Protein AF-E0S267-F1 (afdb_monomer)

Mean predicted aligned error: 15.43 Å

Organism: Butyrivibrio proteoclasticus (strain ATCC 51982 / DSM 14932 / B316) (NCBI:txid515622)

Solvent-accessible surface area (backbone atoms only — not comparable to full-atom values): 21905 Å² total; per-residue (Å²): 116,77,65,62,56,53,52,52,52,49,52,48,50,52,47,52,53,47,33,65,70,61,31,79,56,92,43,76,42,68,65,58,55,50,51,47,30,52,52,34,49,53,54,52,49,54,49,35,60,75,76,38,76,86,48,45,80,79,48,66,44,58,49,62,82,89,50,101,84,58,80,58,54,51,40,48,33,25,43,34,34,30,38,47,95,93,39,80,49,52,35,38,30,38,64,85,83,67,48,47,25,26,47,84,56,46,65,54,52,26,51,58,48,31,61,52,47,43,60,75,67,60,54,56,93,87,52,46,69,48,52,44,57,38,46,56,40,78,39,84,44,45,33,34,53,96,90,42,81,39,85,44,78,47,71,37,68,37,44,58,67,85,64,48,74,66,55,48,54,64,48,55,28,94,91,53,66,58,44,48,64,49,42,38,41,34,42,38,88,45,52,41,88,48,41,63,81,62,56,45,61,82,84,43,40,82,79,38,48,78,26,52,37,34,38,37,28,71,37,34,33,32,39,44,44,48,76,89,60,44,32,40,39,35,36,40,48,48,83,47,73,41,78,45,91,94,35,35,36,40,38,35,59,29,42,42,36,39,33,25,35,54,35,81,89,76,73,42,74,41,82,72,44,78,49,75,48,88,76,55,71,86,40,48,53,78,45,82,50,64,80,79,72,62,34,35,40,36,41,33,29,58,48,99,70,76,58,39,40,35,40,47,78,69,68,20,68,50,76,46,45,33,56,45,52,87,83,46,100,76,63,68,78,56,79,69,67,45,40,47,36,49,38,70,91,56,31,34,39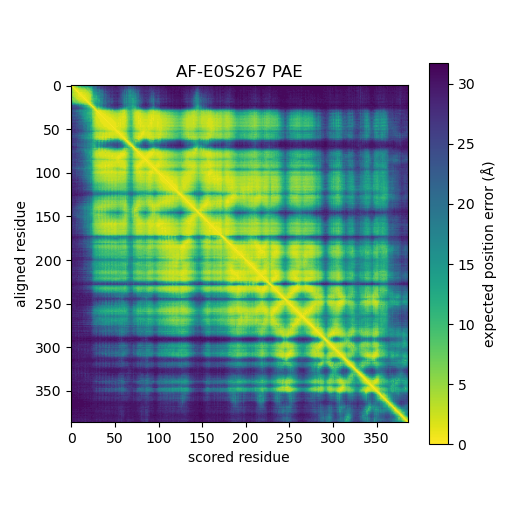,36,37,46,77,80,55,49,73,71,50,75,68,50,83,82,78,61,70,84,45,64,85,56,87,50,83,72,69,90,91,69,90,57,82,58,81,132

Radius of gyration: 27.8 Å; Cα contacts (8 Å, |Δi|>4): 709; chains: 1; bounding box: 56×69×71 Å

Sequence (386 aa):
MKSFWKKNVLIFLIAVMSIQLMGCGRGYTYRDKLSVEVRARIAATAYLFKNKFGAVLYNVDAYAPFVLIVKDSLYNEAECSYFYRGSKHTLWVNNDDGKIYTDDLVGYANKSLTDRFARKIGLPDGEKVELTYLPDYEIQTSTINDGSTYPANTHIDFFPSEYTEQDVDVYISEDNLKGEIRDIKIYSNRSCMDYDEIVTADKYHELFYGKDVTLYCTDGYVTYETEAGRTIIVTVYNEDSSIYADRVKLEYYDEYRYSYGYSVKDKKYVVSQKAFTDYSSKDFDVNLNGRGTDTVLKVRTRRDIKADLYVYGLNRLKVKCTYDHIYAQNSYPREQSYKVFNCKNGWKKLVDSRIREIKHRKSGIVPSCDQRVFSFNKDSDYVLDI

Secondary structure (DSSP, 8-state):
-HHHHHHHHHHHHHHHHHHHHHT-SSS--HHHHHHHHHHHHHHHHHHHHHHSTT-EEEEEEE-----TTS---EESEEEEEEEETTEEEEEEEETTT--EEESTTHHHHHHHHHHHHHHHTTPPTT-EEEEEEE--EEEEEEEEETTEEEEEEEEESSEETT--HHHHHHHT-TT---SEEEEEEEE-SS-GGGHHHH--TTTTHHHHTTSEEEEE-SSEEEEEE-SSS-EEEEEEEEEEEEEETTTEEEEEEEEEEEEEEEETTTTEEEEEEEEEE---GGGEEEEEE-SSSEEEEEEEESS---EEEEEES-SEEEEEEEE--TT-TT----PPPEEEEEPGGGEEEEEEGGGHHHHTS-TTSS---B----B--SS-------

Foldseek 3Di:
DVVVVVVVVVVVVVVVVVCVQQVPPLEDHPVVQVVLQVLLVVLVVVCCVVPAPPKAWDDKGFDWDDDPPDRTWRWSKIKIWIDGPRDIWIKIAASVVRWIFTCPCQVVLQVVVQVVVCVVQVFDPPKGKGWRWFAFDWDWTWTAGSNDIDIDIDTHSTHTPPDDSVNSCVQCDPVHRRTDTAEMEMEEQAALVCVCVRGNCLVCLVVCENYFYWYAYLFGIWTADRDPFRKIKRKGWDWDWDDDPVFKIKIFTKIWIWIWTQDPVVRDTDTPDIDIDDDDPVQWDWDWDDDPLAIEIEIEGADPTAIKMKGADRQFYHYQYAYDPVPDPDGDGDGFKWWWWAAPPRMIITHGPVCVVSVVPVPPPGHDTPDDTDTDDPDDRDRRDD

Nearest PDB structures (foldseek):
  3sy9-assembly3_C  TM=2.097E-01  e=4.160E+00  Pseudomonas aeruginosa
  5dl7-assembly1_A  TM=2.307E-01  e=7.617E+00  Acinetobacter baumannii AB307-0294
  3sy9-assembly4_D  TM=1.629E-01  e=5.184E+00  Pseudomonas aeruginosa

Structure (mmCIF, N/CA/C/O backbone):
data_AF-E0S267-F1
#
_entry.id   AF-E0S267-F1
#
loop_
_atom_site.group_PDB
_atom_site.id
_atom_site.type_symbol
_atom_site.label_atom_id
_atom_site.label_alt_id
_atom_site.label_comp_id
_atom_site.label_asym_id
_atom_site.label_entity_id
_atom_site.label_seq_id
_atom_site.pdbx_PDB_ins_code
_atom_site.Cartn_x
_atom_site.Cartn_y
_atom_site.Cartn_z
_atom_site.occupancy
_atom_site.B_iso_or_equiv
_atom_site.auth_seq_id
_atom_site.auth_comp_id
_atom_site.auth_asym_id
_atom_site.auth_atom_id
_atom_site.pdbx_PDB_model_num
ATOM 1 N N . MET A 1 1 ? 21.126 -45.548 37.480 1.00 48.22 1 MET A N 1
ATOM 2 C CA . MET A 1 1 ? 21.275 -44.088 37.237 1.00 48.22 1 MET A CA 1
ATOM 3 C C . MET A 1 1 ? 20.533 -43.547 36.003 1.00 48.22 1 MET A C 1
ATOM 5 O O . MET A 1 1 ? 19.938 -42.487 36.126 1.00 48.22 1 MET A O 1
ATOM 9 N N . LYS A 1 2 ? 20.476 -44.237 34.847 1.00 51.78 2 LYS A N 1
ATOM 10 C CA . LYS A 1 2 ? 19.817 -43.715 33.617 1.00 51.78 2 LYS A CA 1
ATOM 11 C C . LYS A 1 2 ? 18.283 -43.524 33.696 1.00 51.78 2 LYS A C 1
ATOM 13 O O . LYS A 1 2 ? 17.745 -42.667 33.008 1.00 51.78 2 LYS A O 1
ATOM 18 N N . SER A 1 3 ? 17.580 -44.303 34.523 1.00 54.41 3 SER A N 1
ATOM 19 C CA . SER A 1 3 ? 16.108 -44.242 34.675 1.00 54.41 3 SER A CA 1
ATOM 20 C C . SER A 1 3 ? 15.632 -43.032 35.501 1.00 54.41 3 SER A C 1
ATOM 22 O O . SER A 1 3 ? 14.622 -42.411 35.178 1.00 54.41 3 SER A O 1
ATOM 24 N N . PHE A 1 4 ? 16.412 -42.641 36.512 1.00 53.72 4 PHE A N 1
ATOM 25 C CA . PHE A 1 4 ? 16.085 -41.531 37.412 1.00 53.72 4 PHE A CA 1
ATOM 26 C C . PHE A 1 4 ? 16.142 -40.176 36.689 1.00 53.72 4 PHE A C 1
ATOM 28 O O . PHE A 1 4 ? 15.225 -39.370 36.794 1.00 53.72 4 PHE A O 1
ATOM 35 N N . TRP A 1 5 ? 17.163 -39.979 35.848 1.00 60.47 5 TRP A N 1
ATOM 36 C CA . TRP A 1 5 ? 17.299 -38.783 35.013 1.00 60.47 5 TRP A CA 1
ATOM 37 C C . TRP A 1 5 ? 16.190 -38.657 33.966 1.00 60.47 5 TRP A C 1
ATOM 39 O O . TRP A 1 5 ? 15.650 -37.573 33.791 1.00 60.47 5 TRP A O 1
ATOM 49 N N . LYS A 1 6 ? 15.779 -39.759 33.324 1.00 62.88 6 LYS A N 1
ATOM 50 C CA . LYS A 1 6 ? 14.667 -39.731 32.357 1.00 62.88 6 LYS A CA 1
ATOM 51 C C . LYS A 1 6 ? 13.337 -39.347 33.010 1.00 62.88 6 LYS A C 1
ATOM 53 O O . LYS A 1 6 ? 12.598 -38.559 32.431 1.00 62.88 6 LYS A O 1
ATOM 58 N N . LYS A 1 7 ? 13.048 -39.857 34.214 1.00 65.38 7 LYS A N 1
ATOM 59 C CA . LYS A 1 7 ? 11.841 -39.478 34.969 1.00 65.38 7 LYS A CA 1
ATOM 60 C C . LYS A 1 7 ? 11.866 -38.012 35.396 1.00 65.38 7 LYS A C 1
ATOM 62 O O . LYS A 1 7 ? 10.868 -37.331 35.209 1.00 65.38 7 LYS A O 1
ATOM 67 N N . ASN A 1 8 ? 12.999 -37.511 35.886 1.00 68.12 8 ASN A N 1
ATOM 68 C CA . ASN A 1 8 ? 13.111 -36.108 36.294 1.00 68.12 8 ASN A CA 1
ATOM 69 C C . ASN A 1 8 ? 13.037 -35.141 35.106 1.00 68.12 8 ASN A C 1
ATOM 71 O O . ASN A 1 8 ? 12.396 -34.105 35.220 1.00 68.12 8 ASN A O 1
ATOM 75 N N . VAL A 1 9 ? 13.609 -35.495 33.950 1.00 70.38 9 VAL A N 1
ATOM 76 C CA . VAL A 1 9 ? 13.486 -34.694 32.718 1.00 70.38 9 VAL A CA 1
ATOM 77 C C . VAL A 1 9 ? 12.051 -34.700 32.189 1.00 70.38 9 VAL A C 1
ATOM 79 O O . VAL A 1 9 ? 11.558 -33.661 31.766 1.00 70.38 9 VAL A O 1
ATOM 82 N N . LEU A 1 10 ? 11.349 -35.837 32.251 1.00 66.94 10 LEU A N 1
ATOM 83 C CA . LEU A 1 10 ? 9.946 -35.918 31.841 1.00 66.94 10 LEU A CA 1
ATOM 84 C C . LEU A 1 10 ? 9.032 -35.114 32.777 1.00 66.94 10 LEU A C 1
ATOM 86 O O . LEU A 1 10 ? 8.164 -34.394 32.302 1.00 66.94 10 LEU A O 1
ATOM 90 N N . ILE A 1 11 ? 9.256 -35.188 34.093 1.00 73.12 11 ILE A N 1
ATOM 91 C CA . ILE A 1 11 ? 8.534 -34.377 35.085 1.00 73.12 11 ILE A CA 1
ATOM 92 C C . ILE A 1 11 ? 8.846 -32.892 34.888 1.00 73.12 11 ILE A C 1
ATOM 94 O O . ILE A 1 11 ? 7.935 -32.081 34.958 1.00 73.12 11 ILE A O 1
ATOM 98 N N . PHE A 1 12 ? 10.094 -32.533 34.581 1.00 69.00 12 PHE A N 1
ATOM 99 C CA . PHE A 1 12 ? 10.475 -31.157 34.273 1.00 69.00 12 PHE A CA 1
ATOM 100 C C . PHE A 1 12 ? 9.814 -30.653 32.984 1.00 69.00 12 PHE A C 1
ATOM 102 O O . PHE A 1 12 ? 9.289 -29.551 32.977 1.00 69.00 12 PHE A O 1
ATOM 109 N N . LEU A 1 13 ? 9.751 -31.457 31.919 1.00 65.81 13 LEU A N 1
ATOM 110 C CA . LEU A 1 13 ? 9.050 -31.097 30.681 1.00 65.81 13 LEU A CA 1
ATOM 111 C C . LEU A 1 13 ? 7.540 -30.967 30.889 1.00 65.81 13 LEU A C 1
ATOM 113 O O . LEU A 1 13 ? 6.944 -30.010 30.409 1.00 65.81 13 LEU A O 1
ATOM 117 N N . ILE A 1 14 ? 6.923 -31.887 31.636 1.00 69.12 14 ILE A N 1
ATOM 118 C CA . ILE A 1 14 ? 5.504 -31.793 31.998 1.00 69.12 14 ILE A CA 1
ATOM 119 C C . ILE A 1 14 ? 5.276 -30.562 32.871 1.00 69.12 14 ILE A C 1
ATOM 121 O O . ILE A 1 14 ? 4.327 -29.835 32.618 1.00 69.12 14 ILE A O 1
ATOM 125 N N . ALA A 1 15 ? 6.145 -30.275 33.841 1.00 56.78 15 ALA A N 1
ATOM 126 C CA . ALA A 1 15 ? 6.055 -29.084 34.677 1.00 56.78 15 ALA A CA 1
ATOM 127 C C . ALA A 1 15 ? 6.228 -27.806 33.852 1.00 56.78 15 ALA A C 1
ATOM 129 O O . ALA A 1 15 ? 5.427 -26.904 34.014 1.00 56.78 15 ALA A O 1
ATOM 130 N N . VAL A 1 16 ? 7.182 -27.743 32.920 1.00 56.25 16 VAL A N 1
ATOM 131 C CA . VAL A 1 16 ? 7.378 -26.603 32.007 1.00 56.25 16 VAL A CA 1
ATOM 132 C C . VAL A 1 16 ? 6.178 -26.424 31.076 1.00 56.25 16 VAL A C 1
ATOM 134 O O . VAL A 1 16 ? 5.700 -25.305 30.938 1.00 56.25 16 VAL A O 1
ATOM 137 N N . MET A 1 17 ? 5.623 -27.496 30.502 1.00 55.03 17 MET A N 1
ATOM 138 C CA . MET A 1 17 ? 4.395 -27.412 29.698 1.00 55.03 17 MET A CA 1
ATOM 139 C C . MET A 1 17 ? 3.176 -27.031 30.547 1.00 55.03 17 MET A C 1
ATOM 141 O O . MET A 1 17 ? 2.333 -26.263 30.102 1.00 55.03 17 MET A O 1
ATOM 145 N N . SER A 1 18 ? 3.094 -27.514 31.789 1.00 52.28 18 SER A N 1
ATOM 146 C CA . SER A 1 18 ? 2.033 -27.151 32.738 1.00 52.28 18 SER A CA 1
ATOM 147 C C . SER A 1 18 ? 2.170 -25.699 33.194 1.00 52.28 18 SER A C 1
ATOM 149 O O . SER A 1 18 ? 1.170 -25.020 33.342 1.00 52.28 18 SER A O 1
ATOM 151 N N . ILE A 1 19 ? 3.398 -25.203 33.354 1.00 49.91 19 ILE A N 1
ATOM 152 C CA . ILE A 1 19 ? 3.750 -23.807 33.646 1.00 49.91 19 ILE A CA 1
ATOM 153 C C . ILE A 1 19 ? 3.435 -22.907 32.447 1.00 49.91 19 ILE A C 1
ATOM 155 O O . ILE A 1 19 ? 3.003 -21.777 32.642 1.00 49.91 19 ILE A O 1
ATOM 159 N N . GLN A 1 20 ? 3.597 -23.398 31.218 1.00 46.06 20 GLN A N 1
ATOM 160 C CA . GLN A 1 20 ? 3.162 -22.701 30.006 1.00 46.06 20 GLN A CA 1
ATOM 161 C C . GLN A 1 20 ? 1.630 -22.700 29.856 1.00 46.06 20 GLN A C 1
ATOM 163 O O . GLN A 1 20 ? 1.072 -21.706 29.408 1.00 46.06 20 GLN A O 1
ATOM 168 N N . LEU A 1 21 ? 0.941 -23.765 30.284 1.00 44.56 21 LEU A N 1
ATOM 169 C CA . LEU A 1 21 ? -0.528 -23.854 30.296 1.00 44.56 21 LEU A CA 1
ATOM 170 C C . LEU A 1 21 ? -1.181 -23.105 31.475 1.00 44.56 21 LEU A C 1
ATOM 172 O O . LEU A 1 21 ? -2.324 -22.669 31.358 1.00 44.56 21 LEU A O 1
ATOM 176 N N . MET A 1 22 ? -0.476 -22.947 32.599 1.00 44.31 22 MET A N 1
ATOM 177 C CA . MET A 1 22 ? -0.941 -22.253 33.810 1.00 44.31 22 MET A CA 1
ATOM 178 C C . MET A 1 22 ? -0.341 -20.854 33.991 1.00 44.31 22 MET A C 1
ATOM 180 O O . MET A 1 22 ? -0.708 -20.174 34.942 1.00 44.31 22 MET A O 1
ATOM 184 N N . GLY A 1 23 ? 0.549 -20.410 33.100 1.00 40.00 23 GLY A N 1
ATOM 185 C CA . GLY A 1 23 ? 1.210 -19.111 33.199 1.00 40.00 23 GLY A CA 1
ATOM 186 C C . GLY A 1 23 ? 1.982 -18.937 34.510 1.00 40.00 23 GLY A C 1
ATOM 187 O O . GLY A 1 23 ? 1.627 -18.090 35.315 1.00 40.00 23 GLY A O 1
ATOM 188 N N . CYS A 1 24 ? 3.060 -19.693 34.752 1.00 42.28 24 CYS A N 1
ATOM 189 C CA . CYS A 1 24 ? 3.970 -19.387 35.878 1.00 42.28 24 CYS A CA 1
ATOM 190 C C . CYS A 1 24 ? 5.067 -18.377 35.492 1.00 42.28 24 CYS A C 1
ATOM 192 O O . CYS A 1 24 ? 6.238 -18.550 35.829 1.00 42.28 24 CYS A O 1
ATOM 194 N N . GLY A 1 25 ? 4.676 -17.311 34.795 1.00 43.34 25 GLY A N 1
ATOM 195 C CA . GLY A 1 25 ? 5.293 -15.993 34.940 1.00 43.34 25 GLY A CA 1
ATOM 196 C C . GLY A 1 25 ? 4.375 -15.131 35.812 1.00 43.34 25 GLY A C 1
ATOM 197 O O . GLY A 1 25 ? 3.209 -15.463 35.987 1.00 43.34 25 GLY A O 1
ATOM 198 N N . ARG A 1 26 ? 4.858 -14.018 36.373 1.00 46.69 26 ARG A N 1
ATOM 199 C CA . ARG A 1 26 ? 3.986 -12.991 36.988 1.00 46.69 26 ARG A CA 1
ATOM 200 C C . ARG A 1 26 ? 3.236 -12.219 35.888 1.00 46.69 26 ARG A C 1
ATOM 202 O O . ARG A 1 26 ? 3.493 -11.040 35.683 1.00 46.69 26 ARG A O 1
ATOM 209 N N . GLY A 1 27 ? 2.437 -12.938 35.108 1.00 50.94 27 GLY A N 1
ATOM 210 C CA . GLY A 1 27 ? 1.771 -12.484 33.896 1.00 50.94 27 GLY A CA 1
ATOM 211 C C . GLY A 1 27 ? 0.511 -13.310 33.647 1.00 50.94 27 GLY A C 1
ATOM 212 O O . GLY A 1 27 ? 0.389 -14.435 34.127 1.00 50.94 27 GLY A O 1
ATOM 213 N N . TYR A 1 28 ? -0.440 -12.694 32.957 1.00 60.25 28 TYR A N 1
ATOM 214 C CA . TYR A 1 28 ? -1.826 -13.122 32.767 1.00 60.25 28 TYR A CA 1
ATOM 215 C C . TYR A 1 28 ? -2.031 -14.579 32.346 1.00 60.25 28 TYR A C 1
ATOM 217 O O . TYR A 1 28 ? -1.238 -15.157 31.603 1.00 60.25 28 TYR A O 1
ATOM 225 N N . THR A 1 29 ? -3.149 -15.164 32.791 1.00 62.62 29 THR A N 1
ATOM 226 C CA . THR A 1 29 ? -3.524 -16.541 32.449 1.00 62.62 29 THR A CA 1
ATOM 227 C C . THR A 1 29 ? -4.287 -16.599 31.124 1.00 62.62 29 THR A C 1
ATOM 229 O O . THR A 1 29 ? -4.957 -15.649 30.720 1.00 62.62 29 THR A O 1
ATOM 232 N N . TYR A 1 30 ? -4.282 -17.764 30.468 1.00 67.44 30 TYR A N 1
ATOM 233 C CA . TYR A 1 30 ? -5.114 -18.018 29.282 1.00 67.44 30 TYR A CA 1
ATOM 234 C C . TYR A 1 30 ? -6.615 -17.753 29.532 1.00 67.44 30 TYR A C 1
ATOM 236 O O . TYR A 1 30 ? -7.347 -17.364 28.624 1.00 67.44 30 TYR A O 1
ATOM 244 N N . ARG A 1 31 ? -7.071 -17.908 30.782 1.00 68.44 31 ARG A N 1
ATOM 245 C CA . ARG A 1 31 ? -8.446 -17.612 31.203 1.00 68.44 31 ARG A CA 1
ATOM 246 C C . ARG A 1 31 ? -8.780 -16.122 31.106 1.00 68.44 31 ARG A C 1
ATOM 248 O O . ARG A 1 31 ? -9.899 -15.790 30.722 1.00 68.44 31 ARG A O 1
ATOM 255 N N . ASP A 1 32 ? -7.840 -15.247 31.451 1.00 73.38 32 ASP A N 1
ATOM 256 C CA . ASP A 1 32 ? -8.053 -13.797 31.410 1.00 73.38 32 ASP A CA 1
ATOM 257 C C . ASP A 1 32 ? -8.194 -13.326 29.960 1.00 73.38 32 ASP A C 1
ATOM 259 O O . ASP A 1 32 ? -9.152 -12.629 29.627 1.00 73.38 32 ASP A O 1
ATOM 263 N N . LYS A 1 33 ? -7.328 -13.832 29.073 1.00 76.00 33 LYS A N 1
ATOM 264 C CA . LYS A 1 33 ? -7.433 -13.623 27.622 1.00 76.00 33 LYS A CA 1
ATOM 265 C C . LYS A 1 33 ? -8.789 -14.085 27.072 1.00 76.00 33 LYS A C 1
ATOM 267 O O . LYS A 1 33 ? -9.491 -13.306 26.432 1.00 76.00 33 LYS A O 1
ATOM 272 N N . LEU A 1 34 ? -9.198 -15.317 27.387 1.00 79.50 34 LEU A N 1
ATOM 273 C CA . LEU A 1 34 ? -10.508 -15.850 26.990 1.00 79.50 34 LEU A CA 1
ATOM 274 C C . LEU A 1 34 ? -11.671 -14.982 27.488 1.00 79.50 34 LEU A C 1
ATOM 276 O O . LEU A 1 34 ? -12.665 -14.823 26.785 1.00 79.50 34 LEU A O 1
ATOM 280 N N . SER A 1 35 ? -11.575 -14.419 28.696 1.00 82.75 35 SER A N 1
ATOM 281 C CA . SER A 1 35 ? -12.618 -13.542 29.233 1.00 82.75 35 SER A CA 1
ATOM 282 C C . SER A 1 35 ? -12.772 -12.261 28.407 1.00 82.75 35 SER A C 1
ATOM 284 O O . SER A 1 35 ? -13.905 -11.850 28.152 1.00 82.75 35 SER A O 1
ATOM 286 N N . VAL A 1 36 ? -11.666 -11.639 27.986 1.00 83.81 36 VAL A N 1
ATOM 287 C CA . VAL A 1 36 ? -11.678 -10.449 27.113 1.00 83.81 36 VAL A CA 1
ATOM 288 C C . VAL A 1 36 ? -12.309 -10.794 25.760 1.00 83.81 36 VAL A C 1
ATOM 290 O O . VAL A 1 36 ? -13.252 -10.130 25.328 1.00 83.81 36 VAL A O 1
ATOM 293 N N . GLU A 1 37 ? -11.877 -11.893 25.137 1.00 87.94 37 GLU A N 1
ATOM 294 C CA . GLU A 1 37 ? -12.397 -12.346 23.838 1.00 87.94 37 GLU A CA 1
ATOM 295 C C . GLU A 1 37 ? -13.893 -12.689 23.885 1.00 87.94 37 GLU A C 1
ATOM 297 O O . GLU A 1 37 ? -14.643 -12.350 22.970 1.00 87.94 37 GLU A O 1
ATOM 302 N N . VAL A 1 38 ? -14.371 -13.339 24.953 1.00 88.81 38 VAL A N 1
ATOM 303 C CA . VAL A 1 38 ? -15.795 -13.684 25.102 1.00 88.81 38 VAL A CA 1
ATOM 304 C C . VAL A 1 38 ? -16.656 -12.431 25.259 1.00 88.81 38 VAL A C 1
ATOM 306 O O . VAL A 1 38 ? -17.711 -12.344 24.628 1.00 88.81 38 VAL A O 1
ATOM 309 N N . ARG A 1 39 ? -16.221 -11.450 26.061 1.00 91.06 39 ARG A N 1
ATOM 310 C CA . ARG A 1 39 ? -16.944 -10.175 26.215 1.00 91.06 39 ARG A CA 1
ATOM 311 C C . ARG A 1 39 ? -17.015 -9.423 24.891 1.00 91.06 39 ARG A C 1
ATOM 313 O O . ARG A 1 39 ? -18.113 -9.054 24.469 1.00 91.06 39 ARG A O 1
ATOM 320 N N . ALA A 1 40 ? -15.883 -9.318 24.199 1.00 92.19 40 ALA A N 1
ATOM 321 C CA . ALA A 1 40 ? -15.814 -8.671 22.899 1.00 92.19 40 ALA A CA 1
ATOM 322 C C . ALA A 1 40 ? -16.704 -9.369 21.868 1.00 92.19 40 ALA A C 1
ATOM 324 O O . ALA A 1 40 ? -17.466 -8.716 21.161 1.00 92.19 40 ALA A O 1
ATOM 325 N N . ARG A 1 41 ? -16.698 -10.707 21.838 1.00 93.81 41 ARG A N 1
ATOM 326 C CA . ARG A 1 41 ? -17.563 -11.500 20.957 1.00 93.81 41 ARG A CA 1
ATOM 327 C C . ARG A 1 41 ? -19.043 -11.208 21.186 1.00 93.81 41 ARG A C 1
ATOM 329 O O . ARG A 1 41 ? -19.783 -11.071 20.212 1.00 93.81 41 ARG A O 1
ATOM 336 N N . ILE A 1 42 ? -19.486 -11.124 22.441 1.00 93.06 42 ILE A N 1
ATOM 337 C CA . ILE A 1 42 ? -20.886 -10.825 22.777 1.00 93.06 42 ILE A CA 1
ATOM 338 C C . ILE A 1 42 ? -21.253 -9.411 22.311 1.00 93.06 42 ILE A C 1
ATOM 340 O O . ILE A 1 42 ? -22.262 -9.247 21.624 1.00 93.06 42 ILE A O 1
ATOM 344 N N . ALA A 1 43 ? -20.421 -8.415 22.627 1.00 93.44 43 ALA A N 1
ATOM 345 C CA . ALA A 1 43 ? -20.643 -7.023 22.236 1.00 93.44 43 ALA A CA 1
ATOM 346 C C . ALA A 1 43 ? -20.671 -6.851 20.706 1.00 93.44 43 ALA A C 1
ATOM 348 O O . ALA A 1 43 ? -21.635 -6.312 20.157 1.00 93.44 43 ALA A O 1
ATOM 349 N N . ALA A 1 44 ? -19.675 -7.404 20.009 1.00 92.75 44 ALA A N 1
ATOM 350 C CA . ALA A 1 44 ? -19.591 -7.398 18.553 1.00 92.75 44 ALA A CA 1
ATOM 351 C C . ALA A 1 44 ? -20.812 -8.071 17.914 1.00 92.75 44 ALA A C 1
ATOM 353 O O . ALA A 1 44 ? -21.422 -7.521 17.001 1.00 92.75 44 ALA A O 1
ATOM 354 N N . THR A 1 45 ? -21.223 -9.238 18.419 1.00 92.25 45 THR A N 1
ATOM 355 C CA . THR A 1 45 ? -22.395 -9.956 17.894 1.00 92.25 45 THR A CA 1
ATOM 356 C C . THR A 1 45 ? -23.674 -9.138 18.069 1.00 92.25 45 THR A C 1
ATOM 358 O O . THR A 1 45 ? -24.468 -9.044 17.134 1.00 92.25 45 THR A O 1
ATOM 361 N N . ALA A 1 46 ? -23.870 -8.512 19.234 1.00 92.25 46 ALA A N 1
ATOM 362 C CA . ALA A 1 46 ? -25.031 -7.664 19.492 1.00 92.25 46 ALA A CA 1
ATOM 363 C C . ALA A 1 46 ? -25.074 -6.448 18.550 1.00 92.25 46 ALA A C 1
ATOM 365 O O . ALA A 1 46 ? -26.124 -6.136 17.983 1.00 92.25 46 ALA A O 1
ATOM 366 N N . TYR A 1 47 ? -23.929 -5.800 18.329 1.00 93.88 47 TYR A N 1
ATOM 367 C CA . TYR A 1 47 ? -23.804 -4.696 17.380 1.00 93.88 47 TYR A CA 1
ATOM 368 C C . TYR A 1 47 ? -24.094 -5.123 15.942 1.00 93.88 47 TYR A C 1
ATOM 370 O O . TYR A 1 47 ? -24.898 -4.481 15.263 1.00 93.88 47 TYR A O 1
ATOM 378 N N . LEU A 1 48 ? -23.485 -6.218 15.483 1.00 94.12 48 LEU A N 1
ATOM 379 C CA . LEU A 1 48 ? -23.674 -6.731 14.128 1.00 94.12 48 LEU A CA 1
ATOM 380 C C . LEU A 1 48 ? -25.128 -7.143 13.893 1.00 94.12 48 LEU A C 1
ATOM 382 O O . LEU A 1 48 ? -25.693 -6.822 12.852 1.00 94.12 48 LEU A O 1
ATOM 386 N N . PHE A 1 49 ? -25.771 -7.776 14.875 1.00 91.81 49 PHE A N 1
ATOM 387 C CA . PHE A 1 49 ? -27.187 -8.120 14.786 1.00 91.81 49 PHE A CA 1
ATOM 388 C C . PHE A 1 49 ? -28.074 -6.877 14.616 1.00 91.81 49 PHE A C 1
ATOM 390 O O . PHE A 1 49 ? -29.002 -6.891 13.809 1.00 91.81 49 PHE A O 1
ATOM 397 N N . LYS A 1 50 ? -27.770 -5.793 15.341 1.00 92.31 50 LYS A N 1
ATOM 398 C CA . LYS A 1 50 ? -28.542 -4.545 15.300 1.00 92.31 50 LYS A CA 1
ATOM 399 C C . LYS A 1 50 ? -28.303 -3.727 14.025 1.00 92.31 50 LYS A C 1
ATOM 401 O O . LYS A 1 50 ? -29.255 -3.175 13.483 1.00 92.31 50 LYS A O 1
ATOM 406 N N . ASN A 1 51 ? -27.056 -3.634 13.560 1.00 91.69 51 ASN A N 1
ATOM 407 C CA . ASN A 1 51 ? -26.650 -2.666 12.531 1.00 91.69 51 ASN A CA 1
ATOM 408 C C . ASN A 1 51 ? -26.277 -3.300 11.179 1.00 91.69 51 ASN A C 1
ATOM 410 O O . ASN A 1 51 ? -26.296 -2.626 10.150 1.00 91.69 51 ASN A O 1
ATOM 414 N N . LYS A 1 52 ? -25.925 -4.589 11.153 1.00 90.88 52 LYS A N 1
ATOM 415 C CA . LYS A 1 52 ? -25.379 -5.296 9.981 1.00 90.88 52 LYS A CA 1
ATOM 416 C C . LYS A 1 52 ? -26.029 -6.675 9.838 1.00 90.88 52 LYS A C 1
ATOM 418 O O . LYS A 1 52 ? -25.362 -7.707 9.885 1.00 90.88 52 LYS A O 1
ATOM 423 N N . PHE A 1 53 ? -27.351 -6.703 9.672 1.00 89.00 53 PHE A N 1
ATOM 424 C CA . PHE A 1 53 ? -28.101 -7.957 9.581 1.00 89.00 53 PHE A CA 1
ATOM 425 C C . PHE A 1 53 ? -27.521 -8.902 8.511 1.00 89.00 53 PHE A C 1
ATOM 427 O O . PHE A 1 53 ? -27.333 -8.514 7.357 1.00 89.00 53 PHE A O 1
ATOM 434 N N . GLY A 1 54 ? -27.234 -10.147 8.900 1.00 86.19 54 GLY A N 1
ATOM 435 C CA . GLY A 1 54 ? -26.586 -11.145 8.041 1.00 86.19 54 GLY A CA 1
ATOM 436 C C . GLY A 1 54 ? -25.052 -11.109 8.038 1.00 86.19 54 GLY A C 1
ATOM 437 O O . GLY A 1 54 ? -24.439 -11.887 7.309 1.00 86.19 54 GLY A O 1
ATOM 438 N N . ALA A 1 55 ? -24.417 -10.243 8.835 1.00 91.94 55 ALA A N 1
ATOM 439 C CA . ALA A 1 55 ? -22.981 -10.313 9.084 1.00 91.94 55 ALA A CA 1
ATOM 440 C C . ALA A 1 55 ? -22.604 -11.582 9.867 1.00 91.94 55 ALA A C 1
ATOM 442 O O . ALA A 1 55 ? -23.332 -12.019 10.760 1.00 91.94 55 ALA A O 1
ATOM 443 N N . VAL A 1 56 ? -21.441 -12.153 9.551 1.00 90.62 56 VAL A N 1
ATOM 444 C CA . VAL A 1 56 ? -20.915 -13.359 10.204 1.00 90.62 56 VAL A CA 1
ATOM 445 C C . VAL A 1 56 ? -19.580 -13.041 10.862 1.00 90.62 56 VAL A C 1
ATOM 447 O O . VAL A 1 56 ? -18.576 -12.846 10.177 1.00 90.62 56 VAL A O 1
ATOM 450 N N . LEU A 1 57 ? -19.566 -13.007 12.194 1.00 92.06 57 LEU A N 1
ATOM 451 C CA . LEU A 1 57 ? -18.346 -12.894 12.988 1.00 92.06 57 LEU A CA 1
ATOM 452 C C . LEU A 1 57 ? -17.581 -14.221 12.934 1.00 92.06 57 LEU A C 1
ATOM 454 O O . LEU A 1 57 ? -18.105 -15.251 13.362 1.00 92.06 57 LEU A O 1
ATOM 458 N N . TYR A 1 58 ? -16.349 -14.204 12.428 1.00 90.81 58 TYR A N 1
ATOM 459 C CA . TYR A 1 58 ? -15.551 -15.424 12.262 1.00 90.81 58 TYR A CA 1
ATOM 460 C C . TYR A 1 58 ? -14.268 -15.428 13.094 1.00 90.81 58 TYR A C 1
ATOM 462 O O . TYR A 1 58 ? -13.739 -16.507 13.349 1.00 90.81 58 TYR A O 1
ATOM 470 N N . ASN A 1 59 ? -13.792 -14.267 13.553 1.00 90.50 59 ASN A N 1
ATOM 471 C CA . ASN A 1 59 ? -12.600 -14.174 14.389 1.00 90.50 59 ASN A CA 1
ATOM 472 C C . ASN A 1 59 ? -12.742 -13.103 15.475 1.00 90.50 59 ASN A C 1
ATOM 474 O O . ASN A 1 59 ? -13.399 -12.088 15.249 1.00 90.50 59 ASN A O 1
ATOM 478 N N . VAL A 1 60 ? -12.144 -13.349 16.641 1.00 88.56 60 VAL A N 1
ATOM 479 C CA . VAL A 1 60 ? -12.046 -12.395 17.754 1.00 88.56 60 VAL A CA 1
ATOM 480 C C . VAL A 1 60 ? -10.698 -12.619 18.417 1.00 88.56 60 VAL A C 1
ATOM 482 O O . VAL A 1 60 ? -10.492 -13.691 18.980 1.00 88.56 60 VAL A O 1
ATOM 485 N N . ASP A 1 61 ? -9.834 -11.614 18.361 1.00 85.88 61 ASP A N 1
ATOM 486 C CA . ASP A 1 61 ? -8.484 -11.653 18.906 1.00 85.88 61 ASP A CA 1
ATOM 487 C C . ASP A 1 61 ? -8.292 -10.486 19.879 1.00 85.88 61 ASP A C 1
ATOM 489 O O . ASP A 1 61 ? -8.536 -9.328 19.542 1.00 85.88 61 ASP A O 1
ATOM 493 N N . ALA A 1 62 ? -7.856 -10.778 21.106 1.00 80.19 62 ALA A N 1
ATOM 494 C CA . ALA A 1 62 ? -7.490 -9.731 22.058 1.00 80.19 62 ALA A CA 1
ATOM 495 C C . ALA A 1 62 ? -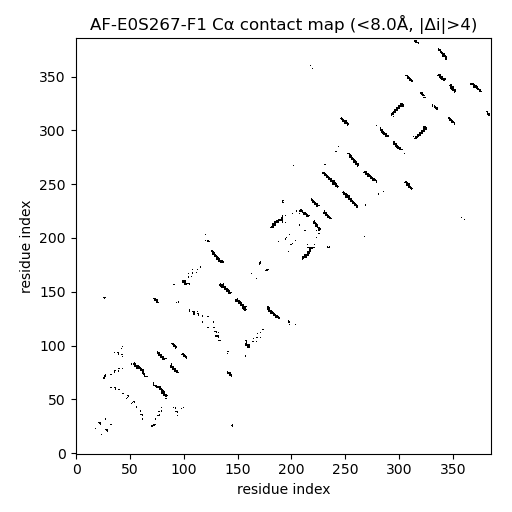6.272 -8.934 21.559 1.00 80.19 62 ALA A C 1
ATOM 497 O O . ALA A 1 62 ? -5.314 -9.518 21.040 1.00 80.19 62 ALA A O 1
ATOM 498 N N . TYR A 1 63 ? -6.280 -7.618 21.772 1.00 71.50 63 TYR A N 1
ATOM 499 C CA . TYR A 1 63 ? -5.140 -6.765 21.448 1.00 71.50 63 TYR A CA 1
ATOM 500 C C . TYR A 1 63 ? -4.031 -7.016 22.482 1.00 71.50 63 TYR A C 1
ATOM 502 O O . TYR A 1 63 ? -4.191 -6.739 23.668 1.00 71.50 63 TYR A O 1
ATOM 510 N N . ALA A 1 64 ? -2.918 -7.625 22.076 1.00 61.38 64 ALA A N 1
ATOM 511 C CA . ALA A 1 64 ? -1.774 -7.841 22.958 1.00 61.38 64 ALA A CA 1
ATOM 512 C C . ALA A 1 64 ? -0.470 -7.686 22.162 1.00 61.38 64 ALA A C 1
ATOM 514 O O . ALA A 1 64 ? -0.208 -8.506 21.275 1.00 61.38 64 ALA A O 1
ATOM 515 N N . PRO A 1 65 ? 0.374 -6.680 22.455 1.00 51.16 65 PRO A N 1
ATOM 516 C CA . PRO A 1 65 ? 1.720 -6.631 21.909 1.00 51.16 65 PRO A CA 1
ATOM 517 C C . PRO A 1 65 ? 2.525 -7.768 22.546 1.00 51.16 65 PRO A C 1
ATOM 519 O O . PRO A 1 65 ? 2.845 -7.729 23.727 1.00 51.16 65 PRO A O 1
ATOM 522 N N . PHE A 1 66 ? 2.817 -8.820 21.783 1.00 42.69 66 PHE A N 1
ATOM 523 C CA . PHE A 1 66 ? 3.604 -9.947 22.280 1.00 42.69 66 PHE A CA 1
ATOM 524 C C . PHE A 1 66 ? 5.080 -9.532 22.383 1.00 42.69 66 PHE A C 1
ATOM 526 O O . PHE A 1 66 ? 5.774 -9.483 21.363 1.00 42.69 66 PHE A O 1
ATOM 533 N N . VAL A 1 67 ? 5.585 -9.241 23.589 1.00 40.62 67 VAL A N 1
ATOM 534 C CA . VAL A 1 67 ? 7.008 -8.937 23.809 1.00 40.62 67 VAL A CA 1
ATOM 535 C C . VAL A 1 67 ? 7.580 -9.875 24.869 1.00 40.62 67 VAL A C 1
ATOM 537 O O . VAL A 1 67 ? 7.439 -9.680 26.067 1.00 40.62 67 VAL A O 1
ATOM 540 N N . LEU A 1 68 ? 8.354 -10.864 24.411 1.00 38.50 68 LEU A N 1
ATOM 541 C CA . LEU A 1 68 ? 9.007 -11.931 25.195 1.00 38.50 68 LEU A CA 1
ATOM 542 C C . LEU A 1 68 ? 9.899 -11.489 26.383 1.00 38.50 68 LEU A C 1
ATOM 544 O O . LEU A 1 68 ? 10.493 -12.346 27.037 1.00 38.50 68 LEU A O 1
ATOM 548 N N . ILE A 1 69 ? 10.052 -10.189 26.650 1.00 37.25 69 ILE A N 1
ATOM 549 C CA . ILE A 1 69 ? 11.082 -9.631 27.540 1.00 37.25 69 ILE A CA 1
ATOM 550 C C . ILE A 1 69 ? 10.488 -8.781 28.684 1.00 37.25 69 ILE A C 1
ATOM 552 O O . ILE A 1 69 ? 11.176 -8.543 29.676 1.00 37.25 69 ILE A O 1
ATOM 556 N N . VAL A 1 70 ? 9.216 -8.366 28.626 1.00 42.22 70 VAL A N 1
ATOM 557 C CA . VAL A 1 70 ? 8.600 -7.496 29.648 1.00 42.22 70 VAL A CA 1
ATOM 558 C C . VAL A 1 70 ? 7.275 -8.107 30.111 1.00 42.22 70 VAL A C 1
ATOM 560 O O . VAL A 1 70 ? 6.674 -8.898 29.399 1.00 42.22 70 VAL A O 1
ATOM 563 N N . LYS A 1 71 ? 6.845 -7.823 31.347 1.00 50.50 71 LYS A N 1
ATOM 564 C CA . LYS A 1 71 ? 5.508 -8.200 31.827 1.00 50.50 71 LYS A CA 1
ATOM 565 C C . LYS A 1 71 ? 4.460 -7.603 30.877 1.00 50.50 71 LYS A C 1
ATOM 567 O O . LYS A 1 71 ? 4.222 -6.402 30.944 1.00 50.50 71 LYS A O 1
ATOM 572 N N . ASP A 1 72 ? 3.884 -8.419 30.002 1.00 54.94 72 ASP A N 1
ATOM 573 C CA . ASP A 1 72 ? 2.880 -7.955 29.045 1.00 54.94 72 ASP A CA 1
ATOM 574 C C . ASP A 1 72 ? 1.595 -7.561 29.790 1.00 54.94 72 ASP A C 1
ATOM 576 O O . ASP A 1 72 ? 1.008 -8.363 30.526 1.00 54.94 72 ASP A O 1
ATOM 580 N N . SER A 1 73 ? 1.167 -6.314 29.606 1.00 57.56 73 SER A N 1
ATOM 581 C CA . SER A 1 73 ? -0.137 -5.831 30.048 1.00 57.56 73 SER A CA 1
ATOM 582 C C . SER A 1 73 ? -1.236 -6.467 29.200 1.00 57.56 73 SER A C 1
ATOM 584 O O . SER A 1 73 ? -1.186 -6.402 27.971 1.00 57.56 73 SER A O 1
ATOM 586 N N . LEU A 1 74 ? -2.251 -7.058 29.839 1.00 66.88 74 LEU A N 1
ATOM 587 C CA . LEU A 1 74 ? -3.457 -7.483 29.127 1.00 66.88 74 LEU A CA 1
ATOM 588 C C . LEU A 1 74 ? -4.308 -6.241 28.857 1.00 66.88 74 LEU A C 1
ATOM 590 O O . LEU A 1 74 ? -4.777 -5.602 29.801 1.00 66.88 74 LEU A O 1
ATOM 594 N N . TYR A 1 75 ? -4.504 -5.901 27.588 1.00 72.75 75 TYR A N 1
ATOM 595 C CA . TYR A 1 75 ? -5.410 -4.827 27.198 1.00 72.75 75 TYR A CA 1
ATOM 596 C C . TYR A 1 75 ? -6.843 -5.359 27.228 1.00 72.75 75 TYR A C 1
ATOM 598 O O . TYR A 1 75 ? -7.112 -6.468 26.757 1.00 72.75 75 TYR A O 1
ATOM 606 N N . ASN A 1 76 ? -7.780 -4.593 27.793 1.00 82.25 76 ASN A N 1
ATOM 607 C CA . ASN A 1 76 ? -9.195 -4.977 27.845 1.00 82.25 76 ASN A CA 1
ATOM 608 C C . ASN A 1 76 ? -9.912 -4.715 26.502 1.00 82.25 76 ASN A C 1
ATOM 610 O O . ASN A 1 76 ? -11.054 -4.264 26.436 1.00 82.25 76 ASN A O 1
ATOM 614 N N . GLU A 1 77 ? -9.218 -5.017 25.415 1.00 86.44 77 GLU A N 1
ATOM 615 C CA . GLU A 1 77 ? -9.479 -4.586 24.050 1.00 86.44 77 GLU A CA 1
ATOM 616 C C . GLU A 1 77 ? -9.455 -5.811 23.132 1.00 86.44 77 GLU A C 1
ATOM 618 O O . GLU A 1 77 ? -8.654 -6.731 23.341 1.00 86.44 77 GLU A O 1
ATOM 623 N N . ALA A 1 78 ? -10.293 -5.845 22.097 1.00 88.69 78 ALA A N 1
ATOM 624 C CA . ALA A 1 78 ? -10.227 -6.916 21.107 1.00 88.69 78 ALA A CA 1
ATOM 625 C C . ALA A 1 78 ? -10.611 -6.457 19.703 1.00 88.69 78 ALA A C 1
ATOM 627 O O . ALA A 1 78 ? -11.581 -5.722 19.509 1.00 88.69 78 ALA A O 1
ATOM 628 N N . GLU A 1 79 ? -9.895 -6.989 18.720 1.00 90.69 79 GLU A N 1
ATOM 629 C CA . GLU A 1 79 ? -10.239 -6.883 17.313 1.00 90.69 79 GLU A CA 1
ATOM 630 C C . GLU A 1 79 ? -11.143 -8.055 16.913 1.00 90.69 79 GLU A C 1
ATOM 632 O O . GLU A 1 79 ? -10.898 -9.222 17.220 1.00 90.69 79 GLU A O 1
ATOM 637 N N . CYS A 1 80 ? -12.226 -7.741 16.219 1.00 92.06 80 CYS A N 1
ATOM 638 C CA . CYS A 1 80 ? -13.231 -8.682 15.761 1.00 92.06 80 CYS A CA 1
ATOM 639 C C . CYS A 1 80 ? -13.308 -8.623 14.236 1.00 92.06 80 CYS A C 1
ATOM 641 O O . CYS A 1 80 ? -13.632 -7.583 13.663 1.00 92.06 80 CYS A O 1
ATOM 643 N N . SER A 1 81 ? -13.077 -9.750 13.565 1.00 93.31 81 SER A N 1
ATOM 644 C CA . SER A 1 81 ? -13.194 -9.834 12.107 1.00 93.31 81 SER A CA 1
ATOM 645 C C . SER A 1 81 ? -14.505 -10.497 11.696 1.00 93.31 81 SER A C 1
ATOM 647 O O . SER A 1 81 ? -14.862 -11.582 12.176 1.00 93.31 81 SER A O 1
ATOM 649 N N . TYR A 1 82 ? -15.210 -9.869 10.758 1.00 91.62 82 TYR A N 1
ATOM 650 C CA . TYR A 1 82 ? -16.511 -10.331 10.293 1.00 91.62 82 TYR A CA 1
ATOM 651 C C . TYR A 1 82 ? -16.653 -10.235 8.773 1.00 91.62 82 TYR A C 1
ATOM 653 O O . TYR A 1 82 ? -15.945 -9.498 8.090 1.00 91.62 82 TYR A O 1
ATOM 661 N N . PHE A 1 83 ? -17.559 -11.038 8.219 1.00 90.38 83 PHE A N 1
ATOM 662 C CA . PHE A 1 83 ? -17.909 -11.006 6.805 1.00 90.38 83 PHE A CA 1
ATOM 663 C C . PHE A 1 83 ? -19.278 -10.362 6.629 1.00 90.38 83 PHE A C 1
ATOM 665 O O . PHE A 1 83 ? -20.245 -10.776 7.271 1.00 90.38 83 PHE A O 1
ATOM 672 N N . TYR A 1 84 ? -19.375 -9.371 5.748 1.00 90.31 84 TYR A N 1
ATOM 673 C CA . TYR A 1 84 ? -20.627 -8.684 5.451 1.00 90.31 84 TYR A CA 1
ATOM 674 C C . TYR A 1 84 ? -20.658 -8.240 3.988 1.00 90.31 84 TYR A C 1
ATOM 676 O O . TYR A 1 84 ? -19.707 -7.648 3.478 1.00 90.31 84 TYR A O 1
ATOM 684 N N . ARG A 1 85 ? -21.766 -8.554 3.301 1.00 88.69 85 ARG A N 1
ATOM 685 C CA . ARG A 1 85 ? -22.013 -8.215 1.885 1.00 88.69 85 ARG A CA 1
ATOM 686 C C . ARG A 1 85 ? -20.880 -8.600 0.922 1.00 88.69 85 ARG A C 1
ATOM 688 O O . ARG A 1 85 ? -20.576 -7.862 -0.006 1.00 88.69 85 ARG A O 1
ATOM 695 N N . GLY A 1 86 ? -20.270 -9.767 1.117 1.00 84.38 86 GLY A N 1
ATOM 696 C CA . GLY A 1 86 ? -19.235 -10.258 0.201 1.00 84.38 86 GLY A CA 1
ATOM 697 C C . GLY A 1 86 ? -17.809 -9.811 0.540 1.00 84.38 86 GLY A C 1
ATOM 698 O O . GLY A 1 86 ? -16.878 -10.265 -0.122 1.00 84.38 86 GLY A O 1
ATOM 699 N N . SER A 1 87 ? -17.630 -8.987 1.576 1.00 85.69 87 SER A N 1
ATOM 700 C CA . SER A 1 87 ? -16.331 -8.439 1.974 1.00 85.69 87 SER A CA 1
ATOM 701 C C . SER A 1 87 ? -16.002 -8.758 3.430 1.00 85.69 87 SER A C 1
ATOM 703 O O . SER A 1 87 ? -16.892 -8.970 4.257 1.00 85.69 87 SER A O 1
ATOM 705 N N . LYS A 1 88 ? -14.701 -8.809 3.727 1.00 90.25 88 LYS A N 1
ATOM 706 C CA . LYS A 1 88 ? -14.178 -8.880 5.094 1.00 90.25 88 LYS A CA 1
ATOM 707 C C . LYS A 1 88 ? -14.080 -7.472 5.664 1.00 90.25 88 LYS A C 1
ATOM 709 O O . LYS A 1 88 ? -13.687 -6.570 4.932 1.00 90.25 88 LYS A O 1
ATOM 714 N N . HIS A 1 89 ? -14.390 -7.353 6.943 1.00 90.31 89 HIS A N 1
ATOM 715 C CA . HIS A 1 89 ? -14.361 -6.114 7.708 1.00 90.31 89 HIS A CA 1
ATOM 716 C C . HIS A 1 89 ? -13.808 -6.395 9.100 1.00 90.31 89 HIS A C 1
ATOM 718 O O . HIS A 1 89 ? -13.836 -7.545 9.572 1.00 90.31 89 HIS A O 1
ATOM 724 N N . THR A 1 90 ? -13.348 -5.346 9.762 1.00 92.12 90 THR A N 1
ATOM 725 C CA . THR A 1 90 ? -12.891 -5.390 11.147 1.00 92.12 90 THR A CA 1
ATOM 726 C C . THR A 1 90 ? -13.623 -4.351 11.982 1.00 92.12 90 THR A C 1
ATOM 728 O O . THR A 1 90 ? -13.957 -3.254 11.545 1.00 92.12 90 THR A O 1
ATOM 731 N N . LEU A 1 91 ? -13.926 -4.733 13.215 1.00 93.38 91 LEU A N 1
ATOM 732 C CA . LEU A 1 91 ? -14.350 -3.801 14.243 1.00 93.38 91 LEU A CA 1
ATOM 733 C C . LEU A 1 91 ? -13.500 -4.038 15.475 1.00 93.38 91 LEU A C 1
ATOM 735 O O . LEU A 1 91 ? -13.051 -5.154 15.732 1.00 93.38 91 LEU A O 1
ATOM 739 N N . TRP A 1 92 ? -13.317 -2.995 16.252 1.00 93.25 92 TRP A N 1
ATOM 740 C CA . TRP A 1 92 ? -12.565 -3.037 17.483 1.00 93.25 92 TRP A CA 1
ATOM 741 C C . TRP A 1 92 ? -13.515 -2.748 18.650 1.00 93.25 92 TRP A C 1
ATOM 743 O O . TRP A 1 92 ? -14.399 -1.892 18.548 1.00 93.25 92 TRP A O 1
ATOM 753 N N . VAL A 1 93 ? -13.383 -3.511 19.735 1.00 93.19 93 VAL A N 1
ATOM 754 C CA . VAL A 1 93 ? -14.239 -3.423 20.925 1.00 93.19 93 VAL A CA 1
ATOM 755 C C . VAL A 1 93 ? -13.409 -3.013 22.135 1.00 93.19 93 VAL A C 1
ATOM 757 O O . VAL A 1 93 ? -12.492 -3.739 22.527 1.00 93.19 93 VAL A O 1
ATOM 760 N N . ASN A 1 94 ? -13.805 -1.914 22.782 1.00 91.69 94 ASN A N 1
ATOM 761 C CA . ASN A 1 94 ? -13.341 -1.568 24.121 1.00 91.69 94 ASN A CA 1
ATOM 762 C C . ASN A 1 94 ? -14.241 -2.262 25.144 1.00 91.69 94 ASN A C 1
ATOM 764 O O . ASN A 1 94 ? -15.416 -1.915 25.267 1.00 91.69 94 ASN A O 1
ATOM 768 N N . ASN A 1 95 ? -13.735 -3.235 25.901 1.00 87.44 95 ASN A N 1
ATOM 769 C CA . ASN A 1 95 ? -14.560 -3.891 26.919 1.00 87.44 95 ASN A CA 1
ATOM 770 C C . ASN A 1 95 ? -14.695 -3.070 28.213 1.00 87.44 95 ASN A C 1
ATOM 772 O O . ASN A 1 95 ? -15.421 -3.512 29.106 1.00 87.44 95 ASN A O 1
ATOM 776 N N . ASP A 1 96 ? -14.012 -1.926 28.348 1.00 83.88 96 ASP A N 1
ATOM 777 C CA . ASP A 1 96 ? -14.172 -1.043 29.509 1.00 83.88 96 ASP A CA 1
ATOM 778 C C . ASP A 1 96 ? -15.488 -0.268 29.453 1.00 83.88 96 ASP A C 1
ATOM 780 O O . ASP A 1 96 ? -16.261 -0.285 30.411 1.00 83.88 96 ASP A O 1
ATOM 784 N N . ASP A 1 97 ? -15.757 0.391 28.325 1.00 83.94 97 ASP A N 1
ATOM 785 C CA . ASP A 1 97 ? -16.958 1.207 28.118 1.00 83.94 97 ASP A CA 1
ATOM 786 C C . ASP A 1 97 ? -17.964 0.576 27.139 1.00 83.94 97 ASP A C 1
ATOM 788 O O . ASP A 1 97 ? -19.072 1.086 26.966 1.00 83.94 97 AS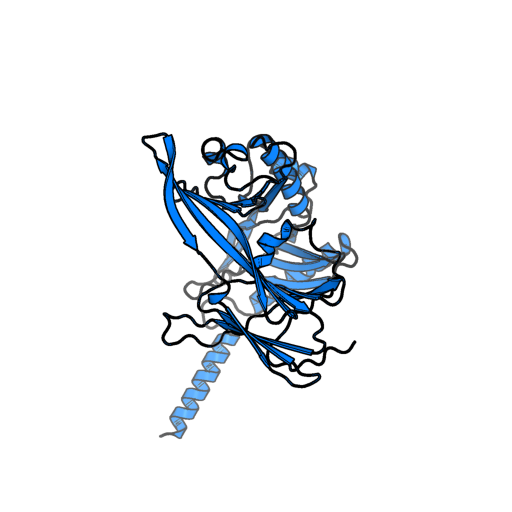P A O 1
ATOM 792 N N . GLY A 1 98 ? -17.612 -0.562 26.534 1.00 84.00 98 GLY A N 1
ATOM 793 C CA . GLY A 1 98 ? -18.444 -1.279 25.572 1.00 84.00 98 GLY A CA 1
ATOM 794 C C . GLY A 1 98 ? -18.542 -0.594 24.209 1.00 84.00 98 GLY A C 1
ATOM 795 O O . GLY A 1 98 ? -19.388 -0.995 23.404 1.00 84.00 98 GLY A O 1
ATOM 796 N N . LYS A 1 99 ? -17.730 0.439 23.941 1.00 91.62 99 LYS A N 1
ATOM 797 C CA . LYS A 1 99 ? -17.741 1.128 22.651 1.00 91.62 99 LYS A CA 1
ATOM 798 C C . LYS A 1 99 ? -17.141 0.271 21.553 1.00 91.62 99 LYS A C 1
ATOM 800 O O . LYS A 1 99 ? -16.265 -0.569 21.766 1.00 91.62 99 LYS A O 1
ATOM 805 N N . ILE A 1 100 ? -17.648 0.523 20.354 1.00 94.25 100 ILE A N 1
ATOM 806 C CA . ILE A 1 100 ? -17.284 -0.192 19.143 1.00 94.25 100 ILE A CA 1
ATOM 807 C C . ILE A 1 100 ? -16.777 0.819 18.138 1.00 94.25 100 ILE A C 1
ATOM 809 O O . ILE A 1 100 ? -17.368 1.881 17.951 1.00 94.25 100 ILE A O 1
ATOM 813 N N . TYR A 1 101 ? -15.692 0.450 17.481 1.00 94.06 101 TYR A N 1
ATOM 814 C CA . TYR A 1 101 ? -15.035 1.247 16.469 1.00 94.06 101 TYR A CA 1
ATOM 815 C C . TYR A 1 101 ? -14.947 0.411 15.200 1.00 94.06 101 TYR A C 1
ATOM 817 O O . TYR A 1 101 ? -14.745 -0.800 15.265 1.00 94.06 101 TYR A O 1
ATOM 825 N N . THR A 1 102 ? -15.189 1.022 14.049 1.00 93.06 102 THR A N 1
ATOM 826 C CA . THR A 1 102 ? -15.427 0.310 12.789 1.00 93.06 102 THR A CA 1
ATOM 827 C C . THR A 1 102 ? -14.629 0.910 11.643 1.00 93.06 102 THR A C 1
ATOM 829 O O . THR A 1 102 ? -14.307 2.101 11.641 1.00 93.06 102 THR A O 1
ATOM 832 N N . ASP A 1 103 ? -14.340 0.075 10.650 1.00 90.19 103 ASP A N 1
ATOM 833 C CA . ASP A 1 103 ? -13.709 0.451 9.383 1.00 90.19 103 ASP A CA 1
ATOM 834 C C . ASP A 1 103 ? -14.693 1.044 8.360 1.00 90.19 103 ASP A C 1
ATOM 836 O O . ASP A 1 103 ? -14.274 1.553 7.320 1.00 90.19 103 ASP A O 1
ATOM 840 N N . ASP A 1 104 ? -15.994 1.031 8.663 1.00 89.81 104 ASP A N 1
ATOM 841 C CA . ASP A 1 104 ? -17.079 1.413 7.753 1.00 89.81 104 ASP A CA 1
ATOM 842 C C . ASP A 1 104 ? -16.861 2.773 7.069 1.00 89.81 104 ASP A C 1
ATOM 844 O O . ASP A 1 104 ? -17.181 2.945 5.890 1.00 89.81 104 ASP A O 1
ATOM 848 N N . LEU A 1 105 ? -16.307 3.744 7.801 1.00 91.94 105 LEU A N 1
ATOM 849 C CA . LEU A 1 105 ? -16.085 5.106 7.316 1.00 91.94 105 LEU A CA 1
ATOM 850 C C . LEU A 1 105 ? -14.652 5.376 6.843 1.00 91.94 105 LEU A C 1
ATOM 852 O O . LEU A 1 105 ? -14.385 6.441 6.287 1.00 91.94 105 LEU A O 1
ATOM 856 N N . VAL A 1 106 ? -13.731 4.418 6.980 1.00 90.12 106 VAL A N 1
ATOM 857 C CA . VAL A 1 106 ? -12.344 4.562 6.502 1.00 90.12 106 VAL A CA 1
ATOM 858 C C . VAL A 1 106 ? -12.318 4.717 4.980 1.00 90.12 106 VAL A C 1
ATOM 860 O O . VAL A 1 106 ? -11.573 5.536 4.443 1.00 90.12 106 VAL A O 1
ATOM 863 N N . GLY A 1 107 ? -13.188 4.001 4.260 1.00 89.06 107 GLY A N 1
ATOM 864 C CA . GLY A 1 107 ? -13.346 4.169 2.811 1.00 89.06 107 GLY A CA 1
ATOM 865 C C . GLY A 1 107 ? -13.834 5.569 2.413 1.00 89.06 107 GLY A C 1
ATOM 866 O O . GLY A 1 107 ? -13.336 6.144 1.443 1.00 89.06 107 GLY A O 1
ATOM 867 N N . TYR A 1 108 ? -14.768 6.143 3.179 1.00 91.00 108 TYR A N 1
ATOM 868 C CA . TYR A 1 108 ? -15.246 7.513 2.974 1.00 91.00 108 TYR A CA 1
ATOM 869 C C . TYR A 1 108 ? -14.141 8.541 3.249 1.00 91.00 108 TYR A C 1
ATOM 871 O O . TYR A 1 108 ? -13.878 9.397 2.403 1.00 91.00 108 TYR A O 1
ATOM 879 N N . ALA A 1 109 ? -13.442 8.411 4.383 1.00 90.38 109 ALA A N 1
ATOM 880 C CA . ALA A 1 109 ? -12.332 9.285 4.758 1.00 90.38 109 ALA A CA 1
ATOM 881 C C . ALA A 1 109 ? -11.227 9.287 3.691 1.00 90.38 109 ALA A C 1
ATOM 883 O O . ALA A 1 109 ? -10.788 10.353 3.260 1.00 90.38 109 ALA A O 1
ATOM 884 N N . ASN A 1 110 ? -10.855 8.103 3.189 1.00 89.81 110 ASN A N 1
ATOM 885 C CA . ASN A 1 110 ? -9.912 7.957 2.081 1.00 89.81 110 ASN A CA 1
ATOM 886 C C . ASN A 1 110 ? -10.351 8.745 0.846 1.00 89.81 110 ASN A C 1
ATOM 888 O O . ASN A 1 110 ? -9.552 9.487 0.278 1.00 89.81 110 ASN A O 1
ATOM 892 N N . LYS A 1 111 ? -11.619 8.627 0.440 1.00 88.38 111 LYS A N 1
ATOM 893 C CA . LYS A 1 111 ? -12.153 9.353 -0.719 1.00 88.38 111 LYS A CA 1
ATOM 894 C C . LYS A 1 111 ? -12.131 10.872 -0.503 1.00 88.38 111 LYS A C 1
ATOM 896 O O . LYS A 1 111 ? -11.605 11.591 -1.347 1.00 88.38 111 LYS A O 1
ATOM 901 N N . SER A 1 112 ? -12.644 11.349 0.634 1.00 86.94 112 SER A N 1
ATOM 902 C CA . SER A 1 112 ? -12.692 12.784 0.966 1.00 86.94 112 SER A CA 1
ATOM 903 C C . SER A 1 112 ? -11.284 13.396 1.017 1.00 86.94 112 SER A C 1
ATOM 905 O O . SER A 1 112 ? -11.039 14.460 0.443 1.00 86.94 112 SER A O 1
ATOM 907 N N . LEU A 1 113 ? -10.314 12.694 1.615 1.00 87.06 113 LEU A N 1
ATOM 908 C CA . LEU A 1 113 ? -8.914 13.125 1.643 1.00 87.06 113 LEU A CA 1
ATOM 909 C C . LEU A 1 113 ? -8.242 13.066 0.277 1.00 87.06 113 LEU A C 1
ATOM 911 O O . LEU A 1 113 ? -7.479 13.971 -0.046 1.00 87.06 113 LEU A O 1
ATOM 915 N N . THR A 1 114 ? -8.538 12.051 -0.535 1.00 87.81 114 THR A N 1
ATOM 916 C CA . THR A 1 114 ? -8.013 11.925 -1.903 1.00 87.81 114 THR A CA 1
ATOM 917 C C . THR A 1 114 ? -8.382 13.157 -2.731 1.00 87.81 114 THR A C 1
ATOM 919 O O . THR A 1 114 ? -7.501 13.786 -3.317 1.00 87.81 114 THR A O 1
ATOM 922 N N . ASP A 1 115 ? -9.650 13.577 -2.701 1.00 82.69 115 ASP A N 1
ATOM 923 C CA . ASP A 1 115 ? -10.131 14.746 -3.450 1.00 82.69 115 ASP A CA 1
ATOM 924 C C . ASP A 1 115 ? -9.532 16.069 -2.931 1.00 82.69 115 ASP A C 1
ATOM 926 O O . ASP A 1 115 ? -9.258 17.000 -3.697 1.00 82.69 115 ASP A O 1
ATOM 930 N N . ARG A 1 116 ? -9.311 16.189 -1.616 1.00 83.06 116 ARG A N 1
ATOM 931 C CA . ARG A 1 116 ? -8.644 17.356 -1.003 1.00 83.06 116 ARG A CA 1
ATOM 932 C C . ARG A 1 116 ? -7.162 17.402 -1.363 1.00 83.06 116 ARG A C 1
ATOM 934 O O . ARG A 1 116 ? -6.654 18.446 -1.770 1.00 83.06 116 ARG A O 1
ATOM 941 N N . PHE A 1 117 ? -6.480 16.269 -1.253 1.00 85.31 117 PHE A N 1
ATOM 942 C CA . PHE A 1 117 ? -5.065 16.147 -1.562 1.00 85.31 117 PHE A CA 1
ATOM 943 C C . PHE A 1 117 ? -4.799 16.435 -3.037 1.00 85.31 117 PHE A C 1
ATOM 945 O O . PHE A 1 117 ? -3.955 17.279 -3.323 1.00 85.31 117 PHE A O 1
ATOM 952 N N . ALA A 1 118 ? -5.570 15.836 -3.955 1.00 84.31 118 ALA A N 1
ATOM 953 C CA . ALA A 1 118 ? -5.471 16.080 -5.396 1.00 84.31 118 ALA A CA 1
ATOM 954 C C . ALA A 1 118 ? -5.536 17.577 -5.737 1.00 84.31 118 ALA A C 1
ATOM 956 O O . ALA A 1 118 ? -4.706 18.080 -6.494 1.00 84.31 118 ALA A O 1
ATOM 957 N N . ARG A 1 119 ? -6.479 18.305 -5.118 1.00 82.75 119 ARG A N 1
ATOM 958 C CA . ARG A 1 119 ? -6.605 19.764 -5.263 1.00 82.75 119 ARG A CA 1
ATOM 959 C C . ARG A 1 119 ? -5.394 20.508 -4.702 1.00 82.75 119 ARG A C 1
ATOM 961 O O . ARG A 1 119 ? -4.892 21.420 -5.351 1.00 82.75 119 ARG A O 1
ATOM 968 N N . LYS A 1 120 ? -4.893 20.107 -3.529 1.00 84.12 120 LYS A N 1
ATOM 969 C CA . LYS A 1 120 ? -3.733 20.735 -2.873 1.00 84.12 120 LYS A CA 1
ATOM 970 C C . LYS A 1 120 ? -2.443 20.566 -3.680 1.00 84.12 120 LYS A C 1
ATOM 972 O O . LYS A 1 120 ? -1.656 21.508 -3.783 1.00 84.12 120 LYS A O 1
ATOM 977 N N . ILE A 1 121 ? -2.241 19.392 -4.280 1.00 83.62 121 ILE A N 1
ATOM 978 C CA . ILE A 1 121 ? -1.082 19.125 -5.140 1.00 83.62 121 ILE A CA 1
ATOM 979 C C . ILE A 1 121 ? -1.288 19.542 -6.602 1.00 83.62 121 ILE A C 1
ATOM 981 O O . ILE A 1 121 ? -0.360 19.434 -7.393 1.00 83.62 121 ILE A O 1
ATOM 985 N N . GLY A 1 122 ? -2.459 20.085 -6.952 1.00 81.75 122 GLY A N 1
ATOM 986 C CA . GLY A 1 122 ? -2.731 20.647 -8.276 1.00 81.75 122 GLY A CA 1
ATOM 987 C C . GLY A 1 122 ? -2.482 19.659 -9.413 1.00 81.75 122 GLY A C 1
ATOM 988 O O . GLY A 1 122 ? -1.864 20.039 -10.407 1.00 81.75 122 GLY A O 1
ATOM 989 N N . LEU A 1 123 ? -2.904 18.400 -9.240 1.00 80.56 123 LEU A N 1
ATOM 990 C CA . LEU A 1 123 ? -2.688 17.364 -10.249 1.00 80.56 123 LEU A CA 1
ATOM 991 C C . LEU A 1 123 ? -3.309 17.769 -11.598 1.00 80.56 123 LEU A C 1
ATOM 993 O O . LEU A 1 123 ? -4.451 18.235 -11.612 1.00 80.56 123 LEU A O 1
ATOM 997 N N . PRO A 1 124 ? -2.590 17.580 -12.721 1.00 76.00 124 PRO A N 1
ATOM 998 C CA . PRO A 1 124 ? -3.142 17.790 -14.055 1.00 76.00 124 PRO A CA 1
ATOM 999 C C . PRO A 1 124 ? -4.414 16.970 -14.325 1.00 76.00 124 PRO A C 1
ATOM 1001 O O . PRO A 1 124 ? -4.599 15.879 -13.785 1.00 76.00 124 PRO A O 1
ATOM 1004 N N . ASP A 1 125 ? -5.267 17.456 -15.228 1.00 70.88 125 ASP A N 1
ATOM 1005 C CA . ASP A 1 125 ? -6.458 16.717 -15.655 1.00 70.88 125 ASP A CA 1
ATOM 1006 C C . ASP A 1 125 ? -6.083 15.345 -16.250 1.00 70.88 125 ASP A C 1
ATOM 1008 O O . ASP A 1 125 ? -5.203 15.233 -17.105 1.00 70.88 125 ASP A O 1
ATOM 1012 N N . GLY A 1 126 ? -6.781 14.293 -15.811 1.00 71.00 126 GLY A N 1
ATOM 1013 C CA . GLY A 1 126 ? -6.541 12.906 -16.235 1.00 71.00 126 GLY A CA 1
ATOM 1014 C C . GLY A 1 126 ? -5.584 12.116 -15.336 1.00 71.00 126 GLY A C 1
ATOM 1015 O O . GLY A 1 126 ? -5.453 10.903 -15.510 1.00 71.00 126 GLY A O 1
ATOM 1016 N N . GLU A 1 127 ? -4.970 12.776 -14.357 1.00 80.50 127 GLU A N 1
ATOM 1017 C CA . GLU A 1 127 ? -4.170 12.164 -13.301 1.00 80.50 127 GLU A CA 1
ATOM 1018 C C . GLU A 1 127 ? -5.064 11.699 -12.147 1.00 80.50 127 GLU A C 1
ATOM 1020 O O . GLU A 1 127 ? -6.050 12.353 -11.799 1.00 80.50 127 GLU A O 1
ATOM 1025 N N . LYS A 1 128 ? -4.732 10.562 -11.530 1.00 86.00 128 LYS A N 1
ATOM 1026 C CA . LYS A 1 128 ? -5.477 10.032 -10.377 1.00 86.00 128 LYS A CA 1
ATOM 1027 C C . LYS A 1 128 ? -4.562 9.909 -9.168 1.00 86.00 128 LYS A C 1
ATOM 1029 O O . LYS A 1 128 ? -3.428 9.469 -9.305 1.00 86.00 128 LYS A O 1
ATOM 1034 N N . VAL A 1 129 ? -5.075 10.218 -7.982 1.00 86.50 129 VAL A N 1
ATOM 1035 C CA . VAL A 1 129 ? -4.418 9.880 -6.716 1.00 86.50 129 VAL A CA 1
ATOM 1036 C C . VAL A 1 129 ? -5.240 8.853 -5.951 1.00 86.50 129 VAL A C 1
ATOM 1038 O O . VAL A 1 129 ? -6.465 8.810 -6.055 1.00 86.50 129 VAL A O 1
ATOM 1041 N N . GLU A 1 130 ? -4.551 7.987 -5.228 1.00 87.62 130 GLU A N 1
ATOM 1042 C CA . GLU A 1 130 ? -5.103 7.100 -4.217 1.00 87.62 130 GLU A CA 1
ATOM 1043 C C . GLU A 1 130 ? -4.265 7.266 -2.954 1.00 87.62 130 GLU A C 1
ATOM 1045 O O . GLU A 1 130 ? -3.036 7.339 -3.018 1.00 87.62 130 GLU A O 1
ATOM 1050 N N . LEU A 1 131 ? -4.939 7.344 -1.814 1.00 86.00 131 LEU A N 1
ATOM 1051 C CA . LEU A 1 131 ? -4.307 7.489 -0.512 1.00 86.00 131 LEU A CA 1
ATOM 1052 C C . LEU A 1 131 ? -4.724 6.333 0.388 1.00 86.00 131 LEU A C 1
ATOM 1054 O O . LEU A 1 131 ? -5.865 5.872 0.311 1.00 86.00 131 LEU A O 1
ATOM 1058 N N . THR A 1 132 ? -3.811 5.929 1.265 1.00 86.25 132 THR A N 1
ATOM 1059 C CA . THR A 1 132 ? -4.136 5.132 2.449 1.00 86.25 132 THR A CA 1
ATOM 1060 C C . THR A 1 132 ? -4.119 6.054 3.662 1.00 86.25 132 THR A C 1
ATOM 1062 O O . THR A 1 132 ? -3.055 6.449 4.143 1.00 86.25 132 THR A O 1
ATOM 1065 N N . TYR A 1 133 ? -5.305 6.405 4.139 1.00 86.44 133 TYR A N 1
ATOM 1066 C CA . TYR A 1 133 ? -5.534 7.133 5.374 1.00 86.44 133 TYR A CA 1
ATOM 1067 C C . TYR A 1 133 ? -5.824 6.163 6.513 1.00 86.44 133 TYR A C 1
ATOM 1069 O O . TYR A 1 133 ? -6.690 5.290 6.399 1.00 86.44 133 TYR A O 1
ATOM 1077 N N . LEU A 1 134 ? -5.109 6.373 7.609 1.00 88.38 134 LEU A N 1
ATOM 1078 C CA . LEU A 1 134 ? -5.326 5.724 8.884 1.00 88.38 134 LEU A CA 1
ATOM 1079 C C . LEU A 1 134 ? -5.857 6.781 9.855 1.00 88.38 134 LEU A C 1
ATOM 1081 O O . LEU A 1 134 ? -5.162 7.771 10.113 1.00 88.38 134 LEU A O 1
ATOM 1085 N N . PRO A 1 135 ? -7.094 6.625 10.355 1.00 88.06 135 PRO A N 1
ATOM 1086 C CA . PRO A 1 135 ? -7.559 7.409 11.490 1.00 88.06 135 PRO A CA 1
ATOM 1087 C C . PRO A 1 135 ? -6.563 7.294 12.645 1.00 88.06 135 PRO A C 1
ATOM 1089 O O . PRO A 1 135 ? -5.919 6.271 12.789 1.00 88.06 135 PRO A O 1
ATOM 1092 N N . ASP A 1 136 ? -6.438 8.319 13.476 1.00 88.38 136 ASP A N 1
ATOM 1093 C CA . ASP A 1 136 ? -5.600 8.252 14.679 1.00 88.38 136 ASP A CA 1
ATOM 1094 C C . ASP A 1 136 ? -6.464 8.628 15.879 1.00 88.38 136 ASP A C 1
ATOM 1096 O O . ASP A 1 136 ? -6.352 9.703 16.478 1.00 88.38 136 ASP A O 1
ATOM 1100 N N . TYR A 1 137 ? -7.482 7.800 16.123 1.00 87.12 137 TYR A N 1
ATOM 1101 C CA . TYR A 1 137 ? -8.493 8.109 17.119 1.00 87.12 137 TYR A CA 1
ATOM 1102 C C . TYR A 1 137 ? -7.980 7.713 18.505 1.00 87.12 137 TYR A C 1
ATOM 1104 O O . TYR A 1 137 ? -7.854 6.530 18.817 1.00 87.12 137 TYR A O 1
ATOM 1112 N N . GLU A 1 138 ? -7.683 8.713 19.336 1.00 87.62 138 GLU A N 1
ATOM 1113 C CA . GLU A 1 138 ? -7.267 8.504 20.722 1.00 87.62 138 GLU A CA 1
ATOM 1114 C C . GLU A 1 138 ? -8.455 8.024 21.564 1.00 87.62 138 GLU A C 1
ATOM 1116 O O . GLU A 1 138 ? -9.514 8.659 21.626 1.00 87.62 138 GLU A O 1
ATOM 1121 N N . ILE A 1 139 ? -8.265 6.894 22.235 1.00 85.75 139 ILE A N 1
ATOM 1122 C CA . ILE A 1 139 ? -9.246 6.276 23.116 1.00 85.75 139 ILE A CA 1
ATOM 1123 C C . ILE A 1 139 ? -8.650 6.048 24.497 1.00 85.75 139 ILE A C 1
ATOM 1125 O O . ILE A 1 139 ? -7.488 5.672 24.647 1.00 85.75 139 ILE A O 1
ATOM 1129 N N . GLN A 1 140 ? -9.481 6.239 25.518 1.00 86.31 140 GLN A N 1
ATOM 1130 C CA . GLN A 1 140 ? -9.137 5.839 26.871 1.00 86.31 140 GLN A CA 1
ATOM 1131 C C . GLN A 1 140 ? -9.431 4.350 27.035 1.00 86.31 140 GLN A C 1
ATOM 1133 O O . GLN A 1 140 ? -10.563 3.901 26.831 1.00 86.31 140 GLN A O 1
ATOM 1138 N N . THR A 1 141 ? -8.416 3.595 27.424 1.00 81.06 141 THR A N 1
ATOM 1139 C CA . THR A 1 141 ? -8.517 2.160 27.675 1.00 81.06 141 THR A CA 1
ATOM 1140 C C . THR A 1 141 ? -7.926 1.825 29.032 1.00 81.06 141 THR A C 1
ATOM 1142 O O . THR A 1 141 ? -7.395 2.682 29.748 1.00 81.06 141 THR A O 1
ATOM 1145 N N . SER A 1 142 ? -8.059 0.568 29.424 1.00 78.94 142 SER A N 1
ATOM 1146 C CA . SER A 1 142 ? -7.475 0.049 30.641 1.00 78.94 142 SER A CA 1
ATOM 1147 C C . SER A 1 142 ? -6.557 -1.112 30.323 1.00 78.94 142 SER A C 1
ATOM 1149 O O . SER A 1 142 ? -6.921 -2.093 29.668 1.00 78.94 142 SER A O 1
ATOM 1151 N N . THR A 1 143 ? -5.356 -1.013 30.871 1.00 74.69 143 THR A N 1
ATOM 1152 C CA . THR A 1 143 ? -4.409 -2.117 30.921 1.00 74.69 143 THR A CA 1
ATOM 1153 C C . THR A 1 143 ? -4.532 -2.796 32.268 1.00 74.69 143 THR A C 1
ATOM 1155 O O . THR A 1 143 ? -4.673 -2.150 33.310 1.00 74.69 143 THR A O 1
ATOM 1158 N N . ILE A 1 144 ? -4.489 -4.120 32.269 1.00 67.81 144 ILE A N 1
ATOM 1159 C CA . ILE A 1 144 ? -4.414 -4.880 33.506 1.00 67.81 144 ILE A CA 1
ATOM 1160 C C . ILE A 1 144 ? -2.935 -5.230 33.713 1.00 67.81 144 ILE A C 1
ATOM 1162 O O . ILE A 1 144 ? -2.314 -5.803 32.816 1.00 67.81 144 ILE A O 1
ATOM 1166 N N . ASN A 1 145 ? -2.393 -4.921 34.901 1.00 69.50 145 ASN A N 1
ATOM 1167 C CA . ASN A 1 145 ? -1.089 -5.397 35.388 1.00 69.50 145 ASN A CA 1
ATOM 1168 C C . ASN A 1 145 ? -1.202 -6.091 36.756 1.00 69.50 145 ASN A C 1
ATOM 1170 O O . ASN A 1 145 ? -1.707 -5.499 37.708 1.00 69.50 145 ASN A O 1
ATOM 1174 N N . ASP A 1 146 ? -0.718 -7.334 36.875 1.00 68.94 146 ASP A N 1
ATOM 1175 C CA . ASP A 1 146 ? -0.751 -8.141 38.110 1.00 68.94 146 ASP A CA 1
ATOM 1176 C C . ASP A 1 146 ? -2.128 -8.113 38.833 1.00 68.94 146 ASP A C 1
ATOM 1178 O O . ASP A 1 146 ? -2.215 -8.030 40.058 1.00 68.94 146 ASP A O 1
ATOM 1182 N N . GLY A 1 147 ? -3.226 -8.148 38.065 1.00 64.19 147 GLY A N 1
ATOM 1183 C CA . GLY A 1 147 ? -4.608 -8.106 38.575 1.00 64.19 147 GLY A CA 1
ATOM 1184 C C . GLY A 1 147 ? -5.136 -6.715 38.960 1.00 64.19 147 GLY A C 1
ATOM 1185 O O . GLY A 1 147 ? -6.283 -6.604 39.385 1.00 64.19 147 GLY A O 1
ATOM 1186 N N . SER A 1 148 ? -4.333 -5.663 38.791 1.00 68.50 148 SER A N 1
ATOM 1187 C CA . SER A 1 148 ? -4.730 -4.265 38.988 1.00 68.50 148 SER A CA 1
ATOM 1188 C C . SER A 1 148 ? -5.004 -3.582 37.651 1.00 68.50 148 SER A C 1
ATOM 1190 O O . SER A 1 148 ? -4.277 -3.790 36.682 1.00 68.50 148 SER A O 1
ATOM 1192 N N . THR A 1 149 ? -6.045 -2.757 37.602 1.00 75.00 149 THR A N 1
ATOM 1193 C CA . THR A 1 149 ? -6.452 -2.014 36.404 1.00 75.00 149 THR A CA 1
ATOM 1194 C C . THR A 1 149 ? -5.841 -0.615 36.414 1.00 75.00 149 THR A C 1
ATOM 1196 O O . THR A 1 149 ? -5.968 0.104 37.405 1.00 75.00 149 THR A O 1
ATOM 1199 N N . TYR A 1 150 ? -5.207 -0.222 35.311 1.00 76.94 150 TYR A N 1
ATOM 1200 C CA . TYR A 1 150 ? -4.592 1.089 35.127 1.00 76.94 150 TYR A CA 1
ATOM 1201 C C . TYR A 1 150 ? -5.130 1.763 33.864 1.00 76.94 150 TYR A C 1
ATOM 1203 O O . TYR A 1 150 ? -5.221 1.098 32.829 1.00 76.94 150 TYR A O 1
ATOM 1211 N N . PRO A 1 151 ? -5.452 3.068 33.915 1.00 81.44 151 PRO A N 1
ATOM 1212 C CA . PRO A 1 151 ? -5.836 3.807 32.723 1.00 81.44 151 PRO A CA 1
ATOM 1213 C C . PRO A 1 151 ? -4.648 3.913 31.760 1.00 81.44 151 PRO A C 1
ATOM 1215 O O . PRO A 1 151 ? -3.508 4.120 32.180 1.00 81.44 151 PRO A O 1
ATOM 1218 N N . ALA A 1 152 ? -4.940 3.796 30.475 1.00 81.19 152 ALA A N 1
ATOM 1219 C CA . ALA A 1 152 ? -4.028 3.990 29.363 1.00 81.19 152 ALA A CA 1
ATOM 1220 C C . ALA A 1 152 ? -4.745 4.776 28.257 1.00 81.19 152 ALA A C 1
ATOM 1222 O O . ALA A 1 152 ? -5.974 4.808 28.205 1.00 81.19 152 ALA A O 1
ATOM 1223 N N . ASN A 1 153 ? -3.965 5.397 27.377 1.00 83.12 153 ASN A N 1
ATOM 1224 C CA . ASN A 1 153 ? -4.479 5.931 26.124 1.00 83.12 153 ASN A CA 1
ATOM 1225 C C . ASN A 1 153 ? -3.897 5.084 24.995 1.00 83.12 153 ASN A C 1
ATOM 1227 O O . ASN A 1 153 ? -2.684 4.858 24.951 1.00 83.12 153 ASN A O 1
ATOM 1231 N N . THR A 1 154 ? -4.770 4.618 24.112 1.00 81.38 154 THR A N 1
ATOM 1232 C CA . THR A 1 154 ? -4.414 3.869 22.906 1.00 81.38 154 THR A CA 1
ATOM 1233 C C . THR A 1 154 ? -4.924 4.652 21.705 1.00 81.38 154 THR A C 1
ATOM 1235 O O . THR A 1 154 ? -5.920 5.368 21.789 1.00 81.38 154 THR A O 1
ATOM 1238 N N . HIS A 1 155 ? -4.230 4.521 20.586 1.00 85.44 155 HIS A N 1
ATOM 1239 C CA . HIS A 1 155 ? -4.646 5.072 19.308 1.00 85.44 155 HIS A CA 1
ATOM 1240 C C . HIS A 1 155 ? -5.141 3.939 18.420 1.00 85.44 155 HIS A C 1
ATOM 1242 O O . HIS A 1 155 ? -4.520 2.874 18.380 1.00 85.44 155 HIS A O 1
ATOM 1248 N N . ILE A 1 156 ? -6.271 4.152 17.749 1.00 86.75 156 ILE A N 1
ATOM 1249 C CA . ILE A 1 156 ? -6.864 3.154 16.861 1.00 86.75 156 ILE A CA 1
ATOM 1250 C C . ILE A 1 156 ? -7.179 3.736 15.485 1.00 86.75 156 ILE A C 1
ATOM 1252 O O . ILE A 1 156 ? -7.700 4.846 15.353 1.00 86.75 156 ILE A O 1
ATOM 1256 N N . ASP A 1 157 ? -6.958 2.905 14.467 1.00 89.31 157 ASP A N 1
ATOM 1257 C CA . ASP A 1 157 ? -7.168 3.240 13.055 1.00 89.31 157 ASP A CA 1
ATOM 1258 C C . ASP A 1 157 ? -8.634 3.045 12.610 1.00 89.31 157 ASP A C 1
ATOM 1260 O O . ASP A 1 157 ? -8.929 2.712 11.461 1.00 89.31 157 ASP A O 1
ATOM 1264 N N . PHE A 1 158 ? -9.580 3.249 13.531 1.00 90.06 158 PHE A N 1
ATOM 1265 C CA . PHE A 1 158 ? -11.015 3.049 13.329 1.00 90.06 158 PHE A CA 1
ATOM 1266 C C . PHE A 1 158 ? -11.815 4.256 13.817 1.00 90.06 158 PHE A C 1
ATOM 1268 O O . PHE A 1 158 ? -11.415 4.960 14.743 1.00 90.06 158 PHE A O 1
ATOM 1275 N N . PHE A 1 159 ? -12.998 4.459 13.240 1.00 92.88 159 PHE A N 1
ATOM 1276 C CA . PHE A 1 159 ? -13.927 5.486 13.710 1.00 92.88 159 PHE A CA 1
ATOM 1277 C C . PHE A 1 159 ? -14.920 4.915 14.721 1.00 92.88 159 PHE A C 1
ATOM 1279 O O . PHE A 1 159 ? -15.314 3.754 14.576 1.00 92.88 159 PHE A O 1
ATOM 1286 N N . PRO A 1 160 ? -15.391 5.706 15.702 1.00 93.62 160 PRO A N 1
ATOM 1287 C CA . PRO A 1 160 ? -16.509 5.304 16.550 1.00 93.62 160 PRO A CA 1
ATOM 1288 C C . PRO A 1 160 ? -17.711 4.867 15.707 1.00 93.62 160 PRO A C 1
ATOM 1290 O O . PRO A 1 160 ? -18.034 5.490 14.698 1.00 93.62 160 PRO A O 1
ATOM 1293 N N . SER A 1 161 ? -18.382 3.790 16.105 1.00 93.31 161 SER A N 1
ATOM 1294 C CA . SER A 1 161 ? -19.480 3.192 15.330 1.00 93.31 161 SER A CA 1
ATOM 1295 C C . SER A 1 161 ? -20.695 4.108 15.132 1.00 93.31 161 SER A C 1
ATOM 1297 O O . SER A 1 161 ? -21.521 3.865 14.254 1.00 93.31 161 SER A O 1
ATOM 1299 N N . GLU A 1 162 ? -20.823 5.130 15.974 1.00 92.44 162 GLU A N 1
ATOM 1300 C CA . GLU A 1 162 ? -21.853 6.161 15.942 1.00 92.44 162 GLU A CA 1
ATOM 1301 C C . GLU A 1 162 ? -21.529 7.333 15.009 1.00 92.44 162 GLU A C 1
ATOM 1303 O O . GLU A 1 162 ? -22.408 8.163 14.776 1.00 92.44 162 GLU A O 1
ATOM 1308 N N . TYR A 1 163 ? -20.299 7.419 14.489 1.00 93.38 163 TYR A N 1
ATOM 1309 C CA . TYR A 1 163 ? -19.923 8.490 13.572 1.00 93.38 163 TYR A CA 1
ATOM 1310 C C . TYR A 1 163 ? -20.744 8.431 12.283 1.00 93.38 163 TYR A C 1
ATOM 1312 O O . TYR A 1 163 ? -21.088 7.370 11.760 1.00 93.38 163 TYR A O 1
ATOM 1320 N N . THR A 1 164 ? -21.015 9.613 11.747 1.00 94.56 164 THR A N 1
ATOM 1321 C CA . THR A 1 164 ? -21.562 9.835 10.411 1.00 94.56 164 THR A CA 1
ATOM 1322 C C . THR A 1 164 ? -20.471 10.331 9.459 1.00 94.56 164 THR A C 1
ATOM 1324 O O . THR A 1 164 ? -19.380 10.716 9.880 1.00 94.56 164 THR A O 1
ATOM 1327 N N . GLU A 1 165 ? -20.765 10.382 8.157 1.00 94.38 165 GLU A N 1
ATOM 1328 C CA . GLU A 1 165 ? -19.874 11.018 7.171 1.00 94.38 165 GLU A CA 1
ATOM 1329 C C . GLU A 1 165 ? -19.562 12.483 7.534 1.00 94.38 165 GLU A C 1
ATOM 1331 O O . GLU A 1 165 ? -18.431 12.934 7.363 1.00 94.38 165 GLU A O 1
ATOM 1336 N N . GLN A 1 166 ? -20.527 13.205 8.120 1.00 93.25 166 GLN A N 1
ATOM 1337 C CA . GLN A 1 166 ? -20.333 14.584 8.571 1.00 93.25 166 GLN A CA 1
ATOM 1338 C C . GLN A 1 166 ? -19.351 14.674 9.748 1.00 93.25 166 GLN A C 1
ATOM 1340 O O . GLN A 1 166 ? -18.512 15.574 9.774 1.00 93.25 166 GLN A O 1
ATOM 1345 N N . ASP A 1 167 ? -19.422 13.742 10.703 1.00 92.75 167 ASP A N 1
ATOM 1346 C CA . ASP A 1 167 ? -18.472 13.685 11.824 1.00 92.75 167 ASP A CA 1
ATOM 1347 C C . ASP A 1 167 ? -17.055 13.398 11.327 1.00 92.75 167 ASP A C 1
ATOM 1349 O O . ASP A 1 167 ? -16.088 13.992 11.809 1.00 92.75 167 ASP A O 1
ATOM 1353 N N . VAL A 1 168 ? -16.934 12.534 10.314 1.00 91.00 168 VAL A N 1
ATOM 1354 C CA . VAL A 1 168 ? -15.658 12.276 9.644 1.00 91.00 168 VAL A CA 1
ATOM 1355 C C . VAL A 1 168 ? -15.146 13.541 8.978 1.00 91.00 168 VAL A C 1
ATOM 1357 O O . VAL A 1 168 ? -14.016 13.916 9.257 1.00 91.00 168 VAL A O 1
ATOM 1360 N N . ASP A 1 169 ? -15.948 14.247 8.178 1.00 89.19 169 ASP A N 1
ATOM 1361 C CA . ASP A 1 169 ? -15.510 15.484 7.515 1.00 89.19 169 ASP A CA 1
ATOM 1362 C C . ASP A 1 169 ? -15.019 16.559 8.492 1.00 89.19 169 ASP A C 1
ATOM 1364 O O . ASP A 1 169 ? -14.071 17.286 8.180 1.00 89.19 169 ASP A O 1
ATOM 1368 N N . VAL A 1 170 ? -15.639 16.651 9.672 1.00 88.75 170 VAL A N 1
ATOM 1369 C CA . VAL A 1 170 ? -15.173 17.521 10.761 1.00 88.75 170 VAL A CA 1
ATOM 1370 C C . VAL A 1 170 ? -13.849 17.010 11.336 1.00 88.75 170 VAL A C 1
ATOM 1372 O O . VAL A 1 170 ? -12.940 17.802 11.584 1.00 88.75 170 VAL A O 1
ATOM 1375 N N . TYR A 1 171 ? -13.715 15.697 11.527 1.00 87.88 171 TYR A N 1
ATOM 1376 C CA . TYR A 1 171 ? -12.502 15.068 12.050 1.00 87.88 171 TYR A CA 1
ATOM 1377 C C . TYR A 1 171 ? -11.293 15.217 11.106 1.00 87.88 171 TYR A C 1
ATOM 1379 O O . TYR A 1 171 ? -10.194 15.492 11.581 1.00 87.88 171 TYR A O 1
ATOM 1387 N N . ILE A 1 172 ? -11.492 15.114 9.785 1.00 85.25 172 ILE A N 1
ATOM 1388 C CA . ILE A 1 172 ? -10.437 15.194 8.752 1.00 85.25 172 ILE A CA 1
ATOM 1389 C C . ILE A 1 172 ? -10.283 16.588 8.112 1.00 85.25 172 ILE A C 1
ATOM 1391 O O . ILE A 1 172 ? -9.840 16.707 6.967 1.00 85.25 172 ILE A O 1
ATOM 1395 N N . SER A 1 173 ? -10.682 17.653 8.811 1.00 79.31 173 SER A N 1
ATOM 1396 C CA . SER A 1 173 ? -10.643 19.026 8.280 1.00 79.31 173 SER A CA 1
ATOM 1397 C C . SER A 1 173 ? -9.244 19.464 7.793 1.00 79.31 173 SER A C 1
ATOM 1399 O O . SER A 1 173 ? -8.224 19.010 8.309 1.00 79.31 173 SER A O 1
ATOM 1401 N N . GLU A 1 174 ? -9.192 20.371 6.805 1.00 62.03 174 GLU A N 1
ATOM 1402 C CA . GLU A 1 174 ? -7.963 20.720 6.055 1.00 62.03 174 GLU A CA 1
ATOM 1403 C C . GLU A 1 174 ? -6.826 21.298 6.915 1.00 62.03 174 GLU A C 1
ATOM 1405 O O . GLU A 1 174 ? -5.658 21.120 6.562 1.00 62.03 174 GLU A O 1
ATO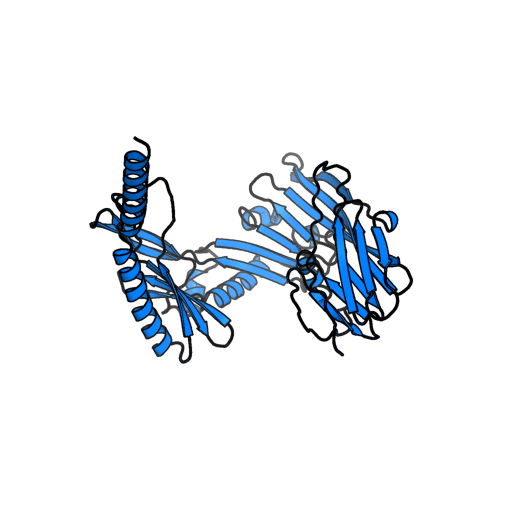M 1410 N N . ASP A 1 175 ? -7.156 21.934 8.041 1.00 62.09 175 ASP A N 1
ATOM 1411 C CA . ASP A 1 175 ? -6.192 22.604 8.926 1.00 62.09 175 ASP A CA 1
ATOM 1412 C C . ASP A 1 175 ? -5.700 21.718 10.080 1.00 62.09 175 ASP A C 1
ATOM 1414 O O . ASP A 1 175 ? -4.719 22.048 10.744 1.00 62.09 175 ASP A O 1
ATOM 1418 N N . ASN A 1 176 ? -6.374 20.597 10.342 1.00 61.56 176 ASN A N 1
ATOM 1419 C CA . ASN A 1 176 ? -6.089 19.733 11.483 1.00 61.56 176 ASN A CA 1
ATOM 1420 C C . ASN A 1 176 ? -6.312 18.276 11.083 1.00 61.56 176 ASN A C 1
ATOM 1422 O O . ASN A 1 176 ? -7.251 17.637 11.556 1.00 61.56 176 ASN A O 1
ATOM 1426 N N . LEU A 1 177 ? -5.486 17.783 10.155 1.00 69.75 177 LEU A N 1
ATOM 1427 C CA . LEU A 1 177 ? -5.505 16.386 9.732 1.00 69.75 177 LEU A CA 1
ATOM 1428 C C . LEU A 1 177 ? -5.227 15.499 10.955 1.00 69.75 177 LEU A C 1
ATOM 1430 O O . LEU A 1 177 ? -4.077 15.305 11.339 1.00 69.75 177 LEU A O 1
ATOM 1434 N N . LYS A 1 178 ? -6.289 14.989 11.580 1.00 76.31 178 LYS A N 1
ATOM 1435 C CA . LYS A 1 178 ? -6.201 13.983 12.636 1.00 76.31 178 LYS A CA 1
ATOM 1436 C C . LYS A 1 178 ? -6.078 12.632 11.954 1.00 76.31 178 LYS A C 1
ATOM 1438 O O . LYS A 1 178 ? -6.986 12.260 11.216 1.00 76.31 178 LYS A O 1
ATOM 1443 N N . GLY A 1 179 ? -4.958 11.943 12.121 1.00 83.25 179 GLY A N 1
ATOM 1444 C CA . GLY A 1 179 ? -4.652 10.715 11.387 1.00 83.25 179 GLY A CA 1
ATOM 1445 C C . GLY A 1 179 ? -3.384 10.796 10.550 1.00 83.25 179 GLY A C 1
ATOM 1446 O O . GLY A 1 179 ? -2.781 11.855 10.371 1.00 83.25 179 GLY A O 1
ATOM 1447 N N . GLU A 1 180 ? -3.005 9.649 10.007 1.00 84.44 180 GLU A N 1
ATOM 1448 C CA . GLU A 1 180 ? -1.801 9.469 9.210 1.00 84.44 180 GLU A CA 1
ATOM 1449 C C . GLU A 1 180 ? -2.172 9.140 7.758 1.00 84.44 180 GLU A C 1
ATOM 1451 O O . GLU A 1 180 ? -3.103 8.385 7.480 1.00 84.44 180 GLU A O 1
ATOM 1456 N N . ILE A 1 181 ? -1.432 9.705 6.803 1.00 83.56 181 ILE A N 1
ATOM 1457 C CA . ILE A 1 181 ? -1.459 9.254 5.407 1.00 83.56 181 ILE A CA 1
ATOM 1458 C C . ILE A 1 181 ? -0.160 8.490 5.190 1.00 83.56 181 ILE A C 1
ATOM 1460 O O . ILE A 1 181 ? 0.896 9.120 5.206 1.00 83.56 181 ILE A O 1
ATOM 1464 N N . ARG A 1 182 ? -0.240 7.173 4.985 1.00 80.06 182 ARG A N 1
ATOM 1465 C CA . ARG A 1 182 ? 0.950 6.325 4.806 1.00 80.06 182 ARG A CA 1
ATOM 1466 C C . ARG A 1 182 ? 1.374 6.218 3.352 1.00 80.06 182 ARG A C 1
ATOM 1468 O O . ARG A 1 182 ? 2.465 6.651 2.994 1.00 80.06 182 ARG A O 1
ATOM 1475 N N . ASP A 1 183 ? 0.473 5.711 2.515 1.00 83.50 183 ASP A N 1
ATOM 1476 C CA . ASP A 1 183 ? 0.753 5.475 1.101 1.00 83.50 183 ASP A CA 1
ATOM 1477 C C . ASP A 1 183 ? 0.092 6.543 0.238 1.00 83.50 183 ASP A C 1
ATOM 1479 O O . ASP A 1 183 ? -1.119 6.769 0.328 1.00 83.50 183 ASP A O 1
ATOM 1483 N N . ILE A 1 184 ? 0.871 7.146 -0.656 1.00 87.06 184 ILE A N 1
ATOM 1484 C CA . ILE A 1 184 ? 0.381 8.067 -1.679 1.00 87.06 184 ILE A CA 1
ATOM 1485 C C . ILE A 1 184 ? 0.714 7.483 -3.041 1.00 87.06 184 ILE A C 1
ATOM 1487 O O . ILE A 1 184 ? 1.875 7.412 -3.438 1.00 87.06 184 ILE A O 1
ATOM 1491 N N . LYS A 1 185 ? -0.317 7.084 -3.783 1.00 89.25 185 LYS A N 1
ATOM 1492 C CA . LYS A 1 185 ? -0.174 6.522 -5.125 1.00 89.25 185 LYS A CA 1
ATOM 1493 C C . LYS A 1 185 ? -0.727 7.499 -6.137 1.00 89.25 185 LYS A C 1
ATOM 1495 O O . LYS A 1 185 ? -1.914 7.805 -6.127 1.00 89.25 185 LYS A O 1
ATOM 1500 N N . ILE A 1 186 ? 0.133 7.984 -7.017 1.00 87.62 186 ILE A N 1
ATOM 1501 C CA . ILE A 1 186 ? -0.234 8.899 -8.094 1.00 87.62 186 ILE A CA 1
ATOM 1502 C C . ILE A 1 186 ? -0.164 8.124 -9.396 1.00 87.62 186 ILE A C 1
ATOM 1504 O O . ILE A 1 186 ? 0.738 7.324 -9.614 1.00 87.62 186 ILE A O 1
ATOM 1508 N N . TYR A 1 187 ? -1.136 8.333 -10.262 1.00 86.38 187 TYR A N 1
ATOM 1509 C CA . TYR A 1 187 ? -1.304 7.594 -11.491 1.00 86.38 187 TYR A CA 1
ATOM 1510 C C . TYR A 1 187 ? -1.341 8.576 -12.665 1.00 86.38 187 TYR A C 1
ATOM 1512 O O . TYR A 1 187 ? -2.410 9.092 -12.984 1.00 86.38 187 TYR A O 1
ATOM 1520 N N . SER A 1 188 ? -0.214 8.657 -13.394 1.00 83.75 188 SER A N 1
ATOM 1521 C CA . SER A 1 188 ? -0.100 9.329 -14.702 1.00 83.75 188 SER A CA 1
ATOM 1522 C C . SER A 1 188 ? -0.095 8.506 -15.982 1.00 83.75 188 SER A C 1
ATOM 1524 O O . SER A 1 188 ? 0.591 7.498 -16.082 1.00 83.75 188 SER A O 1
ATOM 1526 N N . ASN A 1 189 ? -0.782 8.994 -17.014 1.00 82.25 189 ASN A N 1
ATOM 1527 C CA . ASN A 1 189 ? -0.674 8.453 -18.373 1.00 82.25 189 ASN A CA 1
ATOM 1528 C C . ASN A 1 189 ? 0.560 8.972 -19.144 1.00 82.25 189 ASN A C 1
ATOM 1530 O O . ASN A 1 189 ? 0.660 8.746 -20.348 1.00 82.25 189 ASN A O 1
ATOM 1534 N N . ARG A 1 190 ? 1.491 9.662 -18.479 1.00 84.38 190 ARG A N 1
ATOM 1535 C CA . ARG A 1 190 ? 2.753 10.147 -19.059 1.00 84.38 190 ARG A CA 1
ATOM 1536 C C . ARG A 1 190 ? 3.913 9.182 -18.790 1.00 84.38 190 ARG A C 1
ATOM 1538 O O . ARG A 1 190 ? 3.715 8.120 -18.187 1.00 84.38 190 ARG A O 1
ATOM 1545 N N . SER A 1 191 ? 5.105 9.515 -19.280 1.00 86.69 191 SER A N 1
ATOM 1546 C CA . SER A 1 191 ? 6.337 8.785 -18.966 1.00 86.69 191 SER A CA 1
ATOM 1547 C C . SER A 1 191 ? 6.834 9.152 -17.566 1.00 86.69 191 SER A C 1
ATOM 1549 O O . SER A 1 191 ? 6.634 10.271 -17.097 1.00 86.69 191 SER A O 1
ATOM 1551 N N . CYS A 1 192 ? 7.534 8.236 -16.900 1.00 86.25 192 CYS A N 1
ATOM 1552 C CA . CYS A 1 192 ? 8.244 8.531 -15.656 1.00 86.25 192 CYS A CA 1
ATOM 1553 C C . CYS A 1 192 ? 9.427 9.472 -15.832 1.00 86.25 192 CYS A C 1
ATOM 1555 O O . CYS A 1 192 ? 9.904 10.030 -14.847 1.00 86.25 192 CYS A O 1
ATOM 1557 N N . MET A 1 193 ? 9.879 9.698 -17.063 1.00 88.56 193 MET A N 1
ATOM 1558 C CA . MET A 1 193 ? 10.847 10.754 -17.341 1.00 88.56 193 MET A CA 1
ATOM 1559 C C . MET A 1 193 ? 10.238 12.156 -17.194 1.00 88.56 193 MET A C 1
ATOM 1561 O O . MET A 1 193 ? 10.980 13.097 -16.921 1.00 88.56 193 MET A O 1
ATOM 1565 N N . ASP A 1 194 ? 8.908 12.283 -17.264 1.00 89.12 194 ASP A N 1
ATOM 1566 C CA . ASP A 1 194 ? 8.170 13.548 -17.131 1.00 89.12 194 ASP A CA 1
ATOM 1567 C C . ASP A 1 194 ? 7.723 13.817 -15.679 1.00 89.12 194 ASP A C 1
ATOM 1569 O O . ASP A 1 194 ? 6.832 14.631 -15.431 1.00 89.12 194 ASP A O 1
ATOM 1573 N N . TYR A 1 195 ? 8.305 13.117 -14.696 1.00 88.00 195 TYR A N 1
ATOM 1574 C CA . TYR A 1 195 ? 7.844 13.134 -13.301 1.00 88.00 195 TYR A CA 1
ATOM 1575 C C . TYR A 1 195 ? 7.721 14.539 -12.703 1.00 88.00 195 TYR A C 1
ATOM 1577 O O . TYR A 1 195 ? 6.792 14.793 -11.938 1.00 88.00 195 TYR A O 1
ATOM 1585 N N . ASP A 1 196 ? 8.624 15.451 -13.065 1.00 86.88 196 ASP A N 1
ATOM 1586 C CA . ASP A 1 196 ? 8.662 16.810 -12.518 1.00 86.88 196 ASP A CA 1
ATOM 1587 C C . ASP A 1 196 ? 7.518 17.694 -13.047 1.00 86.88 196 ASP A C 1
ATOM 1589 O O . ASP A 1 196 ? 7.069 18.609 -12.354 1.00 86.88 196 ASP A O 1
ATOM 1593 N N . GLU A 1 197 ? 6.993 17.376 -14.238 1.00 85.56 197 GLU A N 1
ATOM 1594 C CA . GLU A 1 197 ? 5.815 18.027 -14.823 1.00 85.56 197 GLU A CA 1
ATOM 1595 C C . GLU A 1 197 ? 4.496 17.482 -14.260 1.00 85.56 197 GLU A C 1
ATOM 1597 O O . GLU A 1 197 ? 3.472 18.165 -14.315 1.00 85.56 197 GLU A O 1
ATOM 1602 N N . ILE A 1 198 ? 4.505 16.246 -13.751 1.00 84.44 198 ILE A N 1
ATOM 1603 C CA . ILE A 1 198 ? 3.336 15.608 -13.133 1.00 84.44 198 ILE A CA 1
ATOM 1604 C C . ILE A 1 198 ? 3.224 16.076 -11.681 1.00 84.44 198 ILE A C 1
ATOM 1606 O O . ILE A 1 198 ? 2.185 16.591 -11.267 1.00 84.44 198 ILE A O 1
ATOM 1610 N N . VAL A 1 199 ? 4.306 15.908 -10.914 1.00 83.50 199 VAL A N 1
ATOM 1611 C CA . VAL A 1 199 ? 4.412 16.298 -9.507 1.00 83.50 199 VAL A CA 1
ATOM 1612 C C . VAL A 1 199 ? 5.837 16.747 -9.198 1.00 83.50 199 VAL A C 1
ATOM 1614 O O . VAL A 1 199 ? 6.764 15.945 -9.056 1.00 83.50 199 VAL A O 1
ATOM 1617 N N . THR A 1 200 ? 5.984 18.053 -8.994 1.00 82.56 200 THR A N 1
ATOM 1618 C CA . THR A 1 200 ? 7.247 18.673 -8.590 1.00 82.56 200 THR A CA 1
ATOM 1619 C C . THR A 1 200 ? 7.553 18.361 -7.123 1.00 82.56 200 THR A C 1
ATOM 1621 O O . THR A 1 200 ? 6.929 18.916 -6.212 1.00 82.56 200 THR A O 1
ATOM 1624 N N . ALA A 1 201 ? 8.542 17.498 -6.877 1.00 74.81 201 ALA A N 1
ATOM 1625 C CA . ALA A 1 201 ? 8.910 17.049 -5.529 1.00 74.81 201 ALA A CA 1
ATOM 1626 C C . ALA A 1 201 ? 9.259 18.206 -4.580 1.00 74.81 201 ALA A C 1
ATOM 1628 O O . ALA A 1 201 ? 8.880 18.185 -3.411 1.00 74.81 201 ALA A O 1
ATOM 1629 N N . ASP A 1 202 ? 9.955 19.232 -5.080 1.00 77.38 202 ASP A N 1
ATOM 1630 C CA . ASP A 1 202 ? 10.362 20.390 -4.274 1.00 77.38 202 ASP A CA 1
ATOM 1631 C C . ASP A 1 202 ? 9.172 21.228 -3.808 1.00 77.38 202 ASP A C 1
ATOM 1633 O O . ASP A 1 202 ? 9.154 21.711 -2.676 1.00 77.38 202 ASP A O 1
ATOM 1637 N N . LYS A 1 203 ? 8.149 21.365 -4.657 1.00 81.75 203 LYS A N 1
ATOM 1638 C CA . LYS A 1 203 ? 6.949 22.148 -4.346 1.00 81.75 203 LYS A CA 1
ATOM 1639 C C . LYS A 1 203 ? 6.116 21.502 -3.238 1.00 81.75 203 LYS A C 1
ATOM 1641 O O . LYS A 1 203 ? 5.486 22.211 -2.459 1.00 81.75 203 LYS A O 1
ATOM 1646 N N . TYR A 1 204 ? 6.116 20.172 -3.169 1.00 81.81 204 TYR A N 1
ATOM 1647 C CA . TYR A 1 204 ? 5.256 19.396 -2.271 1.00 81.81 204 TYR A CA 1
ATOM 1648 C C . TYR A 1 204 ? 6.028 18.617 -1.203 1.00 81.81 204 TYR A C 1
ATOM 1650 O O . TYR A 1 204 ? 5.460 17.747 -0.547 1.00 81.81 204 TYR A O 1
ATOM 1658 N N . HIS A 1 205 ? 7.300 18.957 -0.978 1.00 78.00 205 HIS A N 1
ATOM 1659 C CA . HIS A 1 205 ? 8.169 18.241 -0.047 1.00 78.00 205 HIS A CA 1
ATOM 1660 C C . HIS A 1 205 ? 7.573 18.121 1.363 1.00 78.00 205 HIS A C 1
ATOM 1662 O O . HIS A 1 205 ? 7.581 17.033 1.923 1.00 78.00 205 HIS A O 1
ATOM 1668 N N . GLU A 1 206 ? 7.006 19.198 1.915 1.00 79.12 206 GLU A N 1
ATOM 1669 C CA . GLU A 1 206 ? 6.370 19.167 3.243 1.00 79.12 206 GLU A CA 1
ATOM 1670 C C . GLU A 1 206 ? 5.145 18.246 3.286 1.00 79.12 206 GLU A C 1
ATOM 1672 O O . GLU A 1 206 ? 4.878 17.610 4.300 1.00 79.12 206 GLU A O 1
ATOM 1677 N N . LEU A 1 207 ? 4.410 18.125 2.175 1.00 79.25 207 LEU A N 1
ATOM 1678 C CA . LEU A 1 207 ? 3.269 17.214 2.091 1.00 79.25 207 LEU A CA 1
ATOM 1679 C C . LEU A 1 207 ? 3.700 15.758 1.964 1.00 79.25 207 LEU A C 1
ATOM 1681 O O . LEU A 1 207 ? 2.944 14.887 2.387 1.00 79.25 207 LEU A O 1
ATOM 1685 N N . PHE A 1 208 ? 4.868 15.495 1.380 1.00 82.88 208 PHE A N 1
ATOM 1686 C CA . PHE A 1 208 ? 5.407 14.148 1.175 1.00 82.88 208 PHE A CA 1
ATOM 1687 C C . PHE A 1 208 ? 6.346 13.708 2.296 1.00 82.88 208 PHE A C 1
ATOM 1689 O O . PHE A 1 208 ? 6.759 12.553 2.316 1.00 82.88 208 PHE A O 1
ATOM 1696 N N . TYR A 1 209 ? 6.726 14.612 3.199 1.00 81.25 209 TYR A N 1
ATOM 1697 C CA . TYR A 1 209 ? 7.611 14.312 4.316 1.00 81.25 209 TYR A CA 1
ATOM 1698 C C . TYR A 1 209 ? 7.013 13.213 5.199 1.00 81.25 209 TYR A C 1
ATOM 1700 O O . TYR A 1 209 ? 5.877 13.343 5.656 1.00 81.25 209 TYR A O 1
ATOM 1708 N N . GLY A 1 210 ? 7.778 12.141 5.412 1.00 76.31 210 GLY A N 1
ATOM 1709 C CA . GLY A 1 210 ? 7.356 11.002 6.227 1.00 76.31 210 GLY A CA 1
ATOM 1710 C C . GLY A 1 210 ? 6.369 10.046 5.559 1.00 76.31 210 GLY A C 1
ATOM 1711 O O . GLY A 1 210 ? 5.724 9.272 6.254 1.00 76.31 210 GLY A O 1
ATOM 1712 N N . LYS A 1 211 ? 6.194 10.126 4.232 1.00 81.56 211 LYS A N 1
ATOM 1713 C CA . LYS A 1 211 ? 5.192 9.336 3.499 1.00 81.56 211 LYS A CA 1
ATOM 1714 C C . LYS A 1 211 ? 5.802 8.562 2.347 1.00 81.56 211 LYS A C 1
ATOM 1716 O O . LYS A 1 211 ? 6.685 9.068 1.651 1.00 81.56 211 LYS A O 1
ATOM 1721 N N . ASP A 1 212 ? 5.233 7.392 2.081 1.00 82.88 212 ASP A N 1
ATOM 1722 C CA . ASP A 1 212 ? 5.594 6.559 0.943 1.00 82.88 212 ASP A CA 1
ATOM 1723 C C . ASP A 1 212 ? 4.849 7.047 -0.303 1.00 82.88 212 ASP A C 1
ATOM 1725 O O . ASP A 1 212 ? 3.698 6.686 -0.569 1.00 82.88 212 ASP A O 1
ATOM 1729 N N . VAL A 1 213 ? 5.504 7.913 -1.082 1.00 87.44 213 VAL A N 1
ATOM 1730 C CA . VAL A 1 213 ? 4.928 8.482 -2.306 1.00 87.44 213 VAL A CA 1
ATOM 1731 C C . VAL A 1 213 ? 5.465 7.760 -3.532 1.00 87.44 213 VAL A C 1
ATOM 1733 O O . VAL A 1 213 ? 6.665 7.784 -3.815 1.00 87.44 213 VAL A O 1
ATOM 1736 N N . THR A 1 214 ? 4.557 7.154 -4.296 1.00 89.62 214 THR A N 1
ATOM 1737 C CA . THR A 1 214 ? 4.859 6.480 -5.560 1.00 89.62 214 THR A CA 1
ATOM 1738 C C . THR A 1 214 ? 4.002 7.043 -6.687 1.00 89.62 214 THR A C 1
ATOM 1740 O O . THR A 1 214 ? 2.775 6.968 -6.658 1.00 89.62 214 THR A O 1
ATOM 1743 N N . LEU A 1 215 ? 4.651 7.579 -7.716 1.00 88.44 215 LEU A N 1
ATOM 1744 C CA . LEU A 1 215 ? 4.034 7.947 -8.982 1.00 88.44 215 LEU A CA 1
ATOM 1745 C C . LEU A 1 215 ? 4.195 6.785 -9.961 1.00 88.44 215 LEU A C 1
ATOM 1747 O O . LEU A 1 215 ? 5.290 6.487 -10.417 1.00 88.44 215 LEU A O 1
ATOM 1751 N N . TYR A 1 216 ? 3.098 6.141 -10.316 1.00 86.31 216 TYR A N 1
ATOM 1752 C CA . TYR A 1 216 ? 3.051 5.194 -11.415 1.00 86.31 216 TYR A CA 1
ATOM 1753 C C . TYR A 1 216 ? 2.907 5.968 -12.728 1.00 86.31 216 TYR A C 1
ATOM 1755 O O . TYR A 1 216 ? 2.027 6.830 -12.864 1.00 86.31 216 TYR A O 1
ATOM 1763 N N . CYS A 1 217 ? 3.704 5.605 -13.734 1.00 82.50 217 CYS A N 1
ATOM 1764 C CA . CYS A 1 217 ? 3.660 6.157 -15.097 1.00 82.50 217 CYS A CA 1
ATOM 1765 C C . CYS A 1 217 ? 3.364 5.043 -16.118 1.00 82.50 217 CYS A C 1
ATOM 1767 O O . CYS A 1 217 ? 3.063 3.904 -15.740 1.00 82.50 217 CYS A O 1
ATOM 1769 N N . THR A 1 218 ? 3.318 5.365 -17.406 1.00 79.81 218 THR A N 1
ATOM 1770 C CA . THR A 1 218 ? 3.016 4.374 -18.462 1.00 79.81 218 THR A CA 1
ATOM 1771 C C . THR A 1 218 ? 4.133 3.360 -18.677 1.00 79.81 218 THR A C 1
ATOM 1773 O O . THR A 1 218 ? 3.868 2.232 -19.089 1.00 79.81 218 THR A O 1
ATOM 1776 N N . ASP A 1 219 ? 5.357 3.756 -18.361 1.00 77.44 219 ASP A N 1
ATOM 1777 C CA . ASP A 1 219 ? 6.598 3.036 -18.607 1.00 77.44 219 ASP A CA 1
ATOM 1778 C C . ASP A 1 219 ? 7.347 2.697 -17.313 1.00 77.44 219 ASP A C 1
ATOM 1780 O O . ASP A 1 219 ? 8.464 2.210 -17.376 1.00 77.44 219 ASP A O 1
ATOM 1784 N N . GLY A 1 220 ? 6.760 2.904 -16.131 1.00 81.31 220 GLY A N 1
ATOM 1785 C CA . GLY A 1 220 ? 7.421 2.554 -14.876 1.00 81.31 220 GLY A CA 1
ATOM 1786 C C . GLY A 1 220 ? 6.832 3.213 -13.641 1.00 81.31 220 GLY A C 1
ATOM 1787 O O . GLY A 1 220 ? 5.617 3.410 -13.550 1.00 81.31 220 GLY A O 1
ATOM 1788 N N . TYR A 1 221 ? 7.694 3.531 -12.677 1.00 88.12 221 TYR A N 1
ATOM 1789 C CA . TYR A 1 221 ? 7.306 4.278 -11.484 1.00 88.12 221 TYR A CA 1
ATOM 1790 C C . TYR A 1 221 ? 8.415 5.206 -10.977 1.00 88.12 221 TYR A C 1
ATOM 1792 O O . TYR A 1 221 ? 9.601 5.024 -11.260 1.00 88.12 221 TYR A O 1
ATOM 1800 N N . VAL A 1 222 ? 8.012 6.186 -10.177 1.00 89.62 222 VAL A N 1
ATOM 1801 C CA . VAL A 1 222 ? 8.882 7.102 -9.449 1.00 89.62 222 VAL A CA 1
ATOM 1802 C C . VAL A 1 222 ? 8.566 7.024 -7.965 1.00 89.62 222 VAL A C 1
ATOM 1804 O O . VAL A 1 222 ? 7.406 7.137 -7.580 1.00 89.62 222 VAL A O 1
ATOM 1807 N N . THR A 1 223 ? 9.585 6.852 -7.132 1.00 90.81 223 THR A N 1
ATOM 1808 C CA . THR A 1 223 ? 9.458 6.865 -5.668 1.00 90.81 223 THR A CA 1
ATOM 1809 C C . THR A 1 223 ? 10.124 8.117 -5.113 1.00 90.81 223 THR A C 1
ATOM 1811 O O . THR A 1 223 ? 11.244 8.448 -5.511 1.00 90.81 223 THR A O 1
ATOM 1814 N N . TYR A 1 224 ? 9.450 8.806 -4.194 1.00 87.00 224 TYR A N 1
ATOM 1815 C CA . TYR A 1 224 ? 9.981 9.987 -3.515 1.00 87.00 224 TYR A CA 1
ATOM 1816 C C . TYR A 1 224 ? 10.312 9.626 -2.064 1.00 87.00 224 TYR A C 1
ATOM 1818 O O . TYR A 1 224 ? 9.417 9.409 -1.256 1.00 87.00 224 TYR A O 1
ATOM 1826 N N . GLU A 1 225 ? 11.598 9.581 -1.727 1.00 84.31 225 GLU A N 1
ATOM 1827 C CA . GLU A 1 225 ? 12.082 9.303 -0.372 1.00 84.31 225 GLU A CA 1
ATOM 1828 C C . GLU A 1 225 ? 12.454 10.628 0.310 1.00 84.31 225 GLU A C 1
ATOM 1830 O O . GLU A 1 225 ? 13.466 11.261 -0.011 1.00 84.31 225 GLU A O 1
ATOM 1835 N N . THR A 1 226 ? 11.624 11.092 1.243 1.00 70.50 226 THR A N 1
ATOM 1836 C CA . THR A 1 226 ? 11.706 12.463 1.780 1.00 70.50 226 THR A CA 1
ATOM 1837 C C . THR A 1 226 ? 12.349 12.560 3.163 1.00 70.50 226 THR A C 1
ATOM 1839 O O . THR A 1 226 ? 12.851 13.633 3.501 1.00 70.50 226 THR A O 1
ATOM 1842 N N . GLU A 1 227 ? 12.409 11.466 3.928 1.00 65.44 227 GLU A N 1
ATOM 1843 C CA . GLU A 1 227 ? 12.916 11.447 5.310 1.00 65.44 227 GLU A CA 1
ATOM 1844 C C . GLU A 1 227 ? 14.448 11.484 5.423 1.00 65.44 227 GLU A C 1
ATOM 1846 O O . GLU A 1 227 ? 14.991 12.245 6.222 1.00 65.44 227 GLU A O 1
ATOM 1851 N N . ALA A 1 228 ? 15.159 10.675 4.627 1.00 56.00 228 ALA A N 1
ATOM 1852 C CA . ALA A 1 228 ? 16.583 10.390 4.854 1.00 56.00 228 ALA A CA 1
ATOM 1853 C C . ALA A 1 228 ? 17.553 11.088 3.881 1.00 56.00 228 ALA A C 1
ATOM 1855 O O . ALA A 1 228 ? 18.768 11.007 4.060 1.00 56.00 228 ALA A O 1
ATOM 1856 N N . GLY A 1 229 ? 17.058 11.787 2.856 1.00 58.16 229 GLY A N 1
ATOM 1857 C CA . GLY A 1 229 ? 17.961 12.366 1.855 1.00 58.16 229 GLY A CA 1
ATOM 1858 C C . GLY A 1 229 ? 17.350 13.160 0.711 1.00 58.16 229 GLY A C 1
ATOM 1859 O O . GLY A 1 229 ? 18.116 13.581 -0.151 1.00 58.16 229 GLY A O 1
ATOM 1860 N N . ARG A 1 230 ? 16.024 13.391 0.695 1.00 79.88 230 ARG A N 1
ATOM 1861 C CA . ARG A 1 230 ? 15.305 13.944 -0.468 1.00 79.88 230 ARG A CA 1
ATOM 1862 C C . ARG A 1 230 ? 15.817 13.281 -1.748 1.00 79.88 230 ARG A C 1
ATOM 1864 O O . ARG A 1 230 ? 16.570 13.878 -2.521 1.00 79.88 230 ARG A O 1
ATOM 1871 N N . THR A 1 231 ? 15.447 12.019 -1.918 1.00 86.31 231 THR A N 1
ATOM 1872 C CA . THR A 1 231 ? 15.827 11.216 -3.076 1.00 86.31 231 THR A CA 1
ATOM 1873 C C . THR A 1 231 ? 14.610 10.998 -3.959 1.00 86.31 231 THR A C 1
ATOM 1875 O O . THR A 1 231 ? 13.520 10.716 -3.468 1.00 86.31 231 THR A O 1
ATOM 1878 N N . ILE A 1 232 ? 14.797 11.103 -5.269 1.00 88.12 232 ILE A N 1
ATOM 1879 C CA . ILE A 1 232 ? 13.814 10.664 -6.259 1.00 88.12 232 ILE A CA 1
ATOM 1880 C C . ILE A 1 232 ? 14.413 9.471 -6.982 1.00 88.12 232 ILE A C 1
ATOM 1882 O O . ILE A 1 232 ? 15.518 9.560 -7.521 1.00 88.12 232 ILE A O 1
ATOM 1886 N N . ILE A 1 233 ? 13.700 8.354 -6.989 1.00 89.62 233 ILE A N 1
ATOM 1887 C CA . ILE A 1 233 ? 14.099 7.152 -7.713 1.00 89.62 233 ILE A CA 1
ATOM 1888 C C . ILE A 1 233 ? 13.146 6.992 -8.883 1.00 89.62 233 ILE A C 1
ATOM 1890 O O . ILE A 1 233 ? 11.991 6.635 -8.690 1.00 89.62 233 ILE A O 1
ATOM 1894 N N . VAL A 1 234 ? 13.642 7.236 -10.090 1.00 88.38 234 VAL A N 1
ATOM 1895 C CA . VAL A 1 234 ? 12.906 7.028 -11.336 1.00 88.38 234 VAL A CA 1
ATOM 1896 C C . VAL A 1 234 ? 13.289 5.665 -11.891 1.00 88.38 234 VAL A C 1
ATOM 1898 O O . VAL A 1 234 ? 14.466 5.413 -12.150 1.00 88.38 234 VAL A O 1
ATOM 1901 N N . THR A 1 235 ? 12.302 4.796 -12.076 1.00 86.75 235 THR A N 1
ATOM 1902 C CA . THR A 1 235 ? 12.473 3.466 -12.661 1.00 86.75 235 THR A CA 1
ATOM 1903 C C . THR A 1 235 ? 11.643 3.388 -13.932 1.00 86.75 235 THR A C 1
ATOM 1905 O O . THR A 1 235 ? 10.418 3.451 -13.867 1.00 86.75 235 THR A O 1
ATOM 1908 N N . VAL A 1 236 ? 12.310 3.262 -15.077 1.00 84.06 236 VAL A N 1
ATOM 1909 C CA . VAL A 1 236 ? 11.692 3.101 -16.398 1.00 84.06 236 VAL A CA 1
ATOM 1910 C C . VAL A 1 236 ? 11.963 1.691 -16.900 1.00 84.06 236 VAL A C 1
ATOM 1912 O O . VAL A 1 236 ? 13.094 1.210 -16.865 1.00 84.06 236 VAL A O 1
ATOM 1915 N N . TYR A 1 237 ? 10.917 1.043 -17.386 1.00 81.25 237 TYR A N 1
ATOM 1916 C CA . TYR A 1 237 ? 10.928 -0.276 -17.979 1.00 81.25 237 TYR A CA 1
ATOM 1917 C C . TYR A 1 237 ? 10.798 -0.174 -19.489 1.00 81.25 237 TYR A C 1
ATOM 1919 O 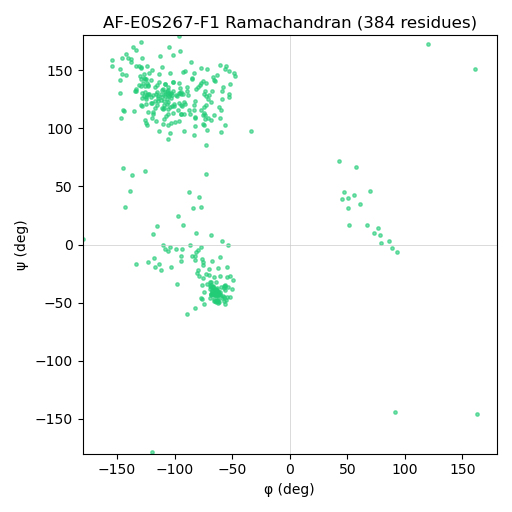O . TYR A 1 237 ? 9.843 0.414 -19.997 1.00 81.25 237 TYR A O 1
ATOM 1927 N N . ASN A 1 238 ? 11.713 -0.813 -20.208 1.00 78.00 238 ASN A N 1
ATOM 1928 C CA . ASN A 1 238 ? 11.570 -1.009 -21.641 1.00 78.00 238 ASN A CA 1
ATOM 1929 C C . ASN A 1 238 ? 11.220 -2.470 -21.915 1.00 78.00 238 ASN A C 1
ATOM 1931 O O . ASN A 1 238 ? 11.951 -3.371 -21.508 1.00 78.00 238 ASN A O 1
ATOM 1935 N N . GLU A 1 239 ? 10.073 -2.709 -22.548 1.00 74.31 239 GLU A N 1
ATOM 1936 C CA . GLU A 1 239 ? 9.642 -4.066 -22.872 1.00 74.31 239 GLU A CA 1
ATOM 1937 C C . GLU A 1 239 ? 10.454 -4.620 -24.032 1.00 74.31 239 GLU A C 1
ATOM 1939 O O . GLU A 1 239 ? 10.505 -4.022 -25.107 1.00 74.31 239 GLU A O 1
ATOM 1944 N N . ASP A 1 240 ? 10.985 -5.817 -23.840 1.00 73.31 240 ASP A N 1
ATOM 1945 C CA . ASP A 1 240 ? 11.529 -6.630 -24.911 1.00 73.31 240 ASP A CA 1
ATOM 1946 C C . ASP A 1 240 ? 10.913 -8.033 -24.855 1.00 73.31 240 ASP A C 1
ATOM 1948 O O . ASP A 1 240 ? 10.309 -8.470 -23.866 1.00 73.31 240 ASP A O 1
ATOM 1952 N N . SER A 1 241 ? 10.986 -8.751 -25.969 1.00 72.69 241 SER A N 1
ATOM 1953 C CA . SER A 1 241 ? 10.429 -10.088 -26.043 1.00 72.69 241 SER A CA 1
ATOM 1954 C C . SER A 1 241 ? 11.211 -11.005 -26.957 1.00 72.69 241 SER A C 1
ATOM 1956 O O . SER A 1 241 ? 11.817 -10.602 -27.944 1.00 72.69 241 SER A O 1
ATOM 1958 N N . SER A 1 242 ? 11.160 -12.289 -26.635 1.00 75.62 242 SER A N 1
ATOM 1959 C CA . SER A 1 242 ? 11.844 -13.333 -27.384 1.00 75.62 242 SER A CA 1
ATOM 1960 C C . SER A 1 242 ? 10.911 -14.503 -27.637 1.00 75.62 242 SER A C 1
ATOM 1962 O O . SER A 1 242 ? 10.215 -14.963 -26.731 1.00 75.62 242 SER A O 1
ATOM 1964 N N . ILE A 1 243 ? 10.894 -14.989 -28.877 1.00 75.94 243 ILE A N 1
ATOM 1965 C CA . ILE A 1 243 ? 10.084 -16.135 -29.294 1.00 75.94 243 ILE A CA 1
ATOM 1966 C C . ILE A 1 243 ? 10.998 -17.349 -29.460 1.00 75.94 243 ILE A C 1
ATOM 1968 O O . ILE A 1 243 ? 12.022 -17.289 -30.135 1.00 75.94 243 ILE A O 1
ATOM 1972 N N . TYR A 1 244 ? 10.599 -18.462 -28.855 1.00 71.38 244 TYR A N 1
ATOM 1973 C CA . TYR A 1 244 ? 11.292 -19.741 -28.869 1.00 71.38 244 TYR A CA 1
ATOM 1974 C C . TYR A 1 244 ? 10.383 -20.810 -29.478 1.00 71.38 244 TYR A C 1
ATOM 1976 O O . TYR A 1 244 ? 9.249 -21.024 -29.030 1.00 71.38 244 TYR A O 1
ATOM 1984 N N . ALA A 1 245 ? 10.913 -21.502 -30.491 1.00 67.69 245 ALA A N 1
ATOM 1985 C CA . ALA A 1 245 ? 10.280 -22.643 -31.158 1.00 67.69 245 ALA A CA 1
ATOM 1986 C C . ALA A 1 245 ? 8.826 -22.395 -31.621 1.00 67.69 245 ALA A C 1
ATOM 1988 O O . ALA A 1 245 ? 8.010 -23.315 -31.572 1.00 67.69 245 ALA A O 1
ATOM 1989 N N . ASP A 1 246 ? 8.489 -21.151 -31.992 1.00 66.88 246 ASP A N 1
ATOM 1990 C CA . ASP A 1 246 ? 7.158 -20.685 -32.435 1.00 66.88 246 ASP A CA 1
ATOM 1991 C C . ASP A 1 246 ? 5.986 -21.034 -31.499 1.00 66.88 246 ASP A C 1
ATOM 1993 O O . ASP A 1 246 ? 4.816 -20.992 -31.878 1.00 66.88 246 ASP A O 1
ATOM 1997 N N . ARG A 1 247 ? 6.295 -21.404 -30.253 1.00 70.12 247 ARG A N 1
ATOM 1998 C CA . ARG A 1 247 ? 5.326 -21.916 -29.273 1.00 70.12 247 ARG A CA 1
ATOM 1999 C C . ARG A 1 247 ? 5.458 -21.269 -27.912 1.00 70.12 247 ARG A C 1
ATOM 2001 O O . ARG A 1 247 ? 4.539 -21.385 -27.107 1.00 70.12 247 ARG A O 1
ATOM 2008 N N . VAL A 1 248 ? 6.584 -20.618 -27.645 1.00 72.50 248 VAL A N 1
ATOM 2009 C CA . VAL A 1 248 ? 6.864 -19.945 -26.383 1.00 72.50 248 VAL A CA 1
ATOM 2010 C C . VAL A 1 248 ? 7.314 -18.525 -26.677 1.00 72.50 248 VAL A C 1
ATOM 2012 O O . VAL A 1 248 ? 8.260 -18.331 -27.427 1.00 72.50 248 VAL A O 1
ATOM 2015 N N . LYS A 1 249 ? 6.665 -17.530 -26.079 1.00 77.12 249 LYS A N 1
ATOM 2016 C CA . LYS A 1 249 ? 7.140 -16.144 -26.065 1.00 77.12 249 LYS A CA 1
ATOM 2017 C C . LYS A 1 249 ? 7.456 -15.759 -24.623 1.00 77.12 249 LYS A C 1
ATOM 2019 O O . LYS A 1 249 ? 6.642 -15.991 -23.734 1.00 77.12 249 LYS A O 1
ATOM 2024 N N . LEU A 1 250 ? 8.629 -15.189 -24.399 1.00 73.25 250 LEU A N 1
ATOM 2025 C CA . LEU A 1 250 ? 9.001 -14.540 -23.147 1.00 73.25 250 LEU A CA 1
ATOM 2026 C C . LEU A 1 250 ? 8.919 -13.030 -23.349 1.00 73.25 250 LEU A C 1
ATOM 2028 O O . LEU A 1 250 ? 9.447 -12.525 -24.334 1.00 73.25 250 LEU A O 1
ATOM 2032 N N . GLU A 1 251 ? 8.249 -12.334 -22.438 1.00 75.12 251 GLU A N 1
ATOM 2033 C CA . GLU A 1 251 ? 8.265 -10.873 -22.321 1.00 75.12 251 GLU A CA 1
ATOM 2034 C C . GLU A 1 251 ? 9.038 -10.517 -21.055 1.00 75.12 251 GLU A C 1
ATOM 2036 O O . GLU A 1 251 ? 8.709 -10.996 -19.967 1.00 75.12 251 GLU A O 1
ATOM 2041 N N . TYR A 1 252 ? 10.075 -9.706 -21.195 1.00 73.94 252 TYR A N 1
ATOM 2042 C CA . TYR A 1 252 ? 10.902 -9.224 -20.096 1.00 73.94 252 TYR A CA 1
ATOM 2043 C C . TYR A 1 252 ? 11.118 -7.720 -20.250 1.00 73.94 252 TYR A C 1
ATOM 2045 O O . TYR A 1 252 ? 10.775 -7.130 -21.271 1.00 73.94 252 TYR A O 1
ATOM 2053 N N . TYR A 1 253 ? 11.621 -7.092 -19.195 1.00 75.94 253 TYR A N 1
ATOM 2054 C CA . TYR A 1 253 ? 11.721 -5.643 -19.124 1.00 75.94 253 TYR A CA 1
ATOM 2055 C C . TYR A 1 253 ? 13.130 -5.251 -18.720 1.00 75.94 253 TYR A C 1
ATOM 2057 O O . TYR A 1 253 ? 13.569 -5.626 -17.632 1.00 75.94 253 TYR A O 1
ATOM 2065 N N . ASP A 1 254 ? 13.803 -4.491 -19.573 1.00 76.31 254 ASP A N 1
ATOM 2066 C CA . ASP A 1 254 ? 15.020 -3.790 -19.188 1.00 76.31 254 ASP A CA 1
ATOM 2067 C C . ASP A 1 254 ? 14.658 -2.703 -18.181 1.00 76.31 254 ASP A C 1
ATOM 2069 O O . ASP A 1 254 ? 13.717 -1.938 -18.402 1.00 76.31 254 ASP A O 1
ATOM 2073 N N . GLU A 1 255 ? 15.389 -2.629 -17.073 1.00 82.06 255 GLU A N 1
ATOM 2074 C CA . GLU A 1 255 ? 15.175 -1.618 -16.038 1.00 82.06 255 GLU A CA 1
ATOM 2075 C C . GLU A 1 255 ? 16.255 -0.536 -16.128 1.00 82.06 255 GLU A C 1
ATOM 2077 O O . GLU A 1 255 ? 17.448 -0.803 -15.932 1.00 82.06 255 GLU A O 1
ATOM 2082 N N . TYR A 1 256 ? 15.821 0.697 -16.387 1.00 82.81 256 TYR A N 1
ATOM 2083 C CA . TYR A 1 256 ? 16.612 1.917 -16.281 1.00 82.81 256 TYR A CA 1
ATOM 2084 C C . TYR A 1 256 ? 16.254 2.621 -14.978 1.00 82.81 256 TYR A C 1
ATOM 2086 O O . TYR A 1 256 ? 15.146 3.132 -14.818 1.00 82.81 256 TYR A O 1
ATOM 2094 N N . ARG A 1 257 ? 17.207 2.683 -14.050 1.00 88.62 257 ARG A N 1
ATOM 2095 C CA . ARG A 1 257 ? 17.016 3.330 -12.755 1.00 88.62 257 ARG A CA 1
ATOM 2096 C C . ARG A 1 257 ? 17.903 4.559 -12.627 1.00 88.62 257 ARG A C 1
ATOM 2098 O O . ARG A 1 257 ? 19.131 4.472 -12.716 1.00 88.62 257 ARG A O 1
ATOM 2105 N N . TYR A 1 258 ? 17.276 5.695 -12.358 1.00 88.06 258 TYR A N 1
ATOM 2106 C CA . TYR A 1 258 ? 17.929 6.965 -12.072 1.00 88.06 258 TYR A CA 1
ATOM 2107 C C . TYR A 1 258 ? 17.618 7.366 -10.634 1.00 88.06 258 TYR A C 1
ATOM 2109 O O . TYR A 1 258 ? 16.459 7.555 -10.275 1.00 88.06 258 TYR A O 1
ATOM 2117 N N . SER A 1 259 ? 18.654 7.513 -9.815 1.00 89.88 259 SER A N 1
ATOM 2118 C CA . SER A 1 259 ? 18.523 8.105 -8.485 1.00 89.88 259 SER A CA 1
ATOM 2119 C C . SER A 1 259 ? 18.950 9.562 -8.562 1.00 89.88 259 SER A C 1
ATOM 2121 O O . SER A 1 259 ? 20.044 9.869 -9.046 1.00 89.88 259 SER A O 1
ATOM 2123 N N . TYR A 1 260 ? 18.104 10.456 -8.070 1.00 88.25 260 TYR A N 1
ATOM 2124 C CA . TYR A 1 260 ? 18.377 11.879 -7.960 1.00 88.25 260 TYR A CA 1
ATOM 2125 C C . TYR A 1 260 ? 18.431 12.266 -6.489 1.00 88.25 260 TYR A C 1
ATOM 2127 O O . TYR A 1 260 ? 17.494 11.979 -5.755 1.00 88.25 260 TYR A O 1
ATOM 2135 N N . GLY A 1 261 ? 19.500 12.934 -6.063 1.00 87.38 261 GLY A N 1
ATOM 2136 C CA . GLY A 1 261 ? 19.602 13.521 -4.724 1.00 87.38 261 GLY A CA 1
ATOM 2137 C C . GLY A 1 261 ? 19.417 15.035 -4.771 1.00 87.38 261 GLY A C 1
ATOM 2138 O O . GLY A 1 261 ? 19.812 15.680 -5.747 1.00 87.38 261 GLY A O 1
ATOM 2139 N N . TYR A 1 262 ? 18.838 15.619 -3.723 1.00 85.19 262 TYR A N 1
ATOM 2140 C CA . TYR A 1 262 ? 18.672 17.069 -3.636 1.00 85.19 262 TYR A CA 1
ATOM 2141 C C . TYR A 1 262 ? 19.998 17.788 -3.323 1.00 85.19 262 TYR A C 1
ATOM 2143 O O . TYR A 1 262 ? 20.595 17.612 -2.259 1.00 85.19 262 TYR A O 1
ATOM 2151 N N . SER A 1 263 ? 20.455 18.652 -4.233 1.00 84.62 263 SER A N 1
ATOM 2152 C CA . SER A 1 263 ? 21.595 19.547 -4.008 1.00 84.62 263 SER A CA 1
ATOM 2153 C C . SER A 1 263 ? 21.134 20.787 -3.246 1.00 84.62 263 SER A C 1
ATOM 2155 O O . SER A 1 263 ? 20.480 21.663 -3.808 1.00 84.62 263 SER A O 1
ATOM 2157 N N . VAL A 1 264 ? 21.523 20.910 -1.971 1.00 82.38 264 VAL A N 1
ATOM 2158 C CA . VAL A 1 264 ? 21.224 22.102 -1.147 1.00 82.38 264 VAL A CA 1
ATOM 2159 C C . VAL A 1 264 ? 21.826 23.372 -1.754 1.00 82.38 264 VAL A C 1
ATOM 2161 O O . VAL A 1 264 ? 21.212 24.437 -1.704 1.00 82.38 264 VAL A O 1
ATOM 2164 N N . LYS A 1 265 ? 23.017 23.257 -2.356 1.00 85.25 265 LYS A N 1
ATOM 2165 C CA . LYS A 1 265 ? 23.720 24.375 -2.994 1.00 85.25 265 LYS A CA 1
ATOM 2166 C C . LYS A 1 265 ? 22.960 24.892 -4.212 1.00 85.25 265 LYS A C 1
ATOM 2168 O O . LYS A 1 265 ? 22.789 26.099 -4.355 1.00 85.25 265 LYS A O 1
ATOM 2173 N N . ASP A 1 266 ? 22.517 23.978 -5.071 1.00 82.25 266 ASP A N 1
ATOM 2174 C CA . ASP A 1 266 ? 21.883 24.323 -6.347 1.00 82.25 266 ASP A CA 1
ATOM 2175 C C . ASP A 1 266 ? 20.353 24.403 -6.247 1.00 82.25 266 ASP A C 1
ATOM 2177 O O . ASP A 1 266 ? 19.699 24.747 -7.229 1.00 82.25 266 ASP A O 1
ATOM 2181 N N . LYS A 1 267 ? 19.797 24.079 -5.070 1.00 82.44 267 LYS A N 1
ATOM 2182 C CA . LYS A 1 267 ? 18.362 24.001 -4.766 1.00 82.44 267 LYS A CA 1
ATOM 2183 C C . LYS A 1 267 ? 17.573 23.219 -5.820 1.00 82.44 267 LYS A C 1
ATOM 2185 O O . LYS A 1 267 ? 16.545 23.686 -6.298 1.00 82.44 267 LYS A O 1
ATOM 2190 N N . LYS A 1 268 ? 18.109 22.065 -6.225 1.00 83.25 268 LYS A N 1
ATOM 2191 C CA . LYS A 1 268 ? 17.512 21.194 -7.245 1.00 83.25 268 LYS A CA 1
ATOM 2192 C C . LYS A 1 268 ? 17.946 19.746 -7.075 1.00 83.25 268 LYS A C 1
ATOM 2194 O O . LYS A 1 268 ? 19.018 19.471 -6.529 1.00 83.25 268 LYS A O 1
ATOM 2199 N N . TYR A 1 269 ? 17.167 18.833 -7.636 1.00 82.94 269 TYR A N 1
ATOM 2200 C CA . TYR A 1 269 ? 17.541 17.429 -7.767 1.00 82.94 269 TYR A CA 1
ATOM 2201 C C . TYR A 1 269 ? 18.595 17.232 -8.861 1.00 82.94 269 TYR A C 1
ATOM 2203 O O . TYR A 1 269 ? 18.475 17.743 -9.975 1.00 82.94 269 TYR A O 1
ATOM 2211 N N . VAL A 1 270 ? 19.648 16.482 -8.540 1.00 86.00 270 VAL A N 1
ATOM 2212 C CA . VAL A 1 270 ? 20.724 16.119 -9.470 1.00 86.00 270 VAL A CA 1
ATOM 2213 C C . VAL A 1 270 ? 20.910 14.611 -9.482 1.00 86.00 270 VAL A C 1
ATOM 2215 O O . VAL A 1 270 ? 20.786 13.960 -8.447 1.00 86.00 270 VAL A O 1
ATOM 2218 N N . VAL A 1 271 ? 21.218 14.049 -10.652 1.00 87.12 271 VAL A N 1
ATOM 2219 C CA . VAL A 1 271 ? 21.461 12.606 -10.779 1.00 87.12 271 VAL A CA 1
ATOM 2220 C C . VAL A 1 271 ? 22.657 12.218 -9.912 1.00 87.12 271 VAL A C 1
ATOM 2222 O O . VAL A 1 271 ? 23.771 12.683 -10.150 1.00 87.12 271 VAL A O 1
ATOM 2225 N N . SER A 1 272 ? 22.425 11.351 -8.931 1.00 86.81 272 SER A N 1
ATOM 2226 C CA . SER A 1 272 ? 23.453 10.795 -8.051 1.00 86.81 272 SER A CA 1
ATOM 2227 C C . SER A 1 272 ? 23.909 9.413 -8.515 1.00 86.81 272 SER A C 1
ATOM 2229 O O . SER A 1 272 ? 25.089 9.084 -8.406 1.00 86.81 272 SER A O 1
ATOM 2231 N N . GLN A 1 273 ? 23.001 8.615 -9.082 1.00 87.88 273 GLN A N 1
ATOM 2232 C CA . GLN A 1 273 ? 23.299 7.265 -9.546 1.00 87.88 273 GLN A CA 1
ATOM 2233 C C . GLN A 1 273 ? 22.485 6.914 -10.791 1.00 87.88 273 GLN A C 1
ATOM 2235 O O . GLN A 1 273 ? 21.334 7.321 -10.943 1.00 87.88 273 GLN A O 1
ATOM 2240 N N . LYS A 1 274 ? 23.094 6.115 -11.670 1.00 88.38 274 LYS A N 1
ATOM 2241 C CA . LYS A 1 274 ? 22.419 5.440 -12.778 1.00 88.38 274 LYS A CA 1
ATOM 2242 C C . LYS A 1 274 ? 22.711 3.950 -12.682 1.00 88.38 274 LYS A C 1
ATOM 2244 O O . LYS A 1 274 ? 23.870 3.569 -12.524 1.00 88.38 274 LYS A O 1
ATOM 2249 N N . ALA A 1 275 ? 21.679 3.128 -12.779 1.00 85.00 275 ALA A N 1
ATOM 2250 C CA . ALA A 1 275 ? 21.799 1.686 -12.907 1.00 85.00 275 ALA A CA 1
ATOM 2251 C C . ALA A 1 275 ? 20.986 1.238 -14.120 1.00 85.00 275 ALA A C 1
ATOM 2253 O O . ALA A 1 275 ? 19.898 1.752 -14.371 1.00 85.00 275 ALA A O 1
ATOM 2254 N N . PHE A 1 276 ? 21.543 0.305 -14.883 1.00 80.94 276 PHE A N 1
ATOM 2255 C CA . PHE A 1 276 ? 20.890 -0.243 -16.059 1.00 80.94 276 PHE A CA 1
ATOM 2256 C C . PHE A 1 276 ? 21.008 -1.760 -16.043 1.00 80.94 276 PHE A C 1
ATOM 2258 O O . PHE A 1 276 ? 22.095 -2.302 -15.818 1.00 80.94 276 PHE A O 1
ATOM 2265 N N . THR A 1 277 ? 19.885 -2.427 -16.277 1.00 76.81 277 THR A N 1
ATOM 2266 C CA . THR A 1 277 ? 19.846 -3.860 -16.553 1.00 76.81 277 THR A CA 1
ATOM 2267 C C . THR A 1 277 ? 19.486 -4.058 -18.017 1.00 76.81 277 THR A C 1
ATOM 2269 O O . THR A 1 277 ? 18.420 -3.649 -18.453 1.00 76.81 277 THR A O 1
ATOM 2272 N N . ASP A 1 278 ? 20.416 -4.654 -18.759 1.00 74.19 278 ASP A N 1
ATOM 2273 C CA . ASP A 1 278 ? 20.262 -4.987 -20.177 1.00 74.19 278 ASP A CA 1
ATOM 2274 C C . ASP A 1 278 ? 20.016 -6.486 -20.283 1.00 74.19 278 ASP A C 1
ATOM 2276 O O . ASP A 1 278 ? 20.963 -7.274 -20.162 1.00 74.19 278 ASP A O 1
ATOM 2280 N N . TYR A 1 279 ? 18.763 -6.906 -20.360 1.00 77.06 279 TYR A N 1
ATOM 2281 C CA . TYR A 1 279 ? 18.401 -8.304 -20.520 1.00 77.06 279 TYR A CA 1
ATOM 2282 C C . TYR A 1 279 ? 18.286 -8.651 -22.001 1.00 77.06 279 TYR A C 1
ATOM 2284 O O . TYR A 1 279 ? 17.927 -7.841 -22.841 1.00 77.06 279 TYR A O 1
ATOM 2292 N N . SER A 1 280 ? 18.582 -9.901 -22.344 1.00 77.31 280 SER A N 1
ATOM 2293 C CA . SER A 1 280 ? 18.515 -10.350 -23.729 1.00 77.31 280 SER A CA 1
ATOM 2294 C C . SER A 1 280 ? 17.984 -11.770 -23.840 1.00 77.31 280 SER A C 1
ATOM 2296 O O . SER A 1 280 ? 18.051 -12.567 -22.902 1.00 77.31 280 SER A O 1
ATOM 2298 N N . SER A 1 281 ? 17.575 -12.144 -25.049 1.00 73.25 281 SER A N 1
ATOM 2299 C CA . SER A 1 281 ? 17.211 -13.521 -25.404 1.00 73.25 281 SER A CA 1
ATOM 2300 C C . SER A 1 281 ? 18.274 -14.568 -25.033 1.00 73.25 281 SER A C 1
ATOM 2302 O O . SER A 1 281 ? 17.944 -15.729 -24.787 1.00 73.25 281 SER A O 1
ATOM 2304 N N . LYS A 1 282 ? 19.555 -14.174 -24.963 1.00 80.00 282 LYS A N 1
ATOM 2305 C CA . LYS A 1 282 ? 20.688 -15.052 -24.614 1.00 80.00 282 LYS A CA 1
ATOM 2306 C C . LYS A 1 282 ? 20.758 -15.379 -23.124 1.00 80.00 282 LYS A C 1
ATOM 2308 O O . LYS A 1 282 ? 21.488 -16.293 -22.735 1.00 80.00 282 LYS A O 1
ATOM 2313 N N . ASP A 1 283 ? 20.032 -14.636 -22.297 1.00 74.44 283 ASP A N 1
ATOM 2314 C CA . ASP A 1 283 ? 19.936 -14.881 -20.862 1.00 74.44 283 ASP A CA 1
ATOM 2315 C C . ASP A 1 283 ? 18.927 -15.958 -20.509 1.00 74.44 283 ASP A C 1
ATOM 2317 O O . ASP A 1 283 ? 18.905 -16.416 -19.366 1.00 74.44 283 ASP A O 1
ATOM 2321 N N . PHE A 1 284 ? 18.136 -16.388 -21.488 1.00 74.69 284 PHE A N 1
ATOM 2322 C CA . PHE A 1 284 ? 17.167 -17.451 -21.337 1.00 74.69 284 PHE A CA 1
ATOM 2323 C C . PHE A 1 284 ? 17.641 -18.699 -22.077 1.00 74.69 284 PHE A C 1
ATOM 2325 O O . PHE A 1 284 ? 17.949 -18.672 -23.267 1.00 74.69 284 PHE A O 1
ATOM 2332 N N . ASP A 1 285 ? 17.659 -19.820 -21.367 1.00 76.44 285 ASP A N 1
ATOM 2333 C CA . ASP A 1 285 ? 17.734 -21.153 -21.956 1.00 76.44 285 ASP A CA 1
ATOM 2334 C C . ASP A 1 285 ? 16.348 -21.796 -21.830 1.00 76.44 285 ASP A C 1
ATOM 2336 O O . ASP A 1 285 ? 15.903 -22.180 -20.742 1.00 76.44 285 ASP A O 1
ATOM 2340 N N . VAL A 1 286 ? 15.626 -21.818 -22.954 1.00 72.12 286 VAL A N 1
ATOM 2341 C CA . VAL A 1 286 ? 14.249 -22.308 -23.050 1.00 72.12 286 VAL A CA 1
ATOM 2342 C C . VAL A 1 286 ? 14.252 -23.658 -23.743 1.00 72.12 286 VAL A C 1
ATOM 2344 O O . VAL A 1 286 ? 14.591 -23.769 -24.919 1.00 72.12 286 VAL A O 1
ATOM 2347 N N . ASN A 1 287 ? 13.821 -24.690 -23.023 1.00 70.81 287 ASN A N 1
ATOM 2348 C CA . ASN A 1 287 ? 13.798 -26.047 -23.537 1.00 70.81 287 ASN A CA 1
ATOM 2349 C C . ASN A 1 287 ? 12.416 -26.686 -23.356 1.00 70.81 287 ASN A C 1
ATOM 2351 O O . ASN A 1 287 ? 11.923 -26.853 -22.237 1.00 70.81 287 ASN A O 1
ATOM 2355 N N . LEU A 1 288 ? 11.805 -27.061 -24.479 1.00 69.94 288 LEU A N 1
ATOM 2356 C CA . LEU A 1 288 ? 10.555 -27.807 -24.549 1.00 69.94 288 LEU A CA 1
ATOM 2357 C C . LEU A 1 288 ? 10.880 -29.292 -24.718 1.00 69.94 288 LEU A C 1
ATOM 2359 O O . LEU A 1 288 ? 11.269 -29.729 -25.798 1.00 69.94 288 LEU A O 1
ATOM 2363 N N . ASN A 1 289 ? 10.702 -30.075 -23.655 1.00 64.38 289 ASN A N 1
ATOM 2364 C CA . ASN A 1 289 ? 10.942 -31.515 -23.680 1.00 64.38 289 ASN A CA 1
ATOM 2365 C C . ASN A 1 289 ? 9.625 -32.284 -23.557 1.00 64.38 289 ASN A C 1
ATOM 2367 O O . ASN A 1 289 ? 8.876 -32.086 -22.603 1.00 64.38 289 ASN A O 1
ATOM 2371 N N . GLY A 1 290 ? 9.372 -33.199 -24.491 1.00 60.25 290 GLY A N 1
ATOM 2372 C CA . GLY A 1 290 ? 8.228 -34.111 -24.461 1.00 60.25 290 GLY A CA 1
ATOM 2373 C C . GLY A 1 290 ? 7.929 -34.699 -25.840 1.00 60.25 290 GLY A C 1
ATOM 2374 O O . GLY A 1 290 ? 8.210 -34.077 -26.862 1.00 60.25 290 GLY A O 1
ATOM 2375 N N . ARG A 1 291 ? 7.366 -35.910 -25.881 1.00 49.94 291 ARG A N 1
ATOM 2376 C CA . ARG A 1 291 ? 6.742 -36.499 -27.078 1.00 49.94 291 ARG A CA 1
ATOM 2377 C C . ARG A 1 291 ? 5.282 -36.791 -26.728 1.00 49.94 291 ARG A C 1
ATOM 2379 O O . ARG A 1 291 ? 5.035 -37.535 -25.787 1.00 49.94 291 ARG A O 1
ATOM 2386 N N . GLY A 1 292 ? 4.329 -36.228 -27.471 1.00 53.97 292 GLY A N 1
ATOM 2387 C CA . GLY A 1 292 ? 2.893 -36.437 -27.235 1.00 53.97 292 GLY A CA 1
ATOM 2388 C C . GLY A 1 292 ? 2.252 -35.398 -26.305 1.00 53.97 292 GLY A C 1
ATOM 2389 O O . GLY A 1 292 ? 2.580 -34.216 -26.377 1.00 53.97 292 GLY A O 1
ATOM 2390 N N . THR A 1 293 ? 1.297 -35.823 -25.471 1.00 48.47 293 THR A N 1
ATOM 2391 C CA . THR A 1 293 ? 0.443 -34.939 -24.650 1.00 48.47 293 THR A CA 1
ATOM 2392 C C . THR A 1 293 ? 1.129 -34.329 -23.432 1.00 48.47 293 THR A C 1
ATOM 2394 O O . THR A 1 293 ? 0.628 -33.334 -22.920 1.00 48.47 293 THR A O 1
ATOM 2397 N N . ASP A 1 294 ? 2.266 -34.871 -22.992 1.00 53.94 294 ASP A N 1
ATOM 2398 C CA . ASP A 1 294 ? 2.974 -34.418 -21.792 1.00 53.94 294 ASP A CA 1
ATOM 2399 C C . ASP A 1 294 ? 4.225 -33.622 -22.197 1.00 53.94 294 ASP A C 1
ATOM 2401 O O . ASP A 1 294 ? 5.300 -34.175 -22.439 1.00 53.94 294 ASP A O 1
ATOM 2405 N N . THR A 1 295 ? 4.067 -32.301 -22.332 1.00 61.50 295 THR A N 1
ATOM 2406 C CA . THR A 1 295 ? 5.168 -31.384 -22.665 1.00 61.50 295 THR A CA 1
ATOM 2407 C C . THR A 1 295 ? 5.621 -30.631 -21.415 1.00 61.50 295 THR A C 1
ATOM 2409 O O . THR A 1 295 ? 4.829 -29.977 -20.735 1.00 61.50 295 THR A O 1
ATOM 2412 N N . VAL A 1 296 ? 6.916 -30.697 -21.111 1.00 63.00 296 VAL A N 1
ATOM 2413 C CA . VAL A 1 296 ? 7.551 -29.946 -20.023 1.00 63.00 296 VAL A CA 1
ATOM 2414 C C . VAL A 1 296 ? 8.304 -28.764 -20.620 1.00 63.00 296 VAL A C 1
ATOM 2416 O O . VAL A 1 296 ? 9.246 -28.946 -21.394 1.00 63.00 296 VAL A O 1
ATOM 2419 N N . LEU A 1 297 ? 7.918 -27.554 -20.227 1.00 66.69 297 LEU A N 1
ATOM 2420 C CA . LEU A 1 297 ? 8.640 -26.330 -20.548 1.00 66.69 297 LEU A CA 1
ATOM 2421 C C . LEU A 1 297 ? 9.600 -26.008 -19.407 1.00 66.69 297 LEU A C 1
ATOM 2423 O O . LEU A 1 297 ? 9.185 -25.782 -18.270 1.00 66.69 297 LEU A O 1
ATOM 2427 N N . LYS A 1 298 ? 10.892 -25.978 -19.716 1.00 66.81 298 LYS A N 1
ATOM 2428 C CA . LYS A 1 298 ? 11.931 -25.516 -18.801 1.00 66.81 298 LYS A CA 1
ATOM 2429 C C . LYS A 1 298 ? 12.416 -24.154 -19.271 1.00 66.81 298 LYS A C 1
ATOM 2431 O O . LYS A 1 298 ? 12.828 -24.030 -20.420 1.00 66.81 298 LYS A O 1
ATOM 2436 N N . VAL A 1 299 ? 12.369 -23.164 -18.388 1.00 65.69 299 VAL A N 1
ATOM 2437 C CA . VAL A 1 299 ? 12.946 -21.837 -18.625 1.00 65.69 299 VAL A CA 1
ATOM 2438 C C . VAL A 1 299 ? 14.046 -21.639 -17.596 1.00 65.69 299 VAL A C 1
ATOM 2440 O O . VAL A 1 299 ? 13.792 -21.667 -16.393 1.00 65.69 299 VAL A O 1
ATOM 2443 N N . ARG A 1 300 ? 15.283 -21.485 -18.052 1.00 69.25 300 ARG A N 1
ATOM 2444 C CA . ARG A 1 300 ? 16.413 -21.146 -17.190 1.00 69.25 300 ARG A CA 1
ATOM 2445 C C . ARG A 1 300 ? 16.839 -19.723 -17.462 1.00 69.25 300 ARG A C 1
ATOM 2447 O O . ARG A 1 300 ? 17.026 -19.369 -18.623 1.00 69.25 300 ARG A O 1
ATOM 2454 N N . THR A 1 301 ? 17.016 -18.936 -16.412 1.00 67.44 301 THR A N 1
ATOM 2455 C CA . THR A 1 301 ? 17.564 -17.585 -16.528 1.00 67.44 301 THR A CA 1
ATOM 2456 C C . THR A 1 301 ? 18.999 -17.576 -16.014 1.00 67.44 301 THR A C 1
ATOM 2458 O O . THR A 1 301 ? 19.293 -18.109 -14.945 1.00 67.44 301 THR A O 1
ATOM 2461 N N . ARG A 1 302 ? 19.905 -16.960 -16.776 1.00 64.50 302 ARG A N 1
ATOM 2462 C CA . ARG A 1 302 ? 21.320 -16.775 -16.399 1.00 64.50 302 ARG A CA 1
ATOM 2463 C C . ARG A 1 302 ? 21.528 -15.669 -15.359 1.00 64.50 302 ARG A C 1
ATOM 2465 O O . ARG A 1 302 ? 22.621 -15.510 -14.822 1.00 64.50 302 ARG A O 1
ATOM 2472 N N . ARG A 1 303 ? 20.494 -14.859 -15.131 1.00 67.19 303 ARG A N 1
ATOM 2473 C CA . ARG A 1 303 ? 20.440 -13.734 -14.193 1.00 67.19 303 ARG A CA 1
ATOM 2474 C C . ARG A 1 303 ? 19.110 -13.777 -13.437 1.00 67.19 303 ARG A C 1
ATOM 2476 O O . ARG A 1 303 ? 18.212 -14.539 -13.805 1.00 67.19 303 ARG A O 1
ATOM 2483 N N . ASP A 1 304 ? 18.973 -12.954 -12.402 1.00 67.38 304 ASP A N 1
ATOM 2484 C CA . ASP A 1 304 ? 17.671 -12.696 -11.780 1.00 67.38 304 ASP A CA 1
ATOM 2485 C C . ASP A 1 304 ? 16.839 -11.812 -12.725 1.00 67.38 304 ASP A C 1
ATOM 2487 O O . ASP A 1 304 ? 16.915 -10.585 -12.680 1.00 67.38 304 ASP A O 1
ATOM 2491 N N . ILE A 1 305 ? 16.143 -12.456 -13.669 1.00 66.38 305 ILE A N 1
ATOM 2492 C CA . ILE A 1 305 ? 15.279 -11.808 -14.662 1.00 66.38 305 ILE A CA 1
ATOM 2493 C C . ILE A 1 305 ? 13.843 -12.230 -14.391 1.00 66.38 305 ILE A C 1
ATOM 2495 O O . ILE A 1 305 ? 13.526 -13.422 -14.356 1.00 66.38 305 ILE A O 1
ATOM 2499 N N . LYS A 1 306 ? 12.957 -11.247 -14.234 1.00 68.56 306 LYS A N 1
ATOM 2500 C CA . LYS A 1 306 ? 11.515 -11.484 -14.154 1.00 68.56 306 LYS A CA 1
ATOM 2501 C C . LYS A 1 306 ? 10.933 -11.410 -15.563 1.00 68.56 306 LYS A C 1
ATOM 2503 O O . LYS A 1 306 ? 11.045 -10.377 -16.214 1.00 68.56 306 LYS A O 1
ATOM 2508 N N . ALA A 1 307 ? 10.305 -12.493 -16.014 1.00 69.50 307 ALA A N 1
ATOM 2509 C CA . ALA A 1 307 ? 9.689 -12.571 -17.334 1.00 69.50 307 ALA A CA 1
ATOM 2510 C C . ALA A 1 307 ? 8.254 -13.107 -17.251 1.00 69.50 307 ALA A C 1
ATOM 2512 O O . ALA A 1 307 ? 7.970 -14.076 -16.538 1.00 69.50 307 ALA A O 1
ATOM 2513 N N . ASP A 1 308 ? 7.359 -12.479 -18.009 1.00 71.44 308 ASP A N 1
ATOM 2514 C CA . ASP A 1 308 ? 6.053 -13.024 -18.353 1.00 71.44 308 ASP A CA 1
ATOM 2515 C C . ASP A 1 308 ? 6.238 -14.085 -19.449 1.00 71.44 308 ASP A C 1
ATOM 2517 O O . ASP A 1 308 ? 7.002 -13.907 -20.398 1.00 71.44 308 ASP A O 1
ATOM 2521 N N . LEU A 1 309 ? 5.511 -15.194 -19.341 1.00 73.62 309 LEU A N 1
ATOM 2522 C CA . LEU A 1 309 ? 5.625 -16.315 -20.269 1.00 73.62 309 LEU A CA 1
ATOM 2523 C C . LEU A 1 309 ? 4.310 -16.523 -21.020 1.00 73.62 309 LEU A C 1
ATOM 2525 O O . LEU A 1 309 ? 3.237 -16.552 -20.427 1.00 73.62 309 LEU A O 1
ATOM 2529 N N . TYR A 1 310 ? 4.395 -16.733 -22.325 1.00 72.50 310 TYR A N 1
ATOM 2530 C CA . TYR A 1 310 ? 3.271 -17.046 -23.194 1.00 72.50 310 TYR A CA 1
ATOM 2531 C C . TYR A 1 310 ? 3.528 -18.358 -23.902 1.00 72.50 310 TYR A C 1
ATOM 2533 O O . TYR A 1 310 ? 4.627 -18.600 -24.397 1.00 72.50 310 TYR A O 1
ATOM 2541 N N . VAL A 1 311 ? 2.499 -19.190 -23.979 1.00 74.12 311 VAL A N 1
ATOM 2542 C CA . VAL A 1 311 ? 2.603 -20.524 -24.560 1.00 74.12 311 VAL A CA 1
ATOM 2543 C C . VAL A 1 311 ? 1.435 -20.778 -25.503 1.00 74.12 311 VAL A C 1
ATOM 2545 O O . VAL A 1 311 ? 0.285 -20.547 -25.133 1.00 74.12 311 VAL A O 1
ATOM 2548 N N . TYR A 1 312 ? 1.723 -21.269 -26.705 1.00 68.56 312 TYR A N 1
ATOM 2549 C CA . TYR A 1 312 ? 0.741 -21.575 -27.742 1.00 68.56 312 TYR A CA 1
ATOM 2550 C C . TYR A 1 312 ? 0.530 -23.083 -27.898 1.00 68.56 312 TYR A C 1
ATOM 2552 O O . TYR A 1 312 ? 1.490 -23.846 -28.014 1.00 68.56 312 TYR A O 1
ATOM 2560 N N . GLY A 1 313 ? -0.735 -23.516 -27.938 1.00 60.22 313 GLY A N 1
ATOM 2561 C CA . GLY A 1 313 ? -1.108 -24.868 -28.378 1.00 60.22 313 GLY A CA 1
ATOM 2562 C C . GLY A 1 313 ? -0.663 -26.026 -27.472 1.00 60.22 313 GLY A C 1
ATOM 2563 O O . GLY A 1 313 ? -0.658 -27.171 -27.920 1.00 60.22 313 GLY A O 1
ATOM 2564 N N . LEU A 1 314 ? -0.283 -25.764 -26.213 1.00 60.75 314 LEU A N 1
ATOM 2565 C CA . LEU A 1 314 ? 0.078 -26.814 -25.251 1.00 60.75 314 LEU A CA 1
ATOM 2566 C C . LEU A 1 314 ? -1.114 -27.161 -24.345 1.00 60.75 314 LEU A C 1
ATOM 2568 O O . LEU A 1 314 ? -1.600 -26.330 -23.565 1.00 60.75 314 LEU A O 1
ATOM 2572 N N . ASN A 1 315 ? -1.580 -28.409 -24.469 1.00 51.50 315 ASN A N 1
ATOM 2573 C CA . ASN A 1 315 ? -2.709 -28.938 -23.704 1.00 51.50 315 ASN A CA 1
ATOM 2574 C C . ASN A 1 315 ? -2.309 -29.267 -22.268 1.00 51.50 315 ASN A C 1
ATOM 2576 O O . ASN A 1 315 ? -2.989 -28.791 -21.379 1.00 51.50 315 ASN A O 1
ATOM 2580 N N . ARG A 1 316 ? -1.189 -29.959 -22.013 1.00 50.66 316 ARG A N 1
ATOM 2581 C CA . ARG A 1 316 ? -0.631 -30.152 -20.659 1.00 50.66 316 ARG A CA 1
ATOM 2582 C C . ARG A 1 316 ? 0.761 -29.542 -20.586 1.00 50.66 316 ARG A C 1
ATOM 2584 O O . ARG A 1 316 ? 1.597 -29.819 -21.446 1.00 50.66 316 ARG A O 1
ATOM 2591 N N . LEU A 1 317 ? 0.994 -28.697 -19.585 1.00 53.94 317 LEU A N 1
ATOM 2592 C CA . LEU A 1 317 ? 2.241 -27.956 -19.442 1.00 53.94 317 LEU A CA 1
ATOM 2593 C C . LEU A 1 317 ? 2.728 -28.010 -17.998 1.00 53.94 317 LEU A C 1
ATOM 2595 O O . LEU A 1 317 ? 2.116 -27.419 -17.111 1.00 53.94 317 LEU A O 1
ATOM 2599 N N . LYS A 1 318 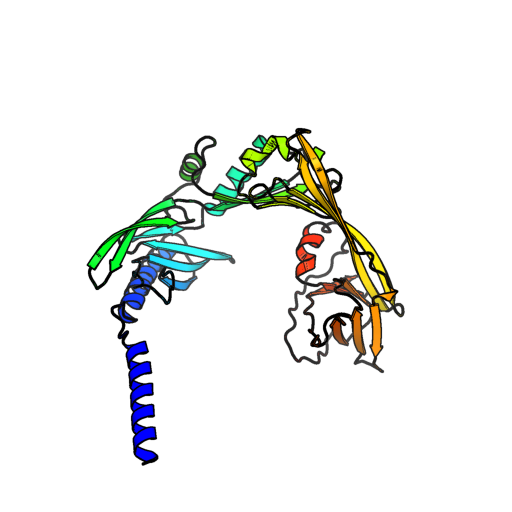? 3.874 -28.655 -17.784 1.00 53.34 318 LYS A N 1
ATOM 2600 C CA . LYS A 1 318 ? 4.652 -28.481 -16.555 1.00 53.34 318 LYS A CA 1
ATOM 2601 C C . LYS A 1 318 ? 5.696 -27.404 -16.819 1.00 53.34 318 LYS A C 1
ATOM 2603 O O . LYS A 1 318 ? 6.590 -27.618 -17.638 1.00 53.34 318 LYS A O 1
ATOM 2608 N N . VAL A 1 319 ? 5.561 -26.246 -16.175 1.00 52.00 319 VAL A N 1
ATOM 2609 C CA . VAL A 1 319 ? 6.545 -25.158 -16.268 1.00 52.00 319 VAL A CA 1
ATOM 2610 C C . VAL A 1 319 ? 7.516 -25.285 -15.110 1.00 52.00 319 VAL A C 1
ATOM 2612 O O . VAL A 1 319 ? 7.110 -25.231 -13.953 1.00 52.00 319 VAL A O 1
ATOM 2615 N N . LYS A 1 320 ? 8.801 -25.455 -15.419 1.00 52.88 320 LYS A N 1
ATOM 2616 C CA . LYS A 1 320 ? 9.874 -25.393 -14.429 1.00 52.88 320 LYS A CA 1
ATOM 2617 C C . LYS A 1 320 ? 10.784 -24.221 -14.758 1.00 52.88 320 LYS A C 1
ATOM 2619 O O . LYS A 1 320 ? 11.561 -24.296 -15.710 1.00 52.88 320 LYS A O 1
ATOM 2624 N N . CYS A 1 321 ? 10.680 -23.165 -13.962 1.00 52.50 321 CYS A N 1
ATOM 2625 C CA . CYS A 1 321 ? 11.611 -22.048 -14.010 1.00 52.50 321 CYS A CA 1
ATOM 2626 C C . CYS A 1 321 ? 12.735 -22.284 -13.003 1.00 52.50 321 CYS A C 1
ATOM 2628 O O . CYS A 1 321 ? 12.463 -22.607 -11.846 1.00 52.50 321 CYS A O 1
ATOM 2630 N N . THR A 1 322 ? 13.983 -22.156 -13.449 1.00 53.03 322 THR A N 1
ATOM 2631 C CA . THR A 1 322 ? 15.157 -22.253 -12.578 1.00 53.03 322 THR A CA 1
ATOM 2632 C C . THR A 1 322 ? 16.022 -21.011 -12.755 1.00 53.03 322 THR A C 1
ATOM 2634 O O . THR A 1 322 ? 16.398 -20.682 -13.878 1.00 53.03 322 THR A O 1
ATOM 2637 N N . TYR A 1 323 ? 16.356 -20.349 -11.649 1.00 55.75 323 TYR A N 1
ATOM 2638 C CA . TYR A 1 323 ? 17.328 -19.259 -11.625 1.00 55.75 323 TYR A CA 1
ATOM 2639 C C . TYR A 1 323 ? 18.727 -19.839 -11.430 1.00 55.75 323 TYR A C 1
ATOM 2641 O O . TYR A 1 323 ? 19.000 -20.405 -10.370 1.00 55.75 323 TYR A O 1
ATOM 2649 N N . ASP A 1 324 ? 19.612 -19.677 -12.410 1.00 49.41 324 ASP A N 1
ATOM 2650 C CA . ASP A 1 324 ? 21.035 -19.929 -12.204 1.00 49.41 324 ASP A CA 1
ATOM 2651 C C . ASP A 1 324 ? 21.677 -18.603 -11.783 1.00 49.41 324 ASP A C 1
ATOM 2653 O O . ASP A 1 324 ? 21.984 -17.737 -12.600 1.00 49.41 324 ASP A O 1
ATOM 2657 N N . HIS A 1 325 ? 21.860 -18.409 -10.475 1.00 47.69 325 HIS A N 1
ATOM 2658 C CA . HIS A 1 325 ? 22.644 -17.277 -9.989 1.00 47.69 325 HIS A CA 1
ATOM 2659 C C . HIS A 1 325 ? 24.121 -17.604 -10.228 1.00 47.69 325 HIS A C 1
ATOM 2661 O O . HIS A 1 325 ? 24.717 -18.364 -9.467 1.00 47.69 325 HIS A O 1
ATOM 2667 N N . ILE A 1 326 ? 24.732 -17.006 -11.256 1.00 45.00 326 ILE A N 1
ATOM 2668 C CA . ILE A 1 326 ? 26.149 -17.229 -11.617 1.00 45.00 326 ILE A CA 1
ATOM 2669 C C . ILE A 1 326 ? 27.114 -16.967 -10.430 1.00 45.00 326 ILE A C 1
ATOM 2671 O O . ILE A 1 326 ? 28.222 -17.494 -10.410 1.00 45.00 326 ILE A O 1
ATOM 2675 N N . TYR A 1 327 ? 26.683 -16.227 -9.396 1.00 43.59 327 TYR A N 1
ATOM 2676 C CA . TYR A 1 327 ? 27.508 -15.842 -8.239 1.00 43.59 327 TYR A CA 1
ATOM 2677 C C . TYR A 1 327 ? 27.162 -16.501 -6.894 1.00 43.59 327 TYR A C 1
ATOM 2679 O O . TYR A 1 327 ? 27.842 -16.228 -5.908 1.00 43.59 327 TYR A O 1
ATOM 2687 N N . ALA A 1 328 ? 26.154 -17.375 -6.805 1.00 43.56 328 ALA A N 1
ATOM 2688 C CA . ALA A 1 328 ? 25.840 -18.053 -5.544 1.00 43.56 328 ALA A CA 1
ATOM 2689 C C . ALA A 1 328 ? 26.207 -19.535 -5.642 1.00 43.56 328 ALA A C 1
ATOM 2691 O O . ALA A 1 328 ? 25.452 -20.328 -6.203 1.00 43.56 328 ALA A O 1
ATOM 2692 N N . GLN A 1 329 ? 27.329 -19.920 -5.024 1.00 39.72 329 GLN A N 1
ATOM 2693 C CA . GLN A 1 329 ? 27.812 -21.308 -4.915 1.00 39.72 329 GLN A CA 1
ATOM 2694 C C . GLN A 1 329 ? 26.825 -22.278 -4.217 1.00 39.72 329 GLN A C 1
ATOM 2696 O O . GLN A 1 329 ? 27.144 -23.447 -4.060 1.00 39.72 329 GLN A O 1
ATOM 2701 N N . ASN A 1 330 ? 25.625 -21.821 -3.832 1.00 38.59 330 ASN A N 1
ATOM 2702 C CA . ASN A 1 330 ? 24.571 -22.583 -3.153 1.00 38.59 330 ASN A CA 1
ATOM 2703 C C . ASN A 1 330 ? 23.149 -22.187 -3.621 1.00 38.59 330 ASN A C 1
ATOM 2705 O O . ASN A 1 330 ? 22.211 -22.176 -2.820 1.00 38.59 330 ASN A O 1
ATOM 2709 N N . SER A 1 331 ? 22.961 -21.797 -4.887 1.00 41.94 331 SER A N 1
ATOM 2710 C CA . SER A 1 331 ? 21.616 -21.491 -5.396 1.00 41.94 331 SER A CA 1
ATOM 2711 C C . SER A 1 331 ? 20.785 -22.776 -5.547 1.00 41.94 331 SER A C 1
ATOM 2713 O O . SER A 1 331 ? 21.040 -23.625 -6.397 1.00 41.94 331 SER A O 1
ATOM 2715 N N . TYR A 1 332 ? 19.785 -22.947 -4.681 1.00 40.38 332 TYR A N 1
ATOM 2716 C CA . TYR A 1 332 ? 18.794 -24.014 -4.818 1.00 40.38 332 TYR A CA 1
ATOM 2717 C C . TYR A 1 332 ? 17.805 -23.658 -5.939 1.00 40.38 332 TYR A C 1
ATOM 2719 O O . TYR A 1 332 ? 17.388 -22.499 -6.021 1.00 40.38 332 TYR A O 1
ATOM 2727 N N . PRO A 1 333 ? 17.362 -24.623 -6.770 1.00 46.31 333 PRO A N 1
ATOM 2728 C CA . PRO A 1 333 ? 16.317 -24.376 -7.755 1.00 46.31 333 PRO A CA 1
ATOM 2729 C C . PRO A 1 333 ? 15.037 -23.934 -7.036 1.00 46.31 333 PRO A C 1
ATOM 2731 O O . PRO A 1 333 ? 14.387 -24.730 -6.357 1.00 46.31 333 PRO A O 1
ATOM 2734 N N . ARG A 1 334 ? 14.681 -22.653 -7.162 1.00 43.22 334 ARG A N 1
ATOM 2735 C CA . ARG A 1 334 ? 13.435 -22.108 -6.619 1.00 43.22 334 ARG A CA 1
ATOM 2736 C C . ARG A 1 334 ? 12.356 -22.203 -7.689 1.00 43.22 334 ARG A C 1
ATOM 2738 O O . ARG A 1 334 ? 12.444 -21.530 -8.707 1.00 43.22 334 ARG A O 1
ATOM 2745 N N . GLU A 1 335 ? 11.354 -23.045 -7.463 1.00 47.88 335 GLU A N 1
ATOM 2746 C CA . GLU A 1 335 ? 10.207 -23.148 -8.368 1.00 47.88 335 GLU A CA 1
ATOM 2747 C C . GLU A 1 335 ? 9.311 -21.908 -8.227 1.00 47.88 335 GLU A C 1
ATOM 2749 O O . GLU A 1 335 ? 8.933 -21.516 -7.120 1.00 47.88 335 GLU A O 1
ATOM 2754 N N . GLN A 1 336 ? 9.006 -21.265 -9.356 1.00 52.03 336 GLN A N 1
ATOM 2755 C CA . GLN A 1 336 ? 8.235 -20.023 -9.424 1.00 52.03 336 GLN A CA 1
ATOM 2756 C C . GLN A 1 336 ? 6.752 -20.325 -9.671 1.00 52.03 336 GLN A C 1
ATOM 2758 O O . GLN A 1 336 ? 6.401 -21.110 -10.550 1.00 52.03 336 GLN A O 1
ATOM 2763 N N . SER A 1 337 ? 5.871 -19.708 -8.881 1.00 50.94 337 SER A N 1
ATOM 2764 C CA . SER A 1 337 ? 4.418 -19.846 -9.034 1.00 50.94 337 SER A CA 1
ATOM 2765 C C . SER A 1 337 ? 3.879 -18.798 -10.007 1.00 50.94 337 SER A C 1
ATOM 2767 O O . SER A 1 337 ? 4.110 -17.606 -9.818 1.00 50.94 337 SER A O 1
ATOM 2769 N N . TYR A 1 338 ? 3.115 -19.226 -11.012 1.00 55.59 338 TYR A N 1
ATOM 2770 C CA . TYR A 1 338 ? 2.502 -18.336 -12.004 1.00 55.59 338 TYR A CA 1
ATOM 2771 C C . TYR A 1 338 ? 0.984 -18.275 -11.851 1.00 55.59 338 TYR A C 1
ATOM 2773 O O . TYR A 1 338 ? 0.362 -19.233 -11.419 1.00 55.59 338 TYR A O 1
ATOM 2781 N N . LYS A 1 339 ? 0.350 -17.174 -12.255 1.00 56.06 339 LYS A N 1
ATOM 2782 C CA . LYS A 1 339 ? -1.095 -17.144 -12.534 1.00 56.06 339 LYS A CA 1
ATOM 2783 C C . LYS 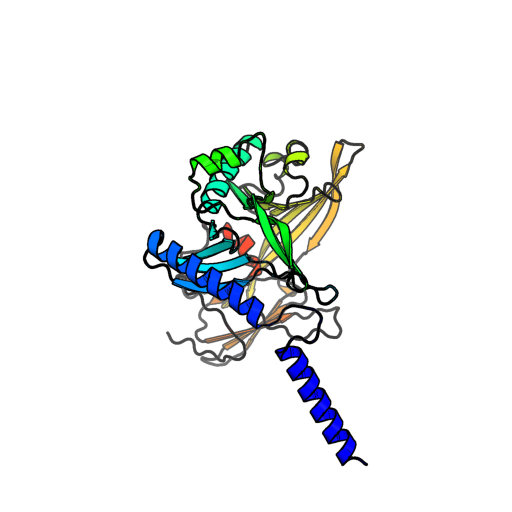A 1 339 ? -1.311 -17.337 -14.025 1.00 56.06 339 LYS A C 1
ATOM 2785 O O . LYS A 1 339 ? -0.677 -16.642 -14.815 1.00 56.06 339 LYS A O 1
ATOM 2790 N N . VAL A 1 340 ? -2.195 -18.256 -14.404 1.00 61.81 340 VAL A N 1
ATOM 2791 C CA . VAL A 1 340 ? -2.490 -18.549 -15.814 1.00 61.81 340 VAL A CA 1
ATOM 2792 C C . VAL A 1 340 ? -3.714 -17.764 -16.276 1.00 61.81 340 VAL A C 1
ATOM 2794 O O . VAL A 1 340 ? -4.729 -17.727 -15.587 1.00 61.81 340 VAL A O 1
ATOM 2797 N N . PHE A 1 341 ? -3.615 -17.166 -17.458 1.00 60.12 341 PHE A N 1
ATOM 2798 C CA . PHE A 1 341 ? -4.694 -16.490 -18.166 1.00 60.12 341 PHE A CA 1
ATOM 2799 C C . PHE A 1 341 ? -4.830 -17.108 -19.557 1.00 60.12 341 PHE A C 1
ATOM 2801 O O . PHE A 1 341 ? -3.845 -17.211 -20.290 1.00 60.12 341 PHE A O 1
ATOM 2808 N N . ASN A 1 342 ? -6.041 -17.515 -19.934 1.00 63.22 342 ASN A N 1
ATOM 2809 C CA . ASN A 1 342 ? -6.307 -18.026 -21.277 1.00 63.22 342 ASN A CA 1
ATOM 2810 C C . ASN A 1 342 ? -6.532 -16.851 -22.231 1.00 63.22 342 ASN A C 1
ATOM 2812 O O . ASN A 1 342 ? -7.448 -16.056 -22.027 1.00 63.22 342 ASN A O 1
ATOM 2816 N N . CYS A 1 343 ? -5.701 -16.742 -23.263 1.00 60.31 343 CYS A N 1
ATOM 2817 C CA . CYS A 1 343 ? -5.785 -15.699 -24.277 1.00 60.31 343 CYS A CA 1
ATOM 2818 C C . CYS A 1 343 ? -6.567 -16.185 -25.508 1.00 60.31 343 CYS A C 1
ATOM 2820 O O . CYS A 1 343 ? -6.798 -17.380 -25.700 1.00 60.31 343 CYS A O 1
ATOM 2822 N N . LYS A 1 344 ? -6.960 -15.248 -26.382 1.00 54.69 344 LYS A N 1
ATOM 2823 C CA . LYS A 1 344 ? -7.569 -15.582 -27.681 1.00 54.69 344 LYS A CA 1
ATOM 2824 C C . LYS A 1 344 ? -6.600 -16.402 -28.545 1.00 54.69 344 LYS A C 1
ATOM 2826 O O . LYS A 1 344 ? -5.382 -16.291 -28.408 1.00 54.69 344 LYS A O 1
ATOM 2831 N N . ASN A 1 345 ? -7.154 -17.193 -29.463 1.00 63.09 345 ASN A N 1
ATOM 2832 C CA . ASN A 1 345 ? -6.408 -17.966 -30.460 1.00 63.09 345 ASN A CA 1
ATOM 2833 C C . ASN A 1 345 ? -5.439 -19.007 -29.869 1.00 63.09 345 ASN A C 1
ATOM 2835 O O . ASN A 1 345 ? -4.382 -19.220 -30.433 1.00 63.09 345 ASN A O 1
ATOM 2839 N N . GLY A 1 346 ? -5.749 -19.655 -28.740 1.00 60.84 346 GLY A N 1
ATOM 2840 C CA . GLY A 1 346 ? -4.953 -20.794 -28.242 1.00 60.84 346 GLY A CA 1
ATOM 2841 C C . GLY A 1 346 ? -3.641 -20.439 -27.524 1.00 60.84 346 GLY A C 1
ATOM 2842 O O . GLY A 1 346 ? -2.869 -21.342 -27.189 1.00 60.84 346 GLY A O 1
ATOM 2843 N N . TRP A 1 347 ? -3.402 -19.152 -27.255 1.00 67.38 347 TRP A N 1
ATOM 2844 C CA . TRP A 1 347 ? -2.328 -18.676 -26.381 1.00 67.38 347 TRP A CA 1
ATOM 2845 C C . TRP A 1 347 ? -2.739 -18.725 -24.904 1.00 67.38 347 TRP A C 1
ATOM 2847 O O . TRP A 1 347 ? -3.893 -18.489 -24.552 1.00 67.38 347 TRP A O 1
ATOM 2857 N N . LYS A 1 348 ? -1.777 -18.982 -24.019 1.00 70.88 348 LYS A N 1
ATOM 2858 C CA . LYS A 1 348 ? -1.932 -18.923 -22.559 1.00 70.88 348 LYS A CA 1
ATOM 2859 C C . LYS A 1 348 ? -0.822 -18.052 -21.978 1.00 70.88 348 LYS A C 1
ATOM 2861 O O . LYS A 1 348 ? 0.340 -18.273 -22.309 1.00 70.88 348 LYS A O 1
ATOM 2866 N N . LYS A 1 349 ? -1.164 -17.092 -21.115 1.00 72.19 349 LYS A N 1
ATOM 2867 C CA . LYS A 1 349 ? -0.218 -16.201 -20.427 1.00 72.19 349 LYS A CA 1
ATOM 2868 C C . LYS A 1 349 ? -0.010 -16.642 -18.981 1.00 72.19 349 LYS A C 1
ATOM 2870 O O . LYS A 1 349 ? -0.972 -16.793 -18.235 1.00 72.19 349 LYS A O 1
ATOM 2875 N N . LEU A 1 350 ? 1.240 -16.796 -18.574 1.00 69.38 350 LEU A N 1
ATOM 2876 C CA . LEU A 1 350 ? 1.681 -17.132 -17.228 1.00 69.38 350 LEU A CA 1
ATOM 2877 C C . LEU A 1 350 ? 2.347 -15.901 -16.610 1.00 69.38 350 LEU A C 1
ATOM 2879 O O . LEU A 1 350 ? 3.325 -15.383 -17.143 1.00 69.38 350 LEU A O 1
ATOM 2883 N N . VAL A 1 351 ? 1.792 -15.420 -15.497 1.00 63.44 351 VAL A N 1
ATOM 2884 C CA . VAL A 1 351 ? 2.160 -14.144 -14.864 1.00 63.44 351 VAL A CA 1
ATOM 2885 C C . VAL A 1 351 ? 2.748 -14.360 -13.481 1.00 63.44 351 VAL A C 1
ATOM 2887 O O . VAL A 1 351 ? 2.105 -15.001 -12.648 1.00 63.44 351 VAL A O 1
ATOM 2890 N N . ASP A 1 352 ? 3.906 -13.766 -13.207 1.00 60.47 352 ASP A N 1
ATOM 2891 C CA . ASP A 1 352 ? 4.441 -13.694 -11.846 1.00 60.47 352 ASP A CA 1
ATOM 2892 C C . ASP A 1 352 ? 3.736 -12.592 -11.032 1.00 60.47 352 ASP A C 1
ATOM 2894 O O . ASP A 1 352 ? 3.491 -11.475 -11.492 1.00 60.47 352 ASP A O 1
ATOM 2898 N N . SER A 1 353 ? 3.412 -12.926 -9.787 1.00 47.88 353 SER A N 1
ATOM 2899 C CA . SER A 1 353 ? 2.739 -12.107 -8.781 1.00 47.88 353 SER A CA 1
ATOM 2900 C C . SER A 1 353 ? 3.318 -10.700 -8.571 1.00 47.88 353 SER A C 1
ATOM 2902 O O . SER A 1 353 ? 2.533 -9.798 -8.289 1.00 47.88 353 SER A O 1
ATOM 2904 N N . ARG A 1 354 ? 4.629 -10.477 -8.756 1.00 47.03 354 ARG A N 1
ATOM 2905 C CA . ARG A 1 354 ? 5.262 -9.147 -8.610 1.00 47.03 354 ARG A CA 1
ATOM 2906 C C . ARG A 1 354 ? 5.079 -8.222 -9.823 1.00 47.03 354 ARG A C 1
ATOM 2908 O O . ARG A 1 354 ? 5.096 -7.014 -9.653 1.00 47.03 354 ARG A O 1
ATOM 2915 N N . ILE A 1 355 ? 4.809 -8.752 -11.021 1.00 49.34 355 ILE A N 1
ATOM 2916 C CA . ILE A 1 355 ? 4.514 -7.951 -12.235 1.00 49.34 355 ILE A CA 1
ATOM 2917 C C . ILE A 1 355 ? 3.066 -7.401 -12.199 1.00 49.34 355 ILE A C 1
ATOM 2919 O O . ILE A 1 355 ? 2.635 -6.654 -13.078 1.00 49.34 355 ILE A O 1
ATOM 2923 N N . ARG A 1 356 ? 2.277 -7.733 -11.162 1.00 46.69 356 ARG A N 1
ATOM 2924 C CA . ARG A 1 356 ? 0.927 -7.174 -10.967 1.00 46.69 356 ARG A CA 1
ATOM 2925 C C . ARG A 1 356 ? 0.912 -5.649 -10.910 1.00 46.69 356 ARG A C 1
ATOM 2927 O O . ARG A 1 356 ? -0.018 -5.078 -11.468 1.00 46.69 356 ARG A O 1
ATOM 2934 N N . GLU A 1 357 ? 1.926 -5.009 -10.331 1.00 43.66 357 GLU A N 1
ATOM 2935 C CA . GLU A 1 357 ? 2.019 -3.541 -10.304 1.00 43.66 357 GLU A CA 1
ATOM 2936 C C . GLU A 1 357 ? 2.155 -2.944 -11.712 1.00 43.66 357 GLU A C 1
ATOM 2938 O O . GLU A 1 357 ? 1.456 -1.990 -12.037 1.00 43.66 357 GLU A O 1
ATOM 2943 N N . ILE A 1 358 ? 2.921 -3.588 -12.601 1.00 46.88 358 ILE A N 1
ATOM 2944 C CA . ILE A 1 358 ? 3.093 -3.174 -14.007 1.00 46.88 358 ILE A CA 1
ATOM 2945 C C . ILE A 1 358 ? 1.791 -3.377 -14.814 1.00 46.88 358 ILE A C 1
ATOM 2947 O O . ILE A 1 358 ? 1.460 -2.609 -15.719 1.00 46.88 358 ILE A O 1
ATOM 2951 N N . LYS A 1 359 ? 0.989 -4.399 -14.481 1.00 44.34 359 LYS A N 1
ATOM 2952 C CA . LYS A 1 359 ? -0.265 -4.721 -15.193 1.00 44.34 359 LYS A CA 1
ATOM 2953 C C . LYS A 1 359 ? -1.482 -3.914 -14.792 1.00 44.34 359 LYS A C 1
ATOM 2955 O O . LYS A 1 359 ? -2.456 -3.949 -15.544 1.00 44.34 359 LYS A O 1
ATOM 2960 N N . HIS A 1 360 ? -1.449 -3.179 -13.683 1.00 44.31 360 HIS A N 1
ATOM 2961 C CA . HIS A 1 360 ? -2.575 -2.326 -13.303 1.00 44.31 360 HIS A CA 1
ATOM 2962 C C . HIS A 1 360 ? -2.895 -1.245 -14.356 1.00 44.31 360 HIS A C 1
ATOM 2964 O O . HIS A 1 360 ? -3.983 -0.677 -14.318 1.00 44.31 360 HIS A O 1
ATOM 2970 N N . ARG A 1 361 ? -2.023 -1.040 -15.360 1.00 40.34 361 ARG A N 1
ATOM 2971 C CA . ARG A 1 361 ? -2.241 -0.097 -16.468 1.00 40.34 361 ARG A CA 1
ATOM 2972 C C . ARG A 1 361 ? -2.417 -0.640 -17.868 1.00 40.34 361 ARG A C 1
ATOM 2974 O O . ARG A 1 361 ? -2.975 0.062 -18.704 1.00 40.34 361 ARG A O 1
ATOM 2981 N N . LYS A 1 362 ? -2.044 -1.886 -18.154 1.00 40.19 362 LYS A N 1
ATOM 2982 C CA . LYS A 1 362 ? -2.344 -2.493 -19.465 1.00 40.19 362 LYS A CA 1
ATOM 2983 C C . LYS A 1 362 ? -3.811 -2.944 -19.581 1.00 40.19 362 LYS A C 1
ATOM 2985 O O . LYS A 1 362 ? -4.106 -3.897 -20.297 1.00 40.19 362 LYS A O 1
ATOM 2990 N N . SER A 1 363 ? -4.750 -2.251 -18.934 1.00 36.31 363 SER A N 1
ATOM 2991 C CA . SER A 1 363 ? -6.198 -2.449 -19.097 1.00 36.31 363 SER A CA 1
ATOM 2992 C C . SER A 1 363 ? -6.728 -2.022 -20.479 1.00 36.31 363 SER A C 1
ATOM 2994 O O . SER A 1 363 ? -7.934 -2.064 -20.698 1.00 36.31 363 SER A O 1
ATOM 2996 N N . GLY A 1 364 ? -5.851 -1.682 -21.435 1.00 32.56 364 GLY A N 1
ATOM 2997 C CA . GLY A 1 364 ? -6.205 -1.411 -22.835 1.00 32.56 364 GLY A CA 1
ATOM 2998 C C . GLY A 1 364 ? -5.586 -2.340 -23.893 1.00 32.56 364 GLY A C 1
ATOM 2999 O O . GLY A 1 364 ? -6.023 -2.300 -25.037 1.00 32.56 364 GLY A O 1
ATOM 3000 N N . ILE A 1 365 ? -4.594 -3.184 -23.566 1.00 31.11 365 ILE A N 1
ATOM 3001 C CA . ILE A 1 365 ? -3.876 -4.023 -24.560 1.00 31.11 365 ILE A CA 1
ATOM 3002 C C . ILE A 1 365 ? -3.623 -5.434 -24.007 1.00 31.11 365 ILE A C 1
ATOM 3004 O O . ILE A 1 365 ? -2.535 -5.997 -24.087 1.00 31.11 365 ILE A O 1
ATOM 3008 N N . VAL A 1 366 ? -4.646 -6.032 -23.406 1.00 34.31 366 VAL A N 1
ATOM 3009 C CA . VAL A 1 366 ? -4.730 -7.488 -23.272 1.00 34.31 366 VAL A CA 1
ATOM 3010 C C . VAL A 1 366 ? -6.047 -7.871 -23.937 1.00 34.31 366 VAL A C 1
ATOM 3012 O O . VAL A 1 366 ? -7.097 -7.442 -23.453 1.00 34.31 366 VAL A O 1
ATOM 3015 N N . PRO A 1 367 ? -6.045 -8.617 -25.060 1.00 32.09 367 PRO A N 1
ATOM 3016 C CA . PRO A 1 367 ? -7.286 -9.114 -25.641 1.00 32.09 367 PRO A CA 1
ATOM 3017 C C . PRO A 1 367 ? -8.052 -9.839 -24.541 1.00 32.09 367 PRO A C 1
ATOM 3019 O O . PRO A 1 367 ? -7.438 -10.663 -23.872 1.00 32.09 367 PRO A O 1
ATOM 3022 N N . SER A 1 368 ? -9.336 -9.520 -24.347 1.00 34.34 368 SER A N 1
ATOM 3023 C CA . SER A 1 368 ? -10.221 -10.104 -23.326 1.00 34.34 368 SER A CA 1
ATOM 3024 C C . SER A 1 368 ? -9.892 -11.584 -23.064 1.00 34.34 368 SER A C 1
ATOM 3026 O O . SER A 1 368 ? -10.262 -12.459 -23.851 1.00 34.34 368 SER A O 1
ATOM 3028 N N . CYS A 1 369 ? -9.116 -11.839 -22.012 1.00 39.41 369 CYS A N 1
ATOM 3029 C CA . CYS A 1 369 ? -8.766 -13.175 -21.555 1.00 39.41 369 CYS A CA 1
ATOM 3030 C C . CYS A 1 369 ? -9.813 -13.555 -20.516 1.00 39.41 369 CYS A C 1
ATOM 3032 O O . CYS A 1 369 ? -9.961 -12.825 -19.533 1.00 39.41 369 CYS A O 1
ATOM 3034 N N . ASP A 1 370 ? -10.523 -14.666 -20.710 1.00 38.78 370 ASP A N 1
ATOM 3035 C CA . ASP A 1 370 ? -11.440 -15.171 -19.689 1.00 38.78 370 ASP A CA 1
ATOM 3036 C C . ASP A 1 370 ? -10.644 -15.460 -18.412 1.00 38.78 370 ASP A C 1
ATOM 3038 O O . ASP A 1 370 ? -9.733 -16.297 -18.378 1.00 38.78 370 ASP A O 1
ATOM 3042 N N . GLN A 1 371 ? -10.957 -14.712 -17.355 1.00 35.47 371 GLN A N 1
ATOM 3043 C CA . GLN A 1 371 ? -10.301 -14.831 -16.062 1.00 35.47 371 GLN A CA 1
ATOM 3044 C C . GLN A 1 371 ? -10.737 -16.135 -15.390 1.00 35.47 371 GLN A C 1
ATOM 3046 O O . GLN A 1 371 ? -11.773 -16.201 -14.736 1.00 35.47 371 GLN A O 1
ATOM 3051 N N . ARG A 1 372 ? -9.914 -17.179 -15.494 1.00 35.53 372 ARG A N 1
ATOM 3052 C CA . ARG A 1 372 ? -9.942 -18.297 -14.544 1.00 35.53 372 ARG A CA 1
ATOM 3053 C C . ARG A 1 372 ? -8.630 -18.289 -13.775 1.00 35.53 372 ARG A C 1
ATOM 3055 O O . ARG A 1 372 ? -7.598 -18.718 -14.278 1.00 35.53 372 ARG A O 1
ATOM 3062 N N . VAL A 1 373 ? -8.660 -17.711 -12.577 1.00 34.78 373 VAL A N 1
ATOM 3063 C CA . VAL A 1 373 ? -7.491 -17.627 -11.698 1.00 34.78 373 VAL A CA 1
ATOM 3064 C C . VAL A 1 373 ? -7.255 -18.999 -11.079 1.00 34.78 373 VAL A C 1
ATOM 3066 O O . VAL A 1 373 ? -8.022 -19.430 -10.226 1.00 34.78 373 VAL A O 1
ATOM 3069 N N . PHE A 1 374 ? -6.169 -19.656 -11.472 1.00 35.84 374 PHE A N 1
ATOM 3070 C CA . PHE A 1 374 ? -5.650 -20.825 -10.768 1.00 35.84 374 PHE A CA 1
ATOM 3071 C C . PHE A 1 374 ? -4.352 -20.443 -10.055 1.00 35.84 374 PHE A C 1
ATOM 3073 O O . PHE A 1 374 ? -3.459 -19.831 -10.646 1.00 35.84 374 PHE A O 1
ATOM 3080 N N . SER A 1 375 ? -4.270 -20.759 -8.765 1.00 32.84 375 SER A N 1
ATOM 3081 C CA . SER A 1 375 ? -3.051 -20.681 -7.957 1.00 32.84 375 SER A CA 1
ATOM 3082 C C . SER A 1 375 ? -2.462 -22.083 -7.829 1.00 32.84 375 SER A C 1
ATOM 3084 O O . SER A 1 375 ? -3.137 -22.980 -7.329 1.00 32.84 375 SER A O 1
ATOM 3086 N N . PHE A 1 376 ? -1.227 -22.273 -8.289 1.00 41.03 376 PHE A N 1
ATOM 3087 C CA . PHE A 1 376 ? -0.558 -23.577 -8.295 1.00 41.03 376 PHE A CA 1
ATOM 3088 C C . PHE A 1 376 ? 0.188 -23.797 -6.980 1.00 41.03 376 PHE A C 1
ATOM 3090 O O . PHE A 1 376 ? 0.875 -22.897 -6.502 1.00 41.03 376 PHE A O 1
ATOM 3097 N N . ASN A 1 377 ? 0.054 -24.995 -6.413 1.00 29.11 377 ASN A N 1
ATOM 3098 C CA . ASN A 1 377 ? 0.805 -25.444 -5.244 1.00 29.11 377 ASN A CA 1
ATOM 3099 C C . ASN A 1 377 ? 1.760 -26.585 -5.644 1.00 29.11 377 ASN A C 1
ATOM 3101 O O . ASN A 1 377 ? 1.590 -27.176 -6.711 1.00 29.11 377 ASN A O 1
ATOM 3105 N N . LYS A 1 378 ? 2.767 -26.852 -4.803 1.00 32.25 378 LYS A N 1
ATOM 3106 C CA . LYS A 1 378 ? 3.820 -27.870 -5.003 1.00 32.25 378 LYS A CA 1
ATOM 3107 C C . LYS A 1 378 ? 3.276 -29.249 -5.426 1.00 32.25 378 LYS A C 1
ATOM 3109 O O . LYS A 1 378 ? 2.252 -29.689 -4.916 1.00 32.25 378 LYS A O 1
ATOM 3114 N N . ASP A 1 379 ? 4.046 -29.932 -6.277 1.00 33.09 379 ASP A N 1
ATOM 3115 C CA . ASP A 1 379 ? 3.948 -31.367 -6.619 1.00 33.09 379 ASP A CA 1
ATOM 3116 C C . ASP A 1 379 ? 2.755 -31.850 -7.444 1.00 33.09 379 ASP A C 1
ATOM 3118 O O . ASP A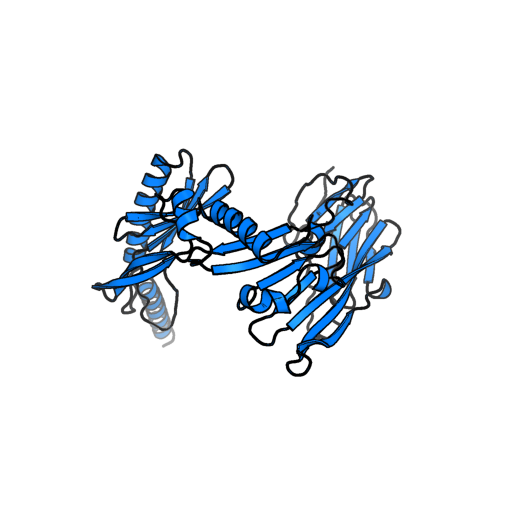 1 379 ? 2.179 -32.906 -7.195 1.00 33.09 379 ASP A O 1
ATOM 3122 N N . SER A 1 380 ? 2.432 -31.144 -8.515 1.00 31.67 380 SER A N 1
ATOM 3123 C CA . SER A 1 380 ? 1.318 -31.546 -9.366 1.00 31.67 380 SER A CA 1
ATOM 3124 C C . SER A 1 380 ? 1.711 -31.705 -10.828 1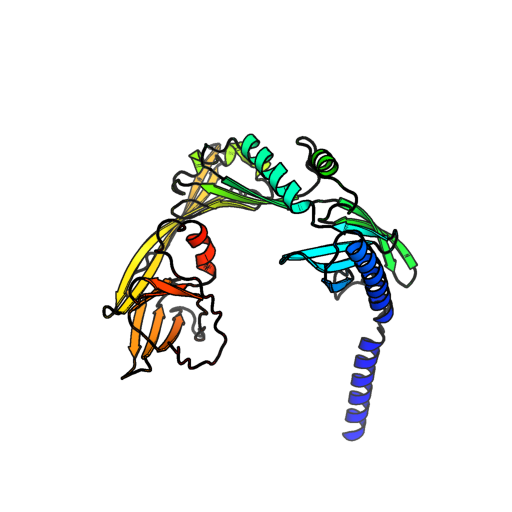.00 31.67 380 SER A C 1
ATOM 3126 O O . SER A 1 380 ? 1.926 -30.729 -11.553 1.00 31.67 380 SER A O 1
ATOM 3128 N N . ASP A 1 381 ? 1.771 -32.961 -11.262 1.00 31.23 381 ASP A N 1
ATOM 3129 C CA . ASP A 1 381 ? 1.556 -33.317 -12.657 1.00 31.23 381 ASP A CA 1
ATOM 3130 C C . ASP A 1 381 ? 0.099 -32.987 -12.987 1.00 31.23 381 ASP A C 1
ATOM 3132 O O . ASP A 1 381 ? -0.819 -33.604 -12.449 1.00 31.23 381 ASP A O 1
ATOM 3136 N N . TYR A 1 382 ? -0.131 -31.976 -13.827 1.00 38.38 382 TYR A N 1
ATOM 3137 C CA . TYR A 1 382 ? -1.486 -31.640 -14.249 1.00 38.38 382 TYR A CA 1
ATOM 3138 C C . TYR A 1 382 ? -1.753 -32.073 -15.678 1.00 38.38 382 TYR A C 1
ATOM 3140 O O . TYR A 1 382 ? -1.135 -31.625 -16.646 1.00 38.38 382 TYR A O 1
ATOM 3148 N N . VAL A 1 383 ? -2.785 -32.895 -15.769 1.00 30.94 383 VAL A N 1
ATOM 3149 C CA . VAL A 1 383 ? -3.679 -32.985 -16.907 1.00 30.94 383 VAL A CA 1
ATOM 3150 C C . VAL A 1 383 ? -4.577 -31.750 -16.871 1.00 30.94 383 VAL A C 1
ATOM 3152 O O . VAL A 1 383 ? -5.362 -31.595 -15.942 1.00 30.94 383 VAL A O 1
ATOM 3155 N N . LEU A 1 384 ? -4.446 -30.843 -17.840 1.00 34.28 384 LEU A N 1
ATOM 3156 C CA . LEU A 1 384 ? -5.490 -29.848 -18.081 1.00 34.28 384 LEU A CA 1
ATOM 3157 C C . LEU A 1 384 ? -6.542 -30.546 -18.947 1.00 34.28 384 LEU A C 1
ATOM 3159 O O . LEU A 1 384 ? -6.300 -30.769 -20.135 1.00 34.28 384 LEU A O 1
ATOM 3163 N N . ASP A 1 385 ? -7.648 -30.958 -18.334 1.00 25.05 385 ASP A N 1
ATOM 3164 C CA . ASP A 1 385 ? -8.813 -31.425 -19.083 1.00 25.05 385 ASP A CA 1
ATOM 3165 C C . ASP A 1 385 ? -9.509 -30.227 -19.746 1.00 25.05 385 ASP A C 1
ATOM 3167 O O . ASP A 1 385 ? -9.571 -29.129 -19.180 1.00 25.05 385 ASP A O 1
ATOM 3171 N N . ILE A 1 386 ? -9.938 -30.453 -20.990 1.00 33.38 386 ILE A N 1
ATOM 3172 C CA . ILE A 1 386 ? -10.615 -29.494 -21.876 1.00 33.38 386 ILE A CA 1
ATOM 3173 C C . ILE A 1 386 ? -12.056 -29.290 -21.416 1.00 33.38 386 ILE A C 1
ATOM 3175 O O . ILE A 1 386 ? -12.721 -30.315 -21.143 1.00 33.38 386 ILE A O 1
#

pLDDT: mean 72.2, std 17.97, range [25.05, 94.56]